Protein AF-A0A6C2UKQ6-F1 (afdb_monomer_lite)

Structure (mmCIF, N/CA/C/O backbone):
data_AF-A0A6C2UKQ6-F1
#
_entry.id   AF-A0A6C2UKQ6-F1
#
loop_
_atom_site.group_PDB
_atom_site.id
_atom_site.type_symbol
_atom_site.label_atom_id
_atom_site.label_alt_id
_atom_site.label_comp_id
_atom_site.label_asym_id
_atom_site.label_entity_id
_atom_site.label_seq_id
_atom_site.pdbx_PDB_ins_code
_atom_site.Cartn_x
_atom_site.Cartn_y
_atom_site.Cartn_z
_atom_site.occupancy
_atom_site.B_iso_or_equiv
_atom_site.auth_seq_id
_atom_site.auth_comp_id
_atom_site.auth_asym_id
_atom_site.auth_atom_id
_atom_site.pdbx_PDB_model_num
ATOM 1 N N . MET A 1 1 ? -49.544 -48.860 7.586 1.00 37.72 1 MET A N 1
ATOM 2 C CA . MET A 1 1 ? -48.147 -48.383 7.652 1.00 37.72 1 MET A CA 1
ATOM 3 C C . MET A 1 1 ? -48.186 -46.862 7.500 1.00 37.72 1 MET A C 1
ATOM 5 O O . MET A 1 1 ? -48.556 -46.392 6.436 1.00 37.72 1 MET A O 1
ATOM 9 N N . LYS A 1 2 ? -48.000 -46.095 8.585 1.00 32.41 2 LYS A N 1
ATOM 10 C CA . LYS A 1 2 ? -48.065 -44.619 8.565 1.00 32.41 2 LYS A CA 1
ATOM 11 C C . LYS A 1 2 ? -46.642 -44.078 8.431 1.00 32.41 2 LYS A C 1
ATOM 13 O O . LYS A 1 2 ? -45.864 -44.207 9.370 1.00 32.41 2 LYS A O 1
ATOM 18 N N . VAL A 1 3 ? -46.314 -43.513 7.274 1.00 31.02 3 VAL A N 1
ATOM 19 C CA . VAL A 1 3 ? -45.036 -42.830 7.035 1.00 31.02 3 VAL A CA 1
ATOM 20 C C . VAL A 1 3 ? -45.130 -41.437 7.657 1.00 31.02 3 VAL A C 1
ATOM 22 O O . VAL A 1 3 ? -45.980 -40.640 7.269 1.00 31.02 3 VAL A O 1
ATOM 25 N N . ARG A 1 4 ? -44.298 -41.165 8.668 1.00 36.12 4 ARG A N 1
ATOM 26 C CA . ARG A 1 4 ? -44.076 -39.814 9.196 1.00 36.12 4 ARG A CA 1
ATOM 27 C C . ARG A 1 4 ? -42.966 -39.178 8.366 1.00 36.12 4 ARG A C 1
ATOM 29 O O . ARG A 1 4 ? -41.824 -39.612 8.453 1.00 36.12 4 ARG A O 1
ATOM 36 N N . ILE A 1 5 ? -43.313 -38.176 7.565 1.00 36.88 5 ILE A N 1
ATOM 37 C CA . ILE A 1 5 ? -42.338 -37.280 6.942 1.00 36.88 5 ILE A CA 1
ATOM 38 C C . ILE A 1 5 ? -41.925 -36.283 8.026 1.00 36.88 5 ILE A C 1
ATOM 40 O O . ILE A 1 5 ? -42.736 -35.469 8.464 1.00 36.88 5 ILE A O 1
ATOM 44 N N . ILE A 1 6 ? -40.691 -36.403 8.509 1.00 32.69 6 ILE A N 1
ATOM 45 C CA . ILE A 1 6 ? -40.052 -35.394 9.353 1.00 32.69 6 ILE A CA 1
ATOM 46 C C . ILE A 1 6 ? -39.448 -34.372 8.390 1.00 32.69 6 ILE A C 1
ATOM 48 O O . ILE A 1 6 ? -38.430 -34.641 7.757 1.00 32.69 6 ILE A O 1
ATOM 52 N N . CYS A 1 7 ? -40.094 -33.216 8.245 1.00 30.98 7 CYS A N 1
ATOM 53 C CA . CYS A 1 7 ? -39.454 -32.043 7.661 1.00 30.98 7 CYS A CA 1
ATOM 54 C C . CYS A 1 7 ? -38.410 -31.538 8.662 1.00 30.98 7 CYS A C 1
ATOM 56 O O . CYS A 1 7 ? -38.755 -30.856 9.625 1.00 30.98 7 CYS A O 1
ATOM 58 N N . LEU A 1 8 ? -37.142 -31.900 8.450 1.00 33.00 8 LEU A N 1
ATOM 59 C CA . LEU A 1 8 ? -36.020 -31.186 9.050 1.00 33.00 8 LEU A CA 1
ATOM 60 C C . LEU A 1 8 ? -35.970 -29.796 8.411 1.00 33.00 8 LEU A C 1
ATOM 62 O O . LEU A 1 8 ? -35.504 -29.626 7.287 1.00 33.00 8 LEU A O 1
ATOM 66 N N . LEU A 1 9 ? -36.497 -28.809 9.127 1.00 33.09 9 LEU A N 1
ATOM 67 C CA . LEU A 1 9 ? -36.230 -27.407 8.860 1.00 33.09 9 LEU A CA 1
ATOM 68 C C . LEU A 1 9 ? -34.788 -27.151 9.333 1.00 33.09 9 LEU A C 1
ATOM 70 O O . LEU A 1 9 ? -34.558 -26.927 10.519 1.00 33.09 9 LEU A O 1
ATOM 74 N N . MET A 1 10 ? -33.803 -27.275 8.439 1.00 31.86 10 MET A N 1
ATOM 75 C CA . MET A 1 10 ? -32.460 -26.758 8.709 1.00 31.86 10 MET A CA 1
ATOM 76 C C . MET A 1 10 ? -32.547 -25.233 8.680 1.00 31.86 10 MET A C 1
ATOM 78 O O . MET A 1 10 ? -32.468 -24.615 7.621 1.00 31.86 10 MET A O 1
ATOM 82 N N . ILE A 1 11 ? -32.765 -24.626 9.842 1.00 34.62 11 ILE A N 1
ATOM 83 C CA . ILE A 1 11 ? -32.430 -23.221 10.040 1.00 34.62 11 ILE A CA 1
ATOM 84 C C . ILE A 1 11 ? -30.906 -23.203 10.126 1.00 34.62 11 ILE A C 1
ATOM 86 O O . ILE A 1 11 ? -30.340 -23.742 11.076 1.00 34.62 11 ILE A O 1
ATOM 90 N N . ALA A 1 12 ? -30.246 -22.650 9.109 1.00 31.83 12 ALA A N 1
ATOM 91 C CA . ALA A 1 12 ? -28.849 -22.267 9.217 1.00 31.83 12 ALA A CA 1
ATOM 92 C C . ALA A 1 12 ? -28.773 -21.176 10.291 1.00 31.83 12 ALA A C 1
ATOM 94 O O . ALA A 1 12 ? -29.043 -20.008 10.025 1.00 31.83 12 ALA A O 1
ATOM 95 N N . VAL A 1 13 ? -28.507 -21.576 11.532 1.00 34.16 13 VAL A N 1
ATOM 96 C CA . VAL A 1 13 ? -28.072 -20.647 12.566 1.00 34.16 13 VAL A CA 1
ATOM 97 C C . VAL A 1 13 ? -26.622 -20.355 12.210 1.00 34.16 13 VAL A C 1
ATOM 99 O O . VAL A 1 13 ? -25.746 -21.168 12.489 1.00 34.16 13 VAL A O 1
ATOM 102 N N . SER A 1 14 ? -26.369 -19.248 11.511 1.00 39.62 14 SER A N 1
ATOM 103 C CA . SER A 1 14 ? -25.041 -18.647 11.545 1.00 39.62 14 SER A CA 1
ATOM 104 C C . SER A 1 14 ? -24.791 -18.319 13.012 1.00 39.62 14 SER A C 1
ATOM 106 O O . SER A 1 14 ? -25.436 -17.425 13.562 1.00 39.62 14 SER A O 1
ATOM 108 N N . SER A 1 15 ? -23.967 -19.113 13.693 1.00 42.88 15 SER A N 1
ATOM 109 C CA . SER A 1 15 ? -23.512 -18.758 15.030 1.00 42.88 15 SER A CA 1
ATOM 110 C C . SER A 1 15 ? -22.587 -17.560 14.864 1.00 42.88 15 SER A C 1
ATOM 112 O O . SER A 1 15 ? -21.396 -17.729 14.612 1.00 42.88 15 SER A O 1
ATOM 114 N N . PHE A 1 16 ? -23.152 -16.356 14.913 1.00 56.38 16 PHE A N 1
ATOM 115 C CA . PHE A 1 16 ? -22.357 -15.168 15.184 1.00 56.38 16 PHE A CA 1
ATOM 116 C C . PHE A 1 16 ? -21.614 -15.408 16.502 1.00 56.38 16 PHE A C 1
ATOM 118 O O . PHE A 1 16 ? -22.155 -16.068 17.400 1.00 56.38 16 PHE A O 1
ATOM 125 N N . GLY A 1 17 ? -20.362 -14.956 16.578 1.00 70.31 17 GLY A N 1
ATOM 126 C CA . GLY A 1 17 ? -19.610 -14.972 17.830 1.00 70.31 17 GLY A CA 1
ATOM 127 C C . GLY A 1 17 ? -20.326 -14.175 18.925 1.00 70.31 17 GLY A C 1
ATOM 128 O O . GLY A 1 17 ? -21.385 -13.586 18.710 1.00 70.31 17 GLY A O 1
ATOM 129 N N . GLU A 1 18 ? -19.761 -14.149 20.128 1.00 86.56 18 GLU A N 1
ATOM 130 C CA . GLU A 1 18 ? -20.275 -13.238 21.152 1.00 86.56 18 GLU A CA 1
ATOM 131 C C . GLU A 1 18 ? -19.999 -11.776 20.739 1.00 86.56 18 GLU A C 1
ATOM 133 O O . GLU A 1 18 ? -18.878 -11.478 20.307 1.00 86.56 18 GLU A O 1
ATOM 138 N N . PRO A 1 19 ? -20.985 -10.860 20.865 1.00 92.88 19 PRO A N 1
ATOM 139 C CA . PRO A 1 19 ? -20.797 -9.445 20.572 1.00 92.88 19 PRO A CA 1
ATOM 140 C C . PRO A 1 19 ? -19.583 -8.861 21.294 1.00 92.88 19 PRO A C 1
ATOM 142 O O . PRO A 1 19 ? -19.427 -9.020 22.506 1.00 92.88 19 PRO A O 1
ATOM 145 N N . ARG A 1 20 ? -18.735 -8.137 20.560 1.00 94.62 20 ARG A N 1
ATOM 146 C CA . ARG A 1 20 ? -17.514 -7.534 21.116 1.00 94.62 20 ARG A CA 1
ATOM 147 C C . ARG A 1 20 ? -17.166 -6.206 20.464 1.00 94.62 20 ARG A C 1
ATOM 149 O O . ARG A 1 20 ? -17.509 -5.965 19.306 1.00 94.62 20 ARG A O 1
ATOM 156 N N . VAL A 1 21 ? -16.453 -5.360 21.206 1.00 96.81 21 VAL A N 1
ATOM 157 C CA . VAL A 1 21 ? -15.830 -4.147 20.671 1.00 96.81 21 VAL A CA 1
ATOM 158 C C . VAL A 1 21 ? -14.414 -4.515 20.261 1.00 96.81 21 VAL A C 1
ATOM 160 O O . VAL A 1 21 ? -13.674 -5.084 21.057 1.00 96.81 21 VAL A O 1
ATOM 163 N N . VAL A 1 22 ? -14.038 -4.172 19.035 1.00 96.56 22 VAL A N 1
ATOM 164 C CA . VAL A 1 22 ? -12.673 -4.299 18.526 1.00 96.56 22 VAL A CA 1
ATOM 165 C C . VAL A 1 22 ? -12.140 -2.883 18.295 1.00 96.56 22 VAL A C 1
ATOM 167 O O . VAL A 1 22 ? -12.491 -2.255 17.290 1.00 96.56 22 VAL A O 1
ATOM 170 N N . PRO A 1 23 ? -11.375 -2.327 19.250 1.00 96.44 23 PRO A N 1
ATOM 171 C CA . PRO A 1 23 ? -10.649 -1.073 19.072 1.00 96.44 23 PRO A CA 1
ATOM 172 C C . PRO A 1 23 ? -9.685 -1.166 17.887 1.00 96.44 23 PRO A C 1
ATOM 174 O O . PRO A 1 23 ? -9.141 -2.232 17.623 1.00 96.44 23 PRO A O 1
ATOM 177 N N . VAL A 1 24 ? -9.467 -0.062 17.169 1.00 95.31 24 VAL A N 1
ATOM 178 C CA . VAL A 1 24 ? -8.406 -0.011 16.149 1.00 95.31 24 VAL A CA 1
ATOM 179 C C . VAL A 1 24 ? -7.059 -0.034 16.874 1.00 95.31 24 VAL A C 1
ATOM 181 O O . VAL A 1 24 ? -6.806 0.890 17.651 1.00 95.31 24 VAL A O 1
ATOM 184 N N . PRO A 1 25 ? -6.200 -1.043 16.665 1.00 91.69 25 PRO A N 1
ATOM 185 C CA . PRO A 1 25 ? -4.883 -1.064 17.283 1.00 91.69 25 PRO A CA 1
ATOM 186 C C . PRO A 1 25 ? -3.941 -0.093 16.557 1.00 91.69 25 PRO A C 1
ATOM 188 O O . PRO A 1 25 ? -4.132 0.190 15.374 1.00 91.69 25 PRO A O 1
ATOM 191 N N . TRP A 1 26 ? -2.936 0.430 17.264 1.00 86.19 26 TRP A N 1
ATOM 192 C CA . TRP A 1 26 ? -1.850 1.183 16.623 1.00 86.19 26 TRP A CA 1
ATOM 193 C C . TRP A 1 26 ? -0.975 0.241 15.792 1.00 86.19 26 TRP A C 1
ATOM 195 O O . TRP A 1 26 ? -0.679 0.510 14.632 1.00 86.19 26 TRP A O 1
ATOM 205 N N . ASP A 1 27 ? -0.620 -0.893 16.393 1.00 84.06 27 ASP A N 1
ATOM 206 C CA . ASP A 1 27 ? 0.043 -2.013 15.747 1.00 84.06 27 ASP A CA 1
ATOM 207 C C . ASP A 1 27 ? -0.843 -3.240 15.921 1.00 84.06 27 ASP A C 1
ATOM 209 O O . ASP A 1 27 ? -1.172 -3.630 17.043 1.00 84.06 27 ASP A O 1
ATOM 213 N N . TRP A 1 28 ? -1.248 -3.849 14.810 1.00 80.31 28 TRP A N 1
ATOM 214 C CA . TRP A 1 28 ? -2.089 -5.032 14.867 1.00 80.31 28 TRP A CA 1
ATOM 215 C C . TRP A 1 28 ? -1.411 -6.182 15.598 1.00 80.31 28 TRP A C 1
ATOM 217 O O . TRP A 1 28 ? -2.180 -6.956 16.137 1.00 80.31 28 TRP A O 1
ATOM 227 N N . THR A 1 29 ? -0.066 -6.283 15.625 1.00 82.88 29 THR A N 1
ATOM 228 C CA . THR A 1 29 ? 0.732 -7.325 16.315 1.00 82.88 29 THR A CA 1
ATOM 229 C C . THR A 1 29 ? 0.816 -7.138 17.832 1.00 82.88 29 THR A C 1
ATOM 231 O O . THR A 1 29 ? 0.980 -8.120 18.560 1.00 82.88 29 THR A O 1
ATOM 234 N N . ASP A 1 30 ? 0.609 -5.914 18.315 1.00 85.81 30 ASP A N 1
ATOM 235 C CA . ASP A 1 30 ? 0.513 -5.595 19.736 1.00 85.81 30 ASP A CA 1
ATOM 236 C C . ASP A 1 30 ? -0.545 -4.499 19.975 1.00 85.81 30 ASP A C 1
ATOM 238 O O . ASP A 1 30 ? -0.237 -3.300 20.002 1.00 85.81 30 ASP A O 1
ATOM 242 N N . PRO A 1 31 ? -1.811 -4.896 20.221 1.00 87.19 31 PRO A N 1
ATOM 243 C CA . PRO A 1 31 ? -2.901 -3.966 20.511 1.00 87.19 31 PRO A CA 1
ATOM 244 C C . PRO A 1 31 ? -2.704 -3.130 21.785 1.00 87.19 31 PRO A C 1
ATOM 246 O O . PRO A 1 31 ? -3.499 -2.224 22.041 1.00 87.19 31 PRO A O 1
ATOM 249 N N . SER A 1 32 ? -1.691 -3.427 22.611 1.00 87.94 32 SER A N 1
ATOM 250 C CA . SER A 1 32 ? -1.390 -2.654 23.818 1.00 87.94 32 SER A CA 1
ATOM 251 C C . SER A 1 32 ? -0.583 -1.383 23.534 1.00 87.94 32 SER A C 1
ATOM 253 O O . SER A 1 32 ? -0.531 -0.490 24.391 1.00 87.94 32 SER A O 1
ATOM 255 N N . ILE A 1 33 ? 0.015 -1.266 22.341 1.00 89.19 33 ILE A N 1
ATOM 256 C CA . ILE A 1 33 ? 0.776 -0.079 21.954 1.00 89.19 33 ILE A CA 1
ATOM 257 C C . ILE A 1 33 ? -0.184 1.114 21.831 1.00 89.19 33 ILE A C 1
ATOM 259 O O . ILE A 1 33 ? -1.162 1.059 21.080 1.00 89.19 33 ILE A O 1
ATOM 263 N N . PRO A 1 34 ? 0.064 2.209 22.572 1.00 93.12 34 PRO A N 1
ATOM 264 C CA . PRO A 1 34 ? -0.834 3.348 22.588 1.00 93.12 34 PRO A CA 1
ATOM 265 C C . PRO A 1 34 ? -0.734 4.192 21.318 1.00 93.12 34 PRO A C 1
ATOM 267 O O . PRO A 1 34 ? 0.354 4.462 20.812 1.00 93.12 34 PRO A O 1
ATOM 270 N N . HIS A 1 35 ? -1.876 4.725 20.889 1.00 92.69 35 HIS A N 1
ATOM 271 C CA . HIS A 1 35 ? -1.954 5.694 19.798 1.00 92.69 35 HIS A CA 1
ATOM 272 C C . HIS A 1 35 ? -1.329 7.032 20.206 1.00 92.69 35 HIS A C 1
ATOM 274 O O . HIS A 1 35 ? -1.774 7.623 21.199 1.00 92.69 35 HIS A O 1
ATOM 280 N N . PRO A 1 36 ? -0.325 7.546 19.476 1.00 91.75 36 PRO A N 1
ATOM 281 C CA . PRO A 1 36 ? 0.319 8.797 19.832 1.00 91.75 36 PRO A CA 1
ATOM 282 C C . PRO A 1 36 ? -0.555 9.999 19.447 1.00 91.75 36 PRO A C 1
ATOM 284 O O . PRO A 1 36 ? -1.072 10.107 18.335 1.00 91.75 36 PRO A O 1
ATOM 287 N N . VAL A 1 37 ? -0.698 10.939 20.375 1.00 90.44 37 VAL A N 1
ATOM 288 C CA . VAL A 1 37 ? -1.432 12.201 20.208 1.00 90.44 37 VAL A CA 1
ATOM 289 C C . VAL A 1 37 ? -0.610 13.346 20.792 1.00 90.44 37 VAL A C 1
ATOM 291 O O . VAL A 1 37 ? 0.318 13.118 21.564 1.00 90.44 37 VAL A O 1
ATOM 294 N N . TYR A 1 38 ? -0.913 14.591 20.419 1.00 89.44 38 TYR A N 1
ATOM 295 C CA . TYR A 1 38 ? -0.093 15.739 20.810 1.00 89.44 38 TYR A CA 1
ATOM 296 C C . TYR A 1 38 ? -0.903 17.003 21.157 1.00 89.44 38 TYR A C 1
ATOM 298 O O . TYR A 1 38 ? -2.070 17.122 20.761 1.00 89.44 38 TYR A O 1
ATOM 306 N N . PRO A 1 39 ? -0.315 17.969 21.902 1.00 87.25 39 PRO A N 1
ATOM 307 C CA . PRO A 1 39 ? -0.990 19.188 22.339 1.00 87.25 39 PRO A CA 1
ATOM 308 C C . PRO A 1 39 ? -1.694 19.947 21.214 1.00 87.25 39 PRO A C 1
ATOM 310 O O . PRO A 1 39 ? -1.136 20.205 20.150 1.00 87.25 39 PRO A O 1
ATOM 313 N N . GLY A 1 40 ? -2.937 20.355 21.475 1.00 80.88 40 GLY A N 1
ATOM 314 C CA . GLY A 1 40 ? -3.743 21.108 20.513 1.00 80.88 40 GLY A CA 1
ATOM 315 C C . GLY A 1 40 ? -4.404 20.254 19.429 1.00 80.88 40 GLY A C 1
ATOM 316 O O . GLY A 1 40 ? -5.112 20.812 18.588 1.00 80.88 40 GLY A O 1
ATOM 317 N N . ARG A 1 41 ? -4.254 18.921 19.463 1.00 81.38 41 ARG A N 1
ATOM 318 C CA . ARG A 1 41 ? -5.011 18.000 18.608 1.00 81.38 41 ARG A CA 1
ATOM 319 C C . ARG A 1 41 ? -6.011 17.158 19.367 1.00 81.38 41 ARG A C 1
ATOM 321 O O . ARG A 1 41 ? -5.796 16.767 20.509 1.00 81.38 41 ARG A O 1
ATOM 328 N N . LYS A 1 42 ? -7.124 16.885 18.684 1.00 84.38 42 LYS A N 1
ATOM 329 C CA . LYS A 1 42 ? -8.098 15.904 19.141 1.00 84.38 42 LYS A CA 1
ATOM 330 C C . LYS A 1 42 ? -7.567 14.516 18.816 1.00 84.38 42 LYS A C 1
ATOM 332 O O . LYS A 1 42 ? -7.244 14.253 17.662 1.00 84.38 42 LYS A O 1
ATOM 337 N N . ALA A 1 43 ? -7.527 13.656 19.818 1.00 87.75 43 ALA A N 1
ATOM 338 C CA . ALA A 1 43 ? -7.430 12.224 19.625 1.00 87.75 43 ALA A CA 1
ATOM 339 C C . ALA A 1 43 ? -8.758 11.706 19.072 1.00 87.75 43 ALA A C 1
ATOM 341 O O . ALA A 1 43 ? -9.820 12.130 19.544 1.00 87.75 43 ALA A O 1
ATOM 342 N N . ARG A 1 44 ? -8.709 10.779 18.116 1.00 92.38 44 ARG A N 1
ATOM 343 C CA . ARG A 1 44 ? -9.879 10.006 17.711 1.00 92.38 44 ARG A CA 1
ATOM 344 C C . ARG A 1 44 ? -9.774 8.604 18.280 1.00 92.38 44 ARG A C 1
ATOM 346 O O . ARG A 1 44 ? -8.929 7.821 17.871 1.00 92.38 44 ARG A O 1
ATOM 353 N N . ILE A 1 45 ? -10.671 8.296 19.200 1.00 95.62 45 ILE A N 1
ATOM 354 C CA . ILE A 1 45 ? -10.871 6.945 19.715 1.00 95.62 45 ILE A CA 1
ATOM 355 C C . ILE A 1 45 ? -11.724 6.209 18.685 1.00 95.62 45 ILE A C 1
ATOM 357 O O . ILE A 1 45 ? -12.759 6.743 18.278 1.00 95.62 45 ILE A O 1
ATOM 361 N N . LYS A 1 46 ? -11.280 5.031 18.232 1.00 95.69 46 LYS A N 1
ATOM 362 C CA . LYS A 1 46 ? -11.870 4.313 17.090 1.00 95.69 46 LYS A CA 1
ATOM 363 C C . LYS A 1 46 ? -12.075 2.842 17.399 1.00 95.69 46 LYS A C 1
ATOM 365 O O . LYS A 1 46 ? -11.187 2.192 17.947 1.00 95.69 46 LYS A O 1
ATOM 370 N N . ALA A 1 47 ? -13.216 2.309 16.989 1.00 97.25 47 ALA A N 1
ATOM 371 C CA . ALA A 1 47 ? -13.516 0.893 17.107 1.00 97.25 47 ALA A CA 1
ATOM 372 C C . ALA A 1 47 ? -14.567 0.441 16.093 1.00 97.25 47 ALA A C 1
ATOM 374 O O . ALA A 1 47 ? -15.264 1.247 15.468 1.00 97.25 47 ALA A O 1
ATOM 375 N N . ILE A 1 48 ? -14.729 -0.875 16.013 1.00 97.31 48 ILE A N 1
ATOM 376 C CA . ILE A 1 48 ? -15.919 -1.518 15.465 1.00 97.31 48 ILE A CA 1
ATOM 377 C C . ILE A 1 48 ? -16.573 -2.391 16.536 1.00 97.31 48 ILE A C 1
ATOM 379 O O . ILE A 1 48 ? -15.925 -2.826 17.484 1.00 97.31 48 ILE A O 1
ATOM 383 N N . ALA A 1 49 ? -17.856 -2.670 16.375 1.00 96.31 49 ALA A N 1
ATOM 384 C CA . ALA A 1 49 ? -18.558 -3.728 17.070 1.00 96.31 49 ALA A CA 1
ATOM 385 C C . ALA A 1 49 ? -18.743 -4.900 16.101 1.00 96.31 49 ALA A C 1
ATOM 387 O O . ALA A 1 49 ? -19.142 -4.721 14.947 1.00 96.31 49 ALA A O 1
ATOM 388 N N . ARG A 1 50 ? -18.420 -6.103 16.565 1.00 93.12 50 ARG A N 1
ATOM 389 C CA . ARG A 1 50 ? -18.449 -7.325 15.760 1.00 93.12 50 ARG A CA 1
ATOM 390 C C . ARG A 1 50 ? -19.481 -8.301 16.290 1.00 93.12 50 ARG A C 1
ATOM 392 O O . ARG A 1 50 ? -19.880 -8.183 17.446 1.00 93.12 50 ARG A O 1
ATOM 399 N N . ASP A 1 51 ? -19.909 -9.215 15.420 1.00 90.19 51 ASP A N 1
ATOM 400 C CA . ASP A 1 51 ? -20.811 -10.318 15.757 1.00 90.19 51 ASP A CA 1
ATOM 401 C C . ASP A 1 51 ? -22.113 -9.835 16.417 1.00 90.19 51 ASP A C 1
ATOM 403 O O . ASP A 1 51 ? -22.658 -10.452 17.325 1.00 90.19 51 ASP A O 1
ATOM 407 N N . CYS A 1 52 ? -22.599 -8.681 15.959 1.00 91.19 52 CYS A N 1
ATOM 408 C CA . CYS A 1 52 ? -23.729 -7.973 16.540 1.00 91.19 52 CYS A CA 1
ATOM 409 C C . CYS A 1 52 ? -24.580 -7.270 15.475 1.00 91.19 52 CYS A C 1
ATOM 411 O O . CYS A 1 52 ? -24.238 -7.217 14.282 1.00 91.19 52 CYS A O 1
ATOM 413 N N . ALA A 1 53 ? -25.701 -6.702 15.923 1.00 89.31 53 ALA A N 1
ATOM 414 C CA . ALA A 1 53 ? -26.589 -5.886 15.102 1.00 89.31 53 ALA A CA 1
ATOM 415 C C . ALA A 1 53 ? -25.845 -4.791 14.304 1.00 89.31 53 ALA A C 1
ATOM 417 O O . ALA A 1 53 ? -24.873 -4.192 14.756 1.00 89.31 53 ALA A O 1
ATOM 418 N N . SER A 1 54 ? -26.349 -4.466 13.107 1.00 90.94 54 SER A N 1
ATOM 419 C CA . SER A 1 54 ? -25.758 -3.439 12.227 1.00 90.94 54 SER A CA 1
ATOM 420 C C . SER A 1 54 ? -25.702 -2.042 12.855 1.00 90.94 54 SER A C 1
ATOM 422 O O . SER A 1 54 ? -24.882 -1.207 12.469 1.00 90.94 54 SER A O 1
ATOM 424 N N . THR A 1 55 ? -26.611 -1.780 13.791 1.00 95.19 55 THR A N 1
ATOM 425 C CA . THR A 1 55 ? -26.688 -0.548 14.568 1.00 95.19 55 THR A CA 1
ATOM 426 C C . THR A 1 55 ? -26.423 -0.884 16.022 1.00 95.19 55 THR A C 1
ATOM 428 O O . THR A 1 55 ? -27.048 -1.793 16.560 1.00 95.19 55 THR A O 1
ATOM 431 N N . VAL A 1 56 ? -25.529 -0.122 16.645 1.00 96.81 56 VAL A N 1
ATOM 432 C CA . VAL A 1 56 ? -25.134 -0.293 18.044 1.00 96.81 56 VAL A CA 1
ATOM 433 C C . VAL A 1 56 ? -25.284 1.019 18.800 1.00 96.81 56 VAL A C 1
ATOM 435 O O . VAL A 1 56 ? -25.207 2.107 18.222 1.00 96.81 56 VAL A O 1
ATOM 438 N N . TYR A 1 57 ? -25.496 0.911 20.103 1.00 97.62 57 TYR A N 1
ATOM 439 C CA . TYR A 1 57 ? -25.422 2.019 21.042 1.00 97.62 57 TYR A CA 1
ATOM 440 C C . TYR A 1 57 ? -24.048 1.999 21.682 1.00 97.62 57 TYR A C 1
ATOM 442 O O . TYR A 1 57 ? -23.608 0.934 22.105 1.00 97.62 57 TYR A O 1
ATOM 450 N N . TYR A 1 58 ? -23.381 3.143 21.766 1.00 98.00 58 TYR A N 1
ATOM 451 C CA . TYR A 1 58 ? -22.050 3.203 22.358 1.00 98.00 58 TYR A CA 1
ATOM 452 C C . TYR A 1 58 ? -21.838 4.459 23.189 1.00 98.00 58 TYR A C 1
ATOM 454 O O . TYR A 1 58 ? -22.495 5.476 22.975 1.00 98.00 58 TYR A O 1
ATOM 462 N N . ARG A 1 59 ? -20.906 4.384 24.129 1.00 97.56 59 ARG A N 1
ATOM 463 C CA . ARG A 1 59 ? -20.368 5.524 24.870 1.00 97.56 59 ARG A CA 1
ATOM 464 C C . ARG A 1 59 ? -18.903 5.265 25.190 1.00 97.56 59 ARG A C 1
ATOM 466 O O . ARG A 1 59 ? -18.429 4.132 25.117 1.00 97.56 59 ARG A O 1
ATOM 473 N N . VAL A 1 60 ? -18.195 6.334 25.494 1.00 97.56 60 VAL A N 1
ATOM 474 C CA . VAL A 1 60 ? -16.752 6.359 25.698 1.00 97.56 60 VAL A CA 1
ATOM 475 C C . VAL A 1 60 ? -16.448 7.068 27.010 1.00 97.56 60 VAL A C 1
ATOM 477 O O . VAL A 1 60 ? -17.023 8.122 27.290 1.00 97.56 60 VAL A O 1
ATOM 480 N N . ASP A 1 61 ? -15.573 6.440 27.778 1.00 97.25 61 ASP A N 1
ATOM 481 C CA . ASP A 1 61 ? -14.820 6.975 28.909 1.00 97.25 61 ASP A CA 1
ATOM 482 C C . ASP A 1 61 ? -13.381 7.147 28.394 1.00 97.25 61 ASP A C 1
ATOM 484 O O . ASP A 1 61 ? -12.766 6.185 27.937 1.00 97.25 61 ASP A O 1
ATOM 488 N N . VAL A 1 62 ? -12.890 8.379 28.303 1.00 95.31 62 VAL A N 1
ATOM 489 C CA . VAL A 1 62 ? -11.666 8.715 27.556 1.00 95.31 62 VAL A CA 1
ATOM 490 C C . VAL A 1 62 ? -10.390 8.542 28.374 1.00 95.31 62 VAL A C 1
ATOM 492 O O . VAL A 1 62 ? -9.307 8.466 27.778 1.00 95.31 62 VAL A O 1
ATOM 495 N N . ASP A 1 63 ? -10.492 8.496 29.702 1.00 91.50 63 ASP A N 1
ATOM 496 C CA . ASP A 1 63 ? -9.358 8.379 30.621 1.00 91.50 63 ASP A CA 1
ATOM 497 C C . ASP A 1 63 ? -9.367 7.085 31.453 1.00 91.50 63 ASP A C 1
ATOM 499 O O . ASP A 1 63 ? -8.332 6.733 32.030 1.00 91.50 63 ASP A O 1
ATOM 503 N N . GLY A 1 64 ? -10.460 6.322 31.402 1.00 90.88 64 GLY A N 1
ATOM 504 C CA . GLY A 1 64 ? -10.607 5.011 32.022 1.00 90.88 64 GLY A CA 1
ATOM 505 C C . GLY A 1 64 ? -10.959 5.084 33.506 1.00 90.88 64 GLY A C 1
ATOM 506 O O . GLY A 1 64 ? -10.676 4.133 34.244 1.00 90.88 64 GLY A O 1
ATOM 507 N N . ASP A 1 65 ? -11.517 6.205 33.972 1.00 92.81 65 ASP A N 1
ATOM 508 C CA . ASP A 1 65 ? -11.878 6.427 35.374 1.00 92.81 65 ASP A CA 1
ATOM 509 C C . ASP A 1 65 ? -13.264 5.860 35.764 1.00 92.81 65 ASP A C 1
ATOM 511 O O . ASP A 1 65 ? -13.673 5.941 36.929 1.00 92.81 65 ASP A O 1
ATOM 515 N N . TYR A 1 66 ? -13.947 5.206 34.817 1.00 90.62 66 TYR A N 1
ATOM 516 C CA . TYR A 1 66 ? -15.309 4.674 34.903 1.00 90.62 66 TYR A CA 1
ATOM 517 C C . TYR A 1 66 ? -16.407 5.748 35.001 1.00 90.62 66 TYR A C 1
ATOM 519 O O . TYR A 1 66 ? -17.552 5.443 35.374 1.00 90.62 66 TYR A O 1
ATOM 527 N N . VAL A 1 67 ? -16.099 6.991 34.627 1.00 94.19 67 VAL A N 1
ATOM 528 C CA . VAL A 1 67 ? -17.042 8.091 34.427 1.00 94.19 67 VAL A CA 1
ATOM 529 C C . VAL A 1 67 ? -17.171 8.364 32.930 1.00 94.19 67 VAL A C 1
ATOM 531 O O . VAL A 1 67 ? -16.236 8.721 32.234 1.00 94.19 67 VAL A O 1
ATOM 534 N N . TRP A 1 68 ? -18.382 8.207 32.405 1.00 94.94 68 TRP A N 1
ATOM 535 C CA . TRP A 1 68 ? -18.621 8.353 30.970 1.00 94.94 68 TRP A CA 1
ATOM 536 C C . TRP A 1 68 ? -18.573 9.823 30.536 1.00 94.94 68 TRP A C 1
ATOM 538 O O . TRP A 1 68 ? -19.431 10.610 30.938 1.00 94.94 68 TRP A O 1
ATOM 548 N N . ASP A 1 69 ? -17.642 10.170 29.643 1.00 95.31 69 ASP A N 1
ATOM 549 C CA . ASP A 1 69 ? -17.541 11.501 29.016 1.00 95.31 69 ASP A CA 1
ATOM 550 C C . ASP A 1 69 ? -18.625 11.770 27.971 1.00 95.31 69 ASP A C 1
ATOM 552 O O . ASP A 1 69 ? -18.796 12.890 27.480 1.00 95.31 69 ASP A O 1
ATOM 556 N N . THR A 1 70 ? -19.346 10.722 27.585 1.00 94.25 70 THR A N 1
ATOM 557 C CA . THR A 1 70 ? -20.391 10.777 26.569 1.00 94.25 70 THR A CA 1
ATOM 558 C C . THR A 1 70 ? -21.671 10.111 27.049 1.00 94.25 70 THR A C 1
ATOM 560 O O . THR A 1 70 ? -21.660 9.077 27.722 1.00 94.25 70 THR A O 1
ATOM 563 N N . ASP A 1 71 ? -22.800 10.693 26.645 1.00 95.06 71 ASP A N 1
ATOM 564 C CA . ASP A 1 71 ? -24.086 10.002 26.666 1.00 95.06 71 ASP A CA 1
ATOM 565 C C . ASP A 1 71 ? -24.090 8.847 25.653 1.00 95.06 71 ASP A C 1
ATOM 567 O O . ASP A 1 71 ? -23.239 8.766 24.767 1.00 95.06 71 ASP A O 1
ATOM 571 N N . TRP A 1 72 ? -25.090 7.967 25.742 1.00 95.94 72 TRP A N 1
ATOM 572 C CA . TRP A 1 72 ? -25.292 6.921 24.741 1.00 95.94 72 TRP A CA 1
ATOM 573 C C . TRP A 1 72 ? -25.507 7.518 23.345 1.00 95.94 72 TRP A C 1
ATOM 575 O O . TRP A 1 72 ? -26.520 8.163 23.066 1.00 95.94 72 TRP A O 1
ATOM 585 N N . LEU A 1 73 ? -24.559 7.244 22.460 1.00 95.88 73 LEU A N 1
ATOM 586 C CA . LEU A 1 73 ? -24.593 7.536 21.037 1.00 95.88 73 LEU A CA 1
ATOM 587 C C . LEU A 1 73 ? -25.137 6.330 20.269 1.00 95.88 73 LEU A C 1
ATOM 589 O O . LEU A 1 73 ? -25.245 5.222 20.796 1.00 95.88 73 LEU A O 1
ATOM 593 N N . THR A 1 74 ? -25.484 6.537 19.003 1.00 94.94 74 THR A N 1
ATOM 594 C CA . THR A 1 74 ? -25.867 5.460 18.085 1.00 94.94 74 THR A CA 1
ATOM 595 C C . THR A 1 74 ? -24.919 5.468 16.898 1.00 94.94 74 THR A C 1
ATOM 597 O O . THR A 1 74 ? -24.673 6.521 16.311 1.00 94.94 74 THR A O 1
ATOM 600 N N . GLY A 1 75 ? -24.393 4.300 16.546 1.00 91.62 75 GLY A N 1
ATOM 601 C CA . GLY A 1 75 ? -23.417 4.130 15.477 1.00 91.62 75 GLY A CA 1
ATOM 602 C C . GLY A 1 75 ? -23.780 2.992 14.534 1.00 91.62 75 GLY A C 1
ATOM 603 O O . GLY A 1 75 ? -24.585 2.112 14.846 1.00 91.62 75 GLY A O 1
ATOM 604 N N . ASN A 1 76 ? -23.155 3.011 13.360 1.00 93.56 76 ASN A N 1
ATOM 605 C CA . ASN A 1 76 ? -22.995 1.799 12.565 1.00 93.56 76 ASN A CA 1
ATOM 606 C C . ASN A 1 76 ? -21.959 0.927 13.284 1.00 93.56 76 ASN A C 1
ATOM 608 O O . ASN A 1 76 ? -20.960 1.463 13.756 1.00 93.56 76 ASN A O 1
ATOM 612 N N . ARG A 1 77 ? -22.163 -0.390 13.354 1.00 94.62 77 ARG A N 1
ATOM 613 C CA . ARG A 1 77 ? -21.206 -1.297 14.002 1.00 94.62 77 ARG A CA 1
ATOM 614 C C . ARG A 1 77 ? -19.785 -1.201 13.429 1.00 94.62 77 ARG A C 1
ATOM 616 O O . ARG A 1 77 ? -18.836 -1.430 14.153 1.00 94.62 77 ARG A O 1
ATOM 623 N N . TYR A 1 78 ? -19.614 -0.808 12.167 1.00 95.31 78 TYR A N 1
ATOM 624 C CA . TYR A 1 78 ? -18.292 -0.583 11.575 1.00 95.31 78 TYR A CA 1
ATOM 625 C C . TYR A 1 78 ? -17.725 0.812 11.866 1.00 95.31 78 TYR A C 1
ATOM 627 O O . TYR A 1 78 ? -16.589 1.074 11.536 1.00 95.31 78 TYR A O 1
ATOM 635 N N . ASN A 1 79 ? -18.478 1.733 12.466 1.00 93.88 79 ASN A N 1
ATOM 636 C CA . ASN A 1 79 ? -18.035 3.112 12.659 1.00 93.88 79 ASN A CA 1
ATOM 637 C C . ASN A 1 79 ? -18.360 3.580 14.085 1.00 93.88 79 ASN A C 1
ATOM 639 O O . ASN A 1 79 ? -19.341 4.300 14.293 1.00 93.88 79 ASN A O 1
ATOM 643 N N . ILE A 1 80 ? -17.529 3.196 15.055 1.00 96.25 80 ILE A N 1
ATOM 644 C CA . ILE A 1 80 ? -17.563 3.750 16.412 1.00 96.25 80 ILE A CA 1
ATOM 645 C C . ILE A 1 80 ? -16.400 4.726 16.543 1.00 96.25 80 ILE A C 1
ATOM 647 O O . ILE A 1 80 ? -15.240 4.343 16.413 1.00 96.25 80 ILE A O 1
ATOM 651 N N . GLU A 1 81 ? -16.709 6.000 16.785 1.00 94.62 81 GLU A N 1
ATOM 652 C CA . GLU A 1 81 ? -15.683 7.018 16.998 1.00 94.62 81 GLU A CA 1
ATOM 653 C C . GLU A 1 81 ? -16.083 8.063 18.044 1.00 94.62 81 GLU A C 1
ATOM 655 O O . GLU A 1 81 ? -17.263 8.404 18.192 1.00 94.62 81 GLU A O 1
ATOM 660 N N . HIS A 1 82 ? -15.080 8.602 18.738 1.00 94.31 82 HIS A N 1
ATOM 661 C CA . HIS A 1 82 ? -15.200 9.770 19.608 1.00 94.31 82 HIS A CA 1
ATOM 662 C C . HIS A 1 82 ? -13.955 10.658 19.494 1.00 94.31 82 HIS A C 1
ATOM 664 O O . HIS A 1 82 ? -12.844 10.157 19.339 1.00 94.31 82 HIS A O 1
ATOM 670 N N . LEU A 1 83 ? -14.138 11.980 19.559 1.00 91.81 83 LEU A N 1
ATOM 671 C CA . LEU A 1 83 ? -13.054 12.959 19.468 1.00 91.81 83 LEU A CA 1
ATOM 672 C C . LEU A 1 83 ? -12.842 13.657 20.813 1.00 91.81 83 LEU A C 1
ATOM 674 O O . LEU A 1 83 ? -13.756 14.332 21.287 1.00 91.81 83 LEU A O 1
ATOM 678 N N . HIS A 1 84 ? -11.626 13.596 21.353 1.00 92.00 84 HIS A N 1
ATOM 679 C CA . HIS A 1 84 ? -11.297 14.143 22.672 1.00 92.00 84 HIS A CA 1
ATOM 680 C C . HIS A 1 84 ? -9.994 14.959 22.674 1.00 92.00 84 HIS A C 1
ATOM 682 O O . HIS A 1 84 ? -9.054 14.635 21.954 1.00 92.00 84 HIS A O 1
ATOM 688 N N . PHE A 1 85 ? -9.925 16.022 23.484 1.00 90.81 85 PHE A N 1
ATOM 689 C CA . PHE A 1 85 ? -8.689 16.774 23.727 1.00 90.81 85 PHE A CA 1
ATOM 690 C C . PHE A 1 85 ? -8.065 16.334 25.046 1.00 90.81 85 PHE A C 1
ATOM 692 O O . PHE A 1 85 ? -8.521 16.760 26.105 1.00 90.81 85 PHE A O 1
ATOM 699 N N . TYR A 1 86 ? -6.988 15.556 24.973 1.00 91.06 86 TYR A N 1
ATOM 700 C CA . TYR A 1 86 ? -6.252 15.189 26.175 1.00 91.06 86 TYR A CA 1
ATOM 701 C C . TYR A 1 86 ? -5.571 16.415 26.798 1.00 91.06 86 TYR A C 1
ATOM 703 O O . TYR A 1 86 ? -5.029 17.265 26.076 1.00 91.06 86 TYR A O 1
ATOM 711 N N . PRO A 1 87 ? -5.590 16.534 28.136 1.00 89.69 87 PRO A N 1
ATOM 712 C CA . PRO A 1 87 ? -5.011 17.678 28.813 1.00 89.69 87 PRO A CA 1
ATOM 713 C C . PRO A 1 87 ? -3.493 17.712 28.611 1.00 89.69 87 PRO A C 1
ATOM 715 O O . PRO A 1 87 ? -2.794 16.703 28.704 1.00 89.69 87 PRO A O 1
ATOM 718 N N . SER A 1 88 ? -2.972 18.911 28.359 1.00 85.38 88 SER A N 1
ATOM 719 C CA . SER A 1 88 ? -1.539 19.186 28.354 1.00 85.38 88 SER A CA 1
ATOM 720 C C . SER A 1 88 ? -1.287 20.601 28.836 1.00 85.38 88 SER A C 1
ATOM 722 O O . SER A 1 88 ? -1.950 21.542 28.397 1.00 85.38 88 SER A O 1
ATOM 724 N N . SER A 1 89 ? -0.311 20.756 29.726 1.00 81.88 89 SER A N 1
ATOM 725 C CA . SER A 1 89 ? 0.117 22.074 30.191 1.00 81.88 89 SER A CA 1
ATOM 726 C C . SER A 1 89 ? 1.266 22.608 29.331 1.00 81.88 89 SER A C 1
ATOM 728 O O . SER A 1 89 ? 2.130 21.827 28.924 1.00 81.88 89 SER A O 1
ATOM 730 N N . PRO A 1 90 ? 1.333 23.925 29.060 1.00 77.75 90 PRO A N 1
ATOM 731 C CA . PRO A 1 90 ? 2.496 24.520 28.408 1.00 77.75 90 PRO A CA 1
ATOM 732 C C . PRO A 1 90 ? 3.786 24.195 29.174 1.00 77.75 90 PRO A C 1
ATOM 734 O O . PRO A 1 90 ? 3.852 24.388 30.387 1.00 77.75 90 PRO A O 1
ATOM 737 N N . GLY A 1 91 ? 4.809 23.712 28.467 1.00 76.19 91 GLY A N 1
ATOM 738 C CA . GLY A 1 91 ? 6.109 23.362 29.053 1.00 76.19 91 GLY A CA 1
ATOM 739 C C . GLY A 1 91 ? 6.177 21.990 29.733 1.00 76.19 91 GLY A C 1
ATOM 740 O O . GLY A 1 91 ? 7.227 21.648 30.273 1.00 76.19 91 GLY A O 1
ATOM 741 N N . GLN A 1 92 ? 5.098 21.202 29.707 1.00 83.62 92 GLN A N 1
ATOM 742 C CA . GLN A 1 92 ? 5.152 19.791 30.084 1.00 83.62 92 GLN A CA 1
ATOM 743 C C . GLN A 1 92 ? 5.997 19.017 29.059 1.00 83.62 92 GLN A C 1
ATOM 745 O O . GLN A 1 92 ? 5.912 19.274 27.862 1.00 83.62 92 GLN A O 1
ATOM 750 N N . THR A 1 93 ? 6.828 18.088 29.527 1.00 84.88 93 THR A N 1
ATOM 751 C CA . THR A 1 93 ? 7.689 17.243 28.685 1.00 84.88 93 THR A CA 1
ATOM 752 C C . THR A 1 93 ? 7.399 15.766 28.940 1.00 84.88 93 THR A C 1
ATOM 754 O O . THR A 1 93 ? 6.792 15.411 29.952 1.00 84.88 93 THR A O 1
ATOM 757 N N . GLY A 1 94 ? 7.830 14.898 28.022 1.00 87.44 94 GLY A N 1
ATOM 758 C CA . GLY A 1 94 ? 7.592 13.457 28.104 1.00 87.44 94 GLY A CA 1
ATOM 759 C C . GLY A 1 94 ? 6.189 13.066 27.644 1.00 87.44 94 GLY A C 1
ATOM 760 O O . GLY A 1 94 ? 5.575 13.760 26.832 1.00 87.44 94 GLY A O 1
ATOM 761 N N . TYR A 1 95 ? 5.680 11.951 28.165 1.00 90.69 95 TYR A N 1
ATOM 762 C CA . TYR A 1 95 ? 4.399 11.387 27.754 1.00 90.69 95 TYR A CA 1
ATOM 763 C C . TYR A 1 95 ? 3.485 11.055 28.936 1.00 90.69 95 TYR A C 1
ATOM 765 O O . TYR A 1 95 ? 3.952 10.695 30.016 1.00 90.69 95 TYR A O 1
ATOM 773 N N . THR A 1 96 ? 2.174 11.127 28.704 1.00 92.94 96 THR A N 1
ATOM 774 C CA . THR A 1 96 ? 1.147 10.585 29.607 1.00 92.94 96 THR A CA 1
ATOM 775 C C . THR A 1 96 ? 0.359 9.508 28.877 1.00 92.94 96 THR A C 1
ATOM 777 O O . THR A 1 96 ? -0.053 9.712 27.736 1.00 92.94 96 THR A O 1
ATOM 780 N N . ARG A 1 97 ? 0.145 8.360 29.525 1.00 93.50 97 ARG A N 1
ATOM 781 C CA . ARG A 1 97 ? -0.681 7.275 28.986 1.00 93.50 97 ARG A CA 1
ATOM 782 C C . ARG A 1 97 ? -2.097 7.359 29.544 1.00 93.50 97 ARG A C 1
ATOM 784 O O . ARG A 1 97 ? -2.269 7.537 30.745 1.00 93.50 97 ARG A O 1
ATOM 791 N N . TYR A 1 98 ? -3.070 7.173 28.667 1.00 95.12 98 TYR A N 1
ATOM 792 C CA . TYR A 1 98 ? -4.488 7.031 28.977 1.00 95.12 98 TYR A CA 1
ATOM 793 C C . TYR A 1 98 ? -4.987 5.705 28.401 1.00 95.12 98 TYR A C 1
ATOM 795 O O . TYR A 1 98 ? -4.394 5.159 27.469 1.00 95.12 98 TYR A O 1
ATOM 803 N N . THR A 1 99 ? -6.068 5.166 28.953 1.00 95.81 99 THR A N 1
ATOM 804 C CA . THR A 1 99 ? -6.756 4.003 28.380 1.00 95.81 99 THR A CA 1
ATOM 805 C C . THR A 1 99 ? -8.228 4.332 28.294 1.00 95.81 99 THR A C 1
ATOM 807 O O . THR A 1 99 ? -8.930 4.270 29.295 1.00 95.81 99 THR A O 1
ATOM 810 N N . ALA A 1 100 ? -8.686 4.683 27.096 1.00 97.12 100 ALA A N 1
ATOM 811 C CA . ALA A 1 100 ? -10.101 4.918 26.888 1.00 97.12 100 ALA A CA 1
ATOM 812 C C . ALA A 1 100 ? -10.860 3.584 26.905 1.00 97.12 100 ALA A C 1
ATOM 814 O O . ALA A 1 100 ? -10.399 2.587 26.342 1.00 97.12 100 ALA A O 1
ATOM 815 N N . ILE A 1 101 ? -12.035 3.571 27.523 1.00 97.81 101 ILE A N 1
ATOM 816 C CA . ILE A 1 101 ? -12.952 2.438 27.565 1.00 97.81 101 ILE A CA 1
ATOM 817 C C . ILE A 1 101 ? -14.141 2.758 26.663 1.00 97.81 101 ILE A C 1
ATOM 819 O O . ILE A 1 101 ? -14.842 3.754 26.832 1.00 97.81 101 ILE A O 1
ATOM 823 N N . ILE A 1 102 ? -14.383 1.882 25.694 1.00 97.94 102 ILE A N 1
ATOM 824 C CA . ILE A 1 102 ? -15.529 1.953 24.792 1.00 97.94 102 ILE A CA 1
ATOM 825 C C . ILE A 1 102 ? -16.530 0.907 25.257 1.00 97.94 102 ILE A C 1
ATOM 827 O O . ILE A 1 102 ? -16.220 -0.282 25.269 1.00 97.94 102 ILE A O 1
ATOM 831 N N . GLU A 1 103 ? -17.737 1.336 25.609 1.00 97.75 103 GLU A N 1
ATOM 832 C CA . GLU A 1 103 ? -18.849 0.444 25.926 1.00 97.75 103 GLU A CA 1
ATOM 833 C C . GLU A 1 103 ? -19.845 0.437 24.777 1.00 97.75 103 GLU A C 1
ATOM 835 O O . GLU A 1 103 ? -20.244 1.495 24.287 1.00 97.75 103 GLU A O 1
ATOM 840 N N . CYS A 1 104 ? -20.282 -0.754 24.380 1.00 97.62 104 CYS A N 1
ATOM 841 C CA . CYS A 1 104 ? -21.285 -0.954 23.348 1.00 97.62 104 CYS A CA 1
ATOM 842 C C . CYS A 1 104 ? -22.436 -1.841 23.819 1.00 97.62 104 CYS A C 1
ATOM 844 O O . CYS A 1 104 ? -22.291 -2.672 24.714 1.00 97.62 104 CYS A O 1
ATOM 846 N N . LYS A 1 105 ? -23.585 -1.656 23.168 1.00 96.62 105 LYS A N 1
ATOM 847 C CA . LYS A 1 105 ? -24.805 -2.447 23.313 1.00 96.62 105 LYS A CA 1
ATOM 848 C C . LYS A 1 105 ? -25.487 -2.616 21.961 1.00 96.62 105 LYS A C 1
ATOM 850 O O . LYS A 1 105 ? -25.530 -1.684 21.163 1.00 96.62 105 LYS A O 1
ATOM 855 N N . GLU A 1 106 ? -26.106 -3.766 21.729 1.00 94.19 106 GLU A N 1
ATOM 856 C CA . GLU A 1 106 ? -26.925 -3.997 20.531 1.00 94.19 106 GLU A CA 1
ATOM 857 C C . GLU A 1 106 ? -28.263 -3.254 20.600 1.00 94.19 106 GLU A C 1
ATOM 859 O O . GLU A 1 106 ? -28.774 -2.745 19.605 1.00 94.19 106 GLU A O 1
ATOM 864 N N . THR A 1 107 ? -28.840 -3.167 21.799 1.00 92.00 107 THR A N 1
ATOM 865 C CA . THR A 1 107 ? -30.078 -2.427 22.066 1.00 92.00 107 THR A CA 1
ATOM 866 C C . THR A 1 107 ? -29.965 -1.696 23.402 1.00 92.00 107 THR A C 1
ATOM 868 O O . THR A 1 107 ? -29.147 -2.081 24.234 1.00 92.00 107 THR A O 1
ATOM 871 N N . PRO A 1 108 ? -30.807 -0.690 23.701 1.00 91.00 108 PRO A N 1
ATOM 872 C CA . PRO A 1 108 ? -30.704 0.046 24.965 1.00 91.00 108 PRO A CA 1
ATOM 873 C C . PRO A 1 108 ? -30.828 -0.835 26.223 1.00 91.00 108 PRO A C 1
ATOM 875 O O . PRO A 1 108 ? -30.407 -0.438 27.309 1.00 91.00 108 PRO A O 1
ATOM 878 N N . THR A 1 109 ? -31.405 -2.031 26.076 1.00 92.19 109 THR A N 1
ATOM 879 C CA . THR A 1 109 ? -31.639 -3.006 27.146 1.00 92.19 109 THR A CA 1
ATOM 880 C C . THR A 1 109 ? -30.744 -4.244 27.071 1.00 92.19 109 THR A C 1
ATOM 882 O O . THR A 1 109 ? -30.888 -5.109 27.931 1.00 92.19 109 THR A O 1
ATOM 885 N N . SER A 1 110 ? -29.879 -4.381 26.059 1.00 93.44 110 SER A N 1
ATOM 886 C CA . SER A 1 110 ? -28.967 -5.528 25.979 1.00 93.44 110 SER A CA 1
ATOM 887 C C . SER A 1 110 ? -27.841 -5.406 27.004 1.00 93.44 110 SER A C 1
ATOM 889 O O . SER A 1 110 ? -27.585 -4.327 27.554 1.00 93.44 110 SER A O 1
ATOM 891 N N . GLU A 1 111 ? -27.155 -6.524 27.228 1.00 95.12 111 GLU A N 1
ATOM 892 C CA . GLU A 1 111 ? -25.892 -6.532 27.954 1.00 95.12 111 GLU A CA 1
ATOM 893 C C . GLU A 1 111 ? -24.843 -5.693 27.218 1.00 95.12 111 GLU A C 1
ATOM 895 O O . GLU A 1 111 ? -24.926 -5.475 26.002 1.00 95.12 111 GLU A O 1
ATOM 900 N N . SER A 1 112 ? -23.910 -5.169 28.006 1.00 96.56 112 SER A N 1
ATOM 901 C CA . SER A 1 112 ? -22.807 -4.351 27.528 1.00 96.56 112 SER A CA 1
ATOM 902 C C . SER A 1 112 ? -21.602 -5.214 27.200 1.00 96.56 112 SER A C 1
ATOM 904 O O . SER A 1 112 ? -21.309 -6.174 27.908 1.00 96.56 112 SER A O 1
ATOM 906 N N . PHE A 1 113 ? -20.856 -4.801 26.189 1.00 96.44 113 PHE A N 1
ATOM 907 C CA . PHE A 1 113 ? -19.546 -5.344 25.859 1.00 96.44 113 PHE A CA 1
ATOM 908 C C . PHE A 1 113 ? -18.555 -4.192 25.665 1.00 96.44 113 PHE A C 1
ATOM 910 O O . PHE A 1 113 ? -18.954 -3.068 25.350 1.00 96.44 113 PHE A O 1
ATOM 917 N N . TYR A 1 114 ? -17.272 -4.455 25.913 1.00 96.88 114 TYR A N 1
ATOM 918 C CA . TYR A 1 114 ? -16.267 -3.412 26.129 1.00 96.88 114 TYR A CA 1
ATOM 919 C C . TYR A 1 114 ? -15.029 -3.609 25.257 1.00 96.88 114 TYR A C 1
ATOM 921 O O . TYR A 1 114 ? -14.713 -4.730 24.865 1.00 96.88 114 TYR A O 1
ATOM 929 N N . GLY A 1 115 ? -14.318 -2.515 24.992 1.00 96.25 115 GLY A N 1
ATOM 930 C CA . GLY A 1 115 ? -12.996 -2.513 24.373 1.00 96.25 115 GLY A CA 1
ATOM 931 C C . GLY A 1 115 ? -12.128 -1.399 24.953 1.00 96.25 115 GLY A C 1
ATOM 932 O O . GLY A 1 115 ? -12.647 -0.358 25.357 1.00 96.25 115 GLY A O 1
ATOM 933 N N . SER A 1 116 ? -10.816 -1.619 24.994 1.00 96.12 116 SER A N 1
ATOM 934 C CA . SER A 1 116 ? -9.840 -0.663 25.526 1.00 96.12 116 SER A CA 1
ATOM 935 C C . SER A 1 116 ? -8.999 -0.063 24.404 1.00 96.12 116 SER A C 1
ATOM 937 O O . SER A 1 116 ? -8.426 -0.793 23.603 1.00 96.12 116 SER A O 1
ATOM 939 N N . TYR A 1 117 ? -8.912 1.264 24.354 1.00 96.75 117 TYR A N 1
ATOM 940 C CA . TYR A 1 117 ? -8.159 2.010 23.348 1.00 96.75 117 TYR A CA 1
ATOM 941 C C . TYR A 1 117 ? -7.017 2.777 24.038 1.00 96.75 117 TYR A C 1
ATOM 943 O O . TYR A 1 117 ? -7.267 3.812 24.670 1.00 96.75 117 TYR A O 1
ATOM 951 N N . PRO A 1 118 ? -5.772 2.272 23.986 1.00 95.81 118 PRO A N 1
ATOM 952 C CA . PRO A 1 118 ? -4.640 2.918 24.638 1.00 95.81 118 PRO A CA 1
ATOM 953 C C . PRO A 1 118 ? -4.224 4.187 23.877 1.00 95.81 118 PRO A C 1
ATOM 955 O O . PRO A 1 118 ? -4.124 4.194 22.650 1.00 95.81 118 PRO A O 1
ATOM 958 N N . VAL A 1 119 ? -3.961 5.274 24.607 1.00 95.12 119 VAL A N 1
ATOM 959 C CA . VAL A 1 119 ? -3.566 6.578 24.047 1.00 95.12 119 VAL A CA 1
ATOM 960 C C . VAL A 1 119 ? -2.325 7.105 24.757 1.00 95.12 119 VAL A C 1
ATOM 962 O O . VAL A 1 119 ? -2.203 7.006 25.977 1.00 95.12 119 VAL A O 1
ATOM 965 N N . MET A 1 120 ? -1.403 7.699 24.003 1.00 94.62 120 MET A N 1
ATOM 966 C CA . MET A 1 120 ? -0.184 8.315 24.517 1.00 94.62 120 MET A CA 1
ATOM 967 C C . MET A 1 120 ? -0.132 9.786 24.120 1.00 94.62 120 MET A C 1
ATOM 969 O O . MET A 1 120 ? 0.073 10.123 22.961 1.00 94.62 120 MET A O 1
ATOM 973 N N . MET A 1 121 ? -0.284 10.671 25.101 1.00 93.38 121 MET A N 1
ATOM 974 C CA . MET A 1 121 ? -0.122 12.109 24.917 1.00 93.38 121 MET A CA 1
ATOM 975 C C . MET A 1 121 ? 1.357 12.487 24.979 1.00 93.38 121 MET A C 1
ATOM 977 O O . MET A 1 121 ? 1.947 12.449 26.055 1.00 93.38 121 MET A O 1
ATOM 981 N N . CYS A 1 122 ? 1.943 12.872 23.847 1.00 92.62 122 CYS A N 1
ATOM 982 C CA . CYS A 1 122 ? 3.326 13.333 23.714 1.00 92.62 122 CYS A CA 1
ATOM 983 C C . CYS A 1 122 ? 3.398 14.851 23.943 1.00 92.62 122 CYS A C 1
ATOM 985 O O . CYS A 1 122 ? 3.109 15.643 23.044 1.00 92.62 122 CYS A O 1
ATOM 987 N N . HIS A 1 123 ? 3.750 15.275 25.159 1.00 89.00 123 HIS A N 1
ATOM 988 C CA . HIS A 1 123 ? 3.668 16.680 25.585 1.00 89.00 123 HIS A CA 1
ATOM 989 C C . HIS A 1 123 ? 4.702 17.595 24.933 1.00 89.00 123 HIS A C 1
ATOM 991 O O . HIS A 1 123 ? 4.491 18.803 24.837 1.00 89.00 123 HIS A O 1
ATOM 997 N N . ASP A 1 124 ? 5.818 17.024 24.500 1.00 86.62 124 ASP A N 1
ATOM 998 C CA . ASP A 1 124 ? 6.954 17.734 23.936 1.00 86.62 124 ASP A CA 1
ATOM 999 C C . ASP A 1 124 ? 6.814 18.007 22.435 1.00 86.62 124 ASP A C 1
ATOM 1001 O O . ASP A 1 124 ? 7.699 18.631 21.862 1.00 86.62 124 ASP A O 1
ATOM 1005 N N . VAL A 1 125 ? 5.727 17.587 21.785 1.00 85.06 125 VAL A N 1
ATOM 1006 C CA . VAL A 1 125 ? 5.482 17.837 20.359 1.00 85.06 125 VAL A CA 1
ATOM 1007 C C . VAL A 1 125 ? 5.092 19.295 20.118 1.00 85.06 125 VAL A C 1
ATOM 1009 O O . VAL A 1 125 ? 4.223 19.849 20.796 1.00 85.06 125 VAL A O 1
ATOM 1012 N N . SER A 1 126 ? 5.759 19.931 19.148 1.00 78.00 126 SER A N 1
ATOM 1013 C CA . SER A 1 126 ? 5.553 21.344 18.836 1.00 78.00 126 SER A CA 1
ATOM 1014 C C . SER A 1 126 ? 4.125 21.629 18.367 1.00 78.00 126 SER A C 1
ATOM 1016 O O . SER A 1 126 ? 3.425 20.774 17.821 1.00 78.00 126 SER A O 1
ATOM 1018 N N . THR A 1 127 ? 3.677 22.868 18.574 1.00 74.25 127 THR A N 1
ATOM 1019 C CA . THR A 1 127 ? 2.416 23.327 17.992 1.00 74.25 127 THR A CA 1
ATOM 1020 C C . THR A 1 127 ? 2.519 23.335 16.471 1.00 74.25 127 THR A C 1
ATOM 1022 O O . THR A 1 127 ? 3.602 23.459 15.898 1.00 74.25 127 THR A O 1
ATOM 1025 N N . VAL A 1 128 ? 1.366 23.276 15.806 1.00 71.50 128 VAL A N 1
ATOM 1026 C CA . VAL A 1 128 ? 1.314 23.241 14.340 1.00 71.50 128 VAL A CA 1
ATOM 1027 C C . VAL A 1 128 ? 1.922 24.492 13.672 1.00 71.50 128 VAL A C 1
ATOM 1029 O O . VAL A 1 128 ? 2.389 24.448 12.536 1.00 71.50 128 VAL A O 1
ATOM 1032 N N . GLU A 1 129 ? 1.971 25.619 14.382 1.00 72.44 129 GLU A N 1
ATOM 1033 C CA . GLU A 1 129 ? 2.611 26.847 13.891 1.00 72.44 129 GLU A CA 1
ATOM 1034 C C . GLU A 1 129 ? 4.136 26.692 13.751 1.00 72.44 129 GLU A C 1
ATOM 1036 O O . GLU A 1 129 ? 4.710 27.185 12.780 1.00 72.44 129 GLU A O 1
ATOM 1041 N N . ASN A 1 130 ? 4.767 25.925 14.647 1.00 80.56 130 ASN A N 1
ATOM 1042 C CA . ASN A 1 130 ? 6.221 25.750 14.733 1.00 80.56 130 ASN A CA 1
ATOM 1043 C C . ASN A 1 130 ? 6.689 24.394 14.181 1.00 80.56 130 ASN A C 1
ATOM 1045 O O . ASN A 1 130 ? 7.782 23.921 14.492 1.00 80.56 130 ASN A O 1
ATOM 1049 N N . THR A 1 131 ? 5.867 23.727 13.369 1.00 81.19 131 THR A N 1
ATOM 1050 C CA . THR A 1 131 ? 6.184 22.399 12.828 1.00 81.19 131 THR A CA 1
ATOM 1051 C C . THR A 1 131 ? 7.483 22.375 12.008 1.00 81.19 131 THR A C 1
ATOM 1053 O O . THR A 1 131 ? 8.174 21.361 12.018 1.00 81.19 131 THR A O 1
ATOM 1056 N N . HIS A 1 132 ? 7.888 23.468 11.350 1.00 82.25 132 HIS A N 1
ATOM 1057 C CA . HIS A 1 132 ? 9.177 23.512 10.638 1.00 82.25 132 HIS A CA 1
ATOM 1058 C C . HIS A 1 132 ? 10.392 23.356 11.563 1.00 82.25 132 HIS A C 1
ATOM 1060 O O . HIS A 1 132 ? 11.434 22.859 11.127 1.00 82.25 132 HIS A O 1
ATOM 1066 N N . GLU A 1 133 ? 10.259 23.727 12.838 1.00 86.44 133 GLU A N 1
ATOM 1067 C CA . GLU A 1 133 ? 11.291 23.571 13.870 1.00 86.44 133 GLU A CA 1
ATOM 1068 C C . GLU A 1 133 ? 11.224 22.200 14.558 1.00 86.44 133 GLU A C 1
ATOM 1070 O O . GLU A 1 133 ? 12.077 21.883 15.386 1.00 86.44 133 GLU A O 1
ATOM 1075 N N . ALA A 1 134 ? 10.230 21.369 14.220 1.00 86.75 134 ALA A N 1
ATOM 1076 C CA . ALA A 1 134 ? 9.990 20.110 14.907 1.00 86.75 134 ALA A CA 1
ATOM 1077 C C . ALA A 1 134 ? 11.172 19.141 14.757 1.00 86.75 134 ALA A C 1
ATOM 1079 O O . ALA A 1 134 ? 11.741 18.983 13.672 1.00 86.75 134 ALA A O 1
ATOM 1080 N N . THR A 1 135 ? 11.546 18.444 15.824 1.00 86.62 135 THR A N 1
ATOM 1081 C CA . THR A 1 135 ? 12.547 17.373 15.745 1.00 86.62 135 THR A CA 1
ATOM 1082 C C . THR A 1 135 ? 12.019 16.209 14.897 1.00 86.62 135 THR A C 1
ATOM 1084 O O . THR A 1 135 ? 10.817 16.102 14.644 1.00 86.62 135 THR A O 1
ATOM 1087 N N . LEU A 1 136 ? 12.902 15.310 14.444 1.00 81.06 136 LEU A N 1
ATOM 1088 C CA . LEU A 1 136 ? 12.470 14.117 13.697 1.00 81.06 136 LEU A CA 1
ATOM 1089 C C . LEU A 1 136 ? 11.458 13.290 14.504 1.00 81.06 136 LEU A C 1
ATOM 1091 O O . LEU A 1 136 ? 10.453 12.854 13.956 1.00 81.06 136 LEU A O 1
ATOM 1095 N N . HIS A 1 137 ? 11.678 13.170 15.815 1.00 82.56 137 HIS A N 1
ATOM 1096 C CA . HIS A 1 137 ? 10.777 12.492 16.743 1.00 82.56 137 HIS A CA 1
ATOM 1097 C C . HIS A 1 137 ? 9.377 13.123 16.781 1.00 82.56 137 HIS A C 1
ATOM 1099 O O . HIS A 1 137 ? 8.373 12.434 16.630 1.00 82.56 137 HIS A O 1
ATOM 1105 N N . GLN A 1 138 ? 9.299 14.450 16.907 1.00 86.88 138 GLN A N 1
ATOM 1106 C CA . GLN A 1 138 ? 8.019 15.162 16.924 1.00 86.88 138 GLN A CA 1
ATOM 1107 C C . GLN A 1 138 ? 7.273 15.011 15.589 1.00 86.88 138 GLN A C 1
ATOM 1109 O O . GLN A 1 138 ? 6.065 14.789 15.577 1.00 86.88 138 GLN A O 1
ATOM 1114 N N . LEU A 1 139 ? 7.992 15.062 14.461 1.00 85.00 139 LEU A N 1
ATOM 1115 C CA . LEU A 1 139 ? 7.410 14.800 13.140 1.00 85.00 139 LEU A CA 1
ATOM 1116 C C . LEU A 1 139 ? 6.931 13.353 12.989 1.00 85.00 139 LEU A C 1
ATOM 1118 O O . LEU A 1 139 ? 5.935 13.122 12.310 1.00 85.00 139 LEU A O 1
ATOM 1122 N N . ALA A 1 140 ? 7.602 12.390 13.624 1.00 83.69 140 ALA A N 1
ATOM 1123 C CA . ALA A 1 140 ? 7.181 10.996 13.621 1.00 83.69 140 ALA A CA 1
ATOM 1124 C C . ALA A 1 140 ? 5.835 10.826 14.348 1.00 83.69 140 ALA A C 1
ATOM 1126 O O . ALA A 1 140 ? 4.930 10.201 13.801 1.00 83.69 140 ALA A O 1
ATOM 1127 N N . VAL A 1 141 ? 5.651 11.478 15.504 1.00 85.75 141 VAL A N 1
ATOM 1128 C CA . VAL A 1 141 ? 4.360 11.521 16.220 1.00 85.75 141 VAL A CA 1
ATOM 1129 C C . VAL A 1 141 ? 3.265 12.191 15.380 1.00 85.75 141 VAL A C 1
ATOM 1131 O O . VAL A 1 141 ? 2.152 11.677 15.273 1.00 85.75 141 VAL A O 1
ATOM 1134 N N . MET A 1 142 ? 3.567 13.322 14.736 1.00 84.56 142 MET A N 1
ATOM 1135 C CA . MET A 1 142 ? 2.595 14.012 13.878 1.00 84.56 142 MET A CA 1
ATOM 1136 C C . MET A 1 142 ? 2.192 13.169 12.657 1.00 84.56 142 MET A C 1
ATOM 1138 O O . MET A 1 142 ? 1.006 13.102 12.321 1.00 84.56 142 MET A O 1
ATOM 1142 N N . ARG A 1 143 ? 3.164 12.499 12.017 1.00 84.50 143 ARG A N 1
ATOM 1143 C CA . ARG A 1 143 ? 2.951 11.534 10.924 1.00 84.50 143 ARG A CA 1
ATOM 1144 C C . ARG A 1 143 ? 2.062 10.389 11.381 1.00 84.50 143 ARG A C 1
ATOM 1146 O O . ARG A 1 143 ? 1.109 10.058 10.685 1.00 84.50 143 ARG A O 1
ATOM 1153 N N . ALA A 1 144 ? 2.385 9.804 12.529 1.00 84.62 144 ALA A N 1
ATOM 1154 C CA . ALA A 1 144 ? 1.673 8.673 13.096 1.00 84.62 144 ALA A CA 1
ATOM 1155 C C . ALA A 1 144 ? 0.173 8.967 13.231 1.00 84.62 144 ALA A C 1
ATOM 1157 O O . ALA A 1 144 ? -0.647 8.258 12.651 1.00 84.62 144 ALA A O 1
ATOM 1158 N N . LEU A 1 145 ? -0.174 10.095 13.856 1.00 84.88 145 LEU A N 1
ATOM 1159 C CA . LEU A 1 145 ? -1.561 10.552 13.947 1.00 84.88 145 LEU A CA 1
ATOM 1160 C C . LEU A 1 145 ? -2.204 10.773 12.562 1.00 84.88 145 LEU A C 1
ATOM 1162 O O . LEU A 1 145 ? -3.386 10.504 12.372 1.00 84.88 145 LEU A O 1
ATOM 1166 N N . ALA A 1 146 ? -1.446 11.264 11.576 1.00 81.69 146 ALA A N 1
ATOM 1167 C CA . ALA A 1 146 ? -1.968 11.522 10.232 1.00 81.69 146 ALA A CA 1
ATOM 1168 C C . ALA A 1 146 ? -2.357 10.247 9.488 1.00 81.69 146 ALA A C 1
ATOM 1170 O O . ALA A 1 146 ? -3.423 10.186 8.877 1.00 81.69 146 ALA A O 1
ATOM 1171 N N . VAL A 1 147 ? -1.463 9.258 9.519 1.00 84.19 147 VAL A N 1
ATOM 1172 C CA . VAL A 1 147 ? -1.674 7.934 8.933 1.00 84.19 147 VAL A CA 1
ATOM 1173 C C . VAL A 1 147 ? -2.910 7.310 9.565 1.00 84.19 147 VAL A C 1
ATOM 1175 O O . VAL A 1 147 ? -3.825 6.893 8.862 1.00 84.19 147 VAL A O 1
ATOM 1178 N N . ASP A 1 148 ? -2.963 7.328 10.889 1.00 85.81 148 ASP A N 1
ATOM 1179 C CA . ASP A 1 148 ? -4.010 6.707 11.682 1.00 85.81 148 ASP A CA 1
ATOM 1180 C C . ASP A 1 148 ? -5.408 7.322 11.427 1.00 85.81 148 ASP A C 1
ATOM 1182 O O . ASP A 1 148 ? -6.412 6.609 11.298 1.00 85.81 148 ASP A O 1
ATOM 1186 N N . GLU A 1 149 ? -5.484 8.644 11.241 1.00 83.56 149 GLU A N 1
ATOM 1187 C CA . GLU A 1 149 ? -6.698 9.340 10.791 1.00 83.56 149 GLU A CA 1
ATOM 1188 C C . GLU A 1 149 ? -7.063 9.022 9.330 1.00 83.56 149 GLU A C 1
ATOM 1190 O O . GLU A 1 149 ? -8.242 8.862 8.994 1.00 83.56 149 GLU A O 1
ATOM 1195 N N . ALA A 1 150 ? -6.068 8.932 8.445 1.00 83.94 150 ALA A N 1
ATOM 1196 C CA . ALA A 1 150 ? -6.269 8.667 7.024 1.00 83.94 150 ALA A CA 1
ATOM 1197 C C . ALA A 1 150 ? -6.770 7.237 6.764 1.00 83.94 150 ALA A C 1
ATOM 1199 O O . ALA A 1 150 ? -7.699 7.048 5.975 1.00 83.94 150 ALA A O 1
ATOM 1200 N N . LEU A 1 151 ? -6.214 6.236 7.452 1.00 89.50 151 LEU A N 1
ATOM 1201 C CA . LEU A 1 151 ? -6.675 4.848 7.375 1.00 89.50 151 LEU A CA 1
ATOM 1202 C C . LEU A 1 151 ? -8.117 4.719 7.874 1.00 89.50 151 LEU A C 1
ATOM 1204 O O . LEU A 1 151 ? -8.949 4.097 7.209 1.00 89.50 151 LEU A O 1
ATOM 1208 N N . TRP A 1 152 ? -8.454 5.402 8.970 1.00 91.94 152 TRP A N 1
ATOM 1209 C CA . TRP A 1 152 ? -9.825 5.435 9.471 1.00 91.94 152 TRP A CA 1
ATOM 1210 C C . TRP A 1 152 ? -10.794 6.112 8.493 1.00 91.94 152 TRP A C 1
ATOM 1212 O O . TRP A 1 152 ? -11.924 5.661 8.293 1.00 91.94 152 TRP A O 1
ATOM 1222 N N . TYR A 1 153 ? -10.364 7.185 7.825 1.00 86.69 153 TYR A N 1
ATOM 1223 C CA . TYR A 1 153 ? -11.153 7.803 6.761 1.00 86.69 153 TYR A CA 1
ATOM 1224 C C . TYR A 1 153 ? -11.431 6.827 5.608 1.00 86.69 153 TYR A C 1
ATOM 1226 O O . TYR A 1 153 ? -12.571 6.748 5.140 1.00 86.69 153 TYR A O 1
ATOM 1234 N N . LEU A 1 154 ? -10.430 6.060 5.170 1.00 89.62 154 LEU A N 1
ATOM 1235 C CA . LEU A 1 154 ? -10.595 5.047 4.124 1.00 89.62 154 LEU A CA 1
ATOM 1236 C C . LEU A 1 154 ? -11.564 3.935 4.562 1.00 89.62 154 LEU A C 1
ATOM 1238 O O . LEU A 1 154 ? -12.507 3.627 3.830 1.00 89.62 154 LEU A O 1
ATOM 1242 N N . HIS A 1 155 ? -11.403 3.425 5.785 1.00 94.12 155 HIS A N 1
ATOM 1243 C CA . HIS A 1 155 ? -12.282 2.438 6.420 1.00 94.12 155 HIS A CA 1
ATOM 1244 C C . HIS A 1 155 ? -13.760 2.866 6.419 1.00 94.12 155 HIS A C 1
ATOM 1246 O O . HIS A 1 155 ? -14.651 2.113 6.008 1.00 94.12 155 HIS A O 1
ATOM 1252 N N . LYS A 1 156 ? -14.049 4.112 6.814 1.00 91.81 156 LYS A N 1
ATOM 1253 C CA . LYS A 1 156 ? -15.428 4.630 6.865 1.00 91.81 156 LYS A CA 1
ATOM 1254 C C . LYS A 1 156 ? -16.091 4.766 5.491 1.00 91.81 156 LYS A C 1
ATOM 1256 O O . LYS A 1 156 ? -17.318 4.794 5.413 1.00 91.81 156 LYS A O 1
ATOM 1261 N N . ASN A 1 157 ? -15.306 4.859 4.417 1.00 90.62 157 ASN A N 1
ATOM 1262 C CA . ASN A 1 157 ? -15.793 5.051 3.046 1.00 90.62 157 ASN A CA 1
ATOM 1263 C C . ASN A 1 157 ? -15.871 3.752 2.225 1.00 90.62 157 ASN A C 1
ATOM 1265 O O . ASN A 1 157 ? -16.118 3.787 1.012 1.00 90.62 157 ASN A O 1
ATOM 1269 N N . LEU A 1 158 ? -15.692 2.605 2.880 1.00 94.25 158 LEU A N 1
ATOM 1270 C CA . LEU A 1 158 ? -15.825 1.292 2.270 1.00 94.25 158 LEU A CA 1
ATOM 1271 C C . LEU A 1 158 ? -17.303 0.873 2.192 1.00 94.25 158 LEU A C 1
ATOM 1273 O O . LEU A 1 158 ? -18.035 0.858 3.184 1.00 94.25 158 LEU A O 1
ATOM 1277 N N . VAL A 1 159 ? -17.750 0.508 0.991 1.00 95.19 159 VAL A N 1
ATOM 1278 C CA . VAL A 1 159 ? -19.047 -0.134 0.751 1.00 95.19 159 VAL A CA 1
ATOM 1279 C C . VAL A 1 159 ? -18.878 -1.627 0.985 1.00 95.19 159 VAL A C 1
ATOM 1281 O O . VAL A 1 159 ? -18.133 -2.278 0.258 1.00 95.19 159 VAL A O 1
ATOM 1284 N N . ARG A 1 160 ? -19.558 -2.166 1.999 1.00 95.00 160 ARG A N 1
ATOM 1285 C CA . ARG A 1 160 ? -19.456 -3.572 2.419 1.00 95.00 160 ARG A CA 1
ATOM 1286 C C . ARG A 1 160 ? -20.612 -4.392 1.847 1.00 95.00 160 ARG A C 1
ATOM 1288 O O . ARG A 1 160 ? -21.756 -3.942 1.890 1.00 95.00 160 ARG A O 1
ATOM 1295 N N . THR A 1 161 ? -20.320 -5.589 1.346 1.00 92.25 161 THR A N 1
ATOM 1296 C CA . THR A 1 161 ? -21.317 -6.572 0.893 1.00 92.25 161 THR A CA 1
ATOM 1297 C C . THR A 1 161 ? -21.065 -7.926 1.544 1.00 92.25 161 THR A C 1
ATOM 1299 O O . THR A 1 161 ? -19.919 -8.368 1.627 1.00 92.25 161 THR A O 1
ATOM 1302 N N . ASP A 1 162 ? -22.136 -8.590 1.977 1.00 88.31 162 ASP A N 1
ATOM 1303 C CA . ASP A 1 162 ? -22.099 -9.842 2.746 1.00 88.31 162 ASP A CA 1
ATOM 1304 C C . ASP A 1 162 ? -21.397 -9.717 4.112 1.00 88.31 162 ASP A C 1
ATOM 1306 O O . ASP A 1 162 ? -20.759 -8.711 4.434 1.00 88.31 162 ASP A O 1
ATOM 1310 N N . GLU A 1 163 ? -21.527 -10.746 4.943 1.00 88.50 163 GLU A N 1
ATOM 1311 C CA . GLU A 1 163 ? -20.962 -10.816 6.292 1.00 88.50 163 GLU A CA 1
ATOM 1312 C C . GLU A 1 163 ? -20.734 -12.276 6.698 1.00 88.50 163 GLU A C 1
ATOM 1314 O O . GLU A 1 163 ? -21.474 -13.156 6.261 1.00 88.50 163 GLU A O 1
ATOM 1319 N N . GLY A 1 164 ? -19.726 -12.526 7.544 1.00 88.50 164 GLY A N 1
ATOM 1320 C CA . GLY A 1 164 ? -19.561 -13.815 8.225 1.00 88.50 164 GLY A CA 1
ATOM 1321 C C . GLY A 1 164 ? -19.225 -14.988 7.302 1.00 88.50 164 GLY A C 1
ATOM 1322 O O . GLY A 1 164 ? -19.495 -16.135 7.644 1.00 88.50 164 GLY A O 1
ATOM 1323 N N . VAL A 1 165 ? -18.670 -14.715 6.119 1.00 94.00 165 VAL A N 1
ATOM 1324 C CA . VAL A 1 165 ? -18.283 -15.722 5.119 1.00 94.00 165 VAL A CA 1
ATOM 1325 C C . VAL A 1 165 ? -16.924 -15.384 4.507 1.00 94.00 165 VAL A C 1
ATOM 1327 O O . VAL A 1 165 ? -16.553 -14.218 4.408 1.00 94.00 165 VAL A O 1
ATOM 1330 N N . ALA A 1 166 ? -16.187 -16.381 4.017 1.00 95.12 166 ALA A N 1
ATOM 1331 C CA . ALA A 1 166 ? -14.881 -16.151 3.390 1.00 95.12 166 ALA A CA 1
ATOM 1332 C C . ALA A 1 166 ? -14.960 -15.377 2.060 1.00 95.12 166 ALA A C 1
ATOM 1334 O O . ALA A 1 166 ? -13.959 -14.844 1.582 1.00 95.12 166 ALA A O 1
ATOM 1335 N N . THR A 1 167 ? -16.154 -15.302 1.468 1.00 96.44 167 THR A N 1
ATOM 1336 C CA . THR A 1 167 ? -16.428 -14.608 0.205 1.00 96.44 167 THR A CA 1
ATOM 1337 C C . THR A 1 167 ? -16.898 -13.165 0.387 1.00 96.44 167 THR A C 1
ATOM 1339 O O . THR A 1 167 ? -17.368 -12.571 -0.581 1.00 96.44 167 THR A O 1
ATOM 1342 N N . ILE A 1 168 ? -16.808 -12.598 1.601 1.00 95.94 168 ILE A N 1
ATOM 1343 C CA . ILE A 1 168 ? -17.164 -11.193 1.851 1.00 95.94 168 ILE A CA 1
ATOM 1344 C C . ILE A 1 168 ? -16.447 -10.266 0.876 1.00 95.94 168 ILE A C 1
ATOM 1346 O O . ILE A 1 168 ? -15.287 -10.483 0.536 1.00 95.94 168 ILE A O 1
ATOM 1350 N N . SER A 1 169 ? -17.116 -9.208 0.434 1.00 97.00 169 SER A N 1
ATOM 1351 C CA . SER A 1 169 ? -16.531 -8.264 -0.516 1.00 97.00 169 SER A CA 1
ATOM 1352 C C . SER A 1 169 ? -16.834 -6.824 -0.121 1.00 97.00 169 SER A C 1
ATOM 1354 O O . SER A 1 169 ? -17.620 -6.545 0.794 1.00 97.00 169 SER A O 1
ATOM 1356 N N . GLY A 1 170 ? -16.139 -5.894 -0.761 1.00 96.25 170 GLY A N 1
ATOM 1357 C CA . GLY A 1 170 ? -16.351 -4.476 -0.569 1.00 96.25 170 GLY A CA 1
ATOM 1358 C C . GLY A 1 170 ? -15.376 -3.626 -1.364 1.00 96.25 170 GLY A C 1
ATOM 1359 O O . GLY A 1 170 ? -14.321 -4.085 -1.788 1.00 96.25 170 GLY A O 1
ATOM 1360 N N . TYR A 1 171 ? -15.757 -2.378 -1.598 1.00 95.50 171 TYR A N 1
ATOM 1361 C CA . TYR A 1 171 ? -15.002 -1.452 -2.434 1.00 95.50 171 TYR A CA 1
ATOM 1362 C C . TYR A 1 171 ? -15.097 -0.028 -1.898 1.00 95.50 171 TYR A C 1
ATOM 1364 O O . TYR A 1 171 ? -16.059 0.337 -1.223 1.00 95.50 171 TYR A O 1
ATOM 1372 N N . ILE A 1 172 ? -14.132 0.816 -2.248 1.00 92.75 172 ILE A N 1
ATOM 1373 C CA . ILE A 1 172 ? -14.173 2.245 -1.915 1.00 92.75 172 ILE A CA 1
ATOM 1374 C C . ILE A 1 172 ? -15.255 2.959 -2.727 1.00 92.75 172 ILE A C 1
ATOM 1376 O O . ILE A 1 172 ? -15.294 2.831 -3.954 1.00 92.75 172 ILE A O 1
ATOM 1380 N N . ASN A 1 173 ? -16.107 3.746 -2.059 1.00 87.19 173 ASN A N 1
ATOM 1381 C CA . ASN A 1 173 ? -17.260 4.435 -2.650 1.00 87.19 173 ASN A CA 1
ATOM 1382 C C . ASN A 1 173 ? -16.889 5.578 -3.626 1.00 87.19 173 ASN A C 1
ATOM 1384 O O . ASN A 1 173 ? -17.136 6.753 -3.367 1.00 87.19 173 ASN A O 1
ATOM 1388 N N . ALA A 1 174 ? -16.291 5.244 -4.767 1.00 79.62 174 ALA A N 1
ATOM 1389 C CA . ALA A 1 174 ? -15.871 6.186 -5.801 1.00 79.62 174 ALA A CA 1
ATOM 1390 C C . ALA A 1 174 ? -16.929 6.337 -6.926 1.00 79.62 174 ALA A C 1
ATOM 1392 O O . ALA A 1 174 ? -17.727 5.418 -7.163 1.00 79.62 174 ALA A O 1
ATOM 1393 N N . PRO A 1 175 ? -16.942 7.468 -7.665 1.00 73.88 175 PRO A N 1
ATOM 1394 C CA . PRO A 1 175 ? -18.043 7.823 -8.570 1.00 73.88 175 PRO A CA 1
ATOM 1395 C C . PRO A 1 175 ? -18.193 6.912 -9.799 1.00 73.88 175 PRO A C 1
ATOM 1397 O O . PRO A 1 175 ? -19.300 6.769 -10.311 1.00 73.88 175 PRO A O 1
ATOM 1400 N N . ALA A 1 176 ? -17.119 6.267 -10.266 1.00 78.19 176 ALA A N 1
ATOM 1401 C CA . ALA A 1 176 ? -17.136 5.403 -11.450 1.00 78.19 176 ALA A CA 1
ATOM 1402 C C . ALA A 1 176 ? -16.518 4.024 -11.153 1.00 78.19 176 ALA A C 1
ATOM 1404 O O . ALA A 1 176 ? -15.528 3.978 -10.422 1.00 78.19 176 ALA A O 1
ATOM 1405 N N . PRO A 1 177 ? -17.020 2.915 -11.741 1.00 77.81 177 PRO A N 1
ATOM 1406 C CA . PRO A 1 177 ? -16.505 1.560 -11.493 1.00 77.81 177 PRO A CA 1
ATOM 1407 C C . PRO A 1 177 ? -14.982 1.427 -11.637 1.00 77.81 177 PRO A C 1
ATOM 1409 O O . PRO A 1 177 ? -14.313 0.983 -10.709 1.00 77.81 177 PRO A O 1
ATOM 1412 N N . LEU A 1 178 ? -14.425 1.961 -12.729 1.00 74.75 178 LEU A N 1
ATOM 1413 C CA . LEU A 1 178 ? -12.980 1.935 -12.989 1.00 74.75 178 LEU A CA 1
ATOM 1414 C C . LEU A 1 178 ? -12.172 2.660 -11.896 1.00 74.75 178 LEU A C 1
ATOM 1416 O O . LEU A 1 178 ? -11.061 2.258 -11.556 1.00 74.75 178 LEU A O 1
ATOM 1420 N N . VAL A 1 179 ? -12.730 3.740 -11.337 1.00 78.88 179 VAL A N 1
ATOM 1421 C CA . VAL A 1 179 ? -12.107 4.509 -10.248 1.00 78.88 179 VAL A CA 1
ATOM 1422 C C . VAL A 1 179 ? -12.237 3.754 -8.925 1.00 78.88 179 VAL A C 1
ATOM 1424 O O . VAL A 1 179 ? -11.305 3.770 -8.130 1.00 78.88 179 VAL A O 1
ATOM 1427 N N . ARG A 1 180 ? -13.343 3.028 -8.700 1.00 86.69 180 ARG A N 1
ATOM 1428 C CA . ARG A 1 180 ? -13.513 2.174 -7.510 1.00 86.69 180 ARG A CA 1
ATOM 1429 C C . ARG A 1 180 ? -12.435 1.110 -7.441 1.00 86.69 180 ARG A C 1
ATOM 1431 O O . ARG A 1 180 ? -11.902 0.892 -6.361 1.00 86.69 180 ARG A O 1
ATOM 1438 N N . LEU A 1 181 ? -12.094 0.480 -8.566 1.00 88.00 181 LEU A N 1
ATOM 1439 C CA . LEU A 1 181 ? -11.040 -0.532 -8.608 1.00 88.00 181 LEU A CA 1
ATOM 1440 C C . LEU A 1 181 ? -9.676 0.049 -8.216 1.00 88.00 181 LEU A C 1
ATOM 1442 O O . LEU A 1 181 ? -9.046 -0.461 -7.293 1.00 88.00 181 LEU A O 1
ATOM 1446 N N . ALA A 1 182 ? -9.264 1.152 -8.846 1.00 86.31 182 ALA A N 1
ATOM 1447 C CA . ALA A 1 182 ? -7.998 1.813 -8.530 1.00 86.31 182 ALA A CA 1
ATOM 1448 C C . ALA A 1 182 ? -7.946 2.322 -7.077 1.00 86.31 182 ALA A C 1
ATOM 1450 O O . ALA A 1 182 ? -6.962 2.088 -6.383 1.00 86.31 182 ALA A O 1
ATOM 1451 N N . CYS A 1 183 ? -9.012 2.964 -6.584 1.00 87.12 183 CYS A N 1
ATOM 1452 C CA . CYS A 1 183 ? -9.080 3.433 -5.197 1.00 87.12 183 CYS A CA 1
ATOM 1453 C C . CYS A 1 183 ? -9.093 2.281 -4.188 1.00 87.12 183 CYS A C 1
ATOM 1455 O O . CYS A 1 183 ? -8.505 2.413 -3.121 1.00 87.12 183 CYS A O 1
ATOM 1457 N N . SER A 1 184 ? -9.743 1.159 -4.510 1.00 93.56 184 SER A N 1
ATOM 1458 C CA . SER A 1 184 ? -9.754 -0.025 -3.641 1.00 93.56 184 SER A CA 1
ATOM 1459 C C . SER A 1 184 ? -8.371 -0.669 -3.577 1.00 93.56 184 SER A C 1
ATOM 1461 O O . SER A 1 184 ? -7.928 -1.032 -2.492 1.00 93.56 184 SER A O 1
ATOM 1463 N N . ALA A 1 185 ? -7.653 -0.731 -4.703 1.00 93.56 185 ALA A N 1
ATOM 1464 C CA . ALA A 1 185 ? -6.264 -1.180 -4.734 1.00 93.56 185 ALA A CA 1
ATOM 1465 C C . ALA A 1 185 ? -5.344 -0.250 -3.927 1.00 93.56 185 ALA A C 1
ATOM 1467 O O . ALA A 1 185 ? -4.622 -0.722 -3.059 1.00 93.56 185 ALA A O 1
ATOM 1468 N N . LEU A 1 186 ? -5.439 1.069 -4.121 1.00 90.62 186 LEU A N 1
ATOM 1469 C CA . LEU A 1 186 ? -4.663 2.041 -3.341 1.00 90.62 186 LEU A CA 1
ATOM 1470 C C . LEU A 1 186 ? -4.977 1.977 -1.841 1.00 90.62 186 LEU A C 1
ATOM 1472 O O . LEU A 1 186 ? -4.062 2.035 -1.030 1.00 90.62 186 LEU A O 1
ATOM 1476 N N . CYS A 1 187 ? -6.249 1.829 -1.461 1.00 93.19 187 CYS A N 1
ATOM 1477 C CA . CYS A 1 187 ? -6.644 1.640 -0.064 1.00 93.19 187 CYS A CA 1
ATOM 1478 C C . CYS A 1 187 ? -6.033 0.365 0.528 1.00 93.19 187 CYS A C 1
ATOM 1480 O O . CYS A 1 187 ? -5.528 0.392 1.645 1.00 93.19 187 CYS A O 1
ATOM 1482 N N . THR A 1 188 ? -6.059 -0.728 -0.239 1.00 95.81 188 THR A N 1
ATOM 1483 C CA . THR A 1 188 ? -5.453 -2.009 0.147 1.00 95.81 188 THR A CA 1
ATOM 1484 C C . THR A 1 188 ? -3.959 -1.829 0.403 1.00 95.81 188 THR A C 1
ATOM 1486 O O . THR A 1 188 ? -3.482 -2.154 1.484 1.00 95.81 188 THR A O 1
ATOM 1489 N N . MET A 1 189 ? -3.251 -1.206 -0.544 1.00 93.19 189 MET A N 1
ATOM 1490 C CA . MET A 1 189 ? -1.828 -0.887 -0.412 1.00 93.19 189 MET A CA 1
ATOM 1491 C C . MET A 1 189 ? -1.554 -0.009 0.817 1.00 93.19 189 MET A C 1
ATOM 1493 O O . MET A 1 189 ? -0.642 -0.297 1.578 1.00 93.19 189 MET A O 1
ATOM 1497 N N . ALA A 1 190 ? -2.343 1.048 1.040 1.00 90.69 190 ALA A N 1
ATOM 1498 C CA . ALA A 1 190 ? -2.143 1.974 2.155 1.00 90.69 190 ALA A CA 1
ATOM 1499 C C . ALA A 1 190 ? -2.292 1.294 3.524 1.00 90.69 190 ALA A C 1
ATOM 1501 O O . ALA A 1 190 ? -1.494 1.556 4.420 1.00 90.69 190 ALA A O 1
ATOM 1502 N N . MET A 1 191 ? -3.285 0.416 3.685 1.00 92.94 191 MET A N 1
ATOM 1503 C CA . MET A 1 191 ? -3.465 -0.367 4.911 1.00 92.94 191 MET A CA 1
ATOM 1504 C C . MET A 1 191 ? -2.320 -1.378 5.103 1.00 92.94 191 MET A C 1
ATOM 1506 O O . MET A 1 191 ? -1.742 -1.429 6.184 1.00 92.94 191 MET A O 1
ATOM 1510 N N . GLN A 1 192 ? -1.926 -2.098 4.046 1.00 90.88 192 GLN A N 1
ATOM 1511 C CA . GLN A 1 192 ? -0.819 -3.069 4.076 1.00 90.88 192 GLN A CA 1
ATOM 1512 C C . GLN A 1 192 ? 0.532 -2.439 4.417 1.00 90.88 192 GLN A C 1
ATOM 1514 O O . GLN A 1 192 ? 1.291 -2.986 5.212 1.00 90.88 192 GLN A O 1
ATOM 1519 N N . SER A 1 193 ? 0.839 -1.274 3.841 1.00 86.62 193 SER A N 1
ATOM 1520 C CA . SER A 1 193 ? 2.084 -0.553 4.127 1.00 86.62 193 SER A CA 1
ATOM 1521 C C . SER A 1 193 ? 2.128 0.054 5.532 1.00 86.62 193 SER A C 1
ATOM 1523 O O . SER A 1 193 ? 3.158 0.587 5.913 1.00 86.62 193 SER A O 1
ATOM 1525 N N . ASN A 1 194 ? 1.037 -0.029 6.298 1.00 86.69 194 ASN A N 1
ATOM 1526 C CA . ASN A 1 194 ? 0.998 0.292 7.727 1.00 86.69 194 ASN A CA 1
ATOM 1527 C C . ASN A 1 194 ? 0.674 -0.964 8.545 1.00 86.69 194 ASN A C 1
ATOM 1529 O O . ASN A 1 194 ? -0.055 -0.921 9.528 1.00 86.69 194 ASN A O 1
ATOM 1533 N N . HIS A 1 195 ? 1.213 -2.095 8.090 1.00 86.44 195 HIS A N 1
ATOM 1534 C CA . HIS A 1 195 ? 1.213 -3.402 8.738 1.00 86.44 195 HIS A CA 1
ATOM 1535 C C . HIS A 1 195 ? -0.138 -4.119 8.837 1.00 86.44 195 HIS A C 1
ATOM 1537 O O . HIS A 1 195 ? -0.133 -5.316 9.082 1.00 86.44 195 HIS A O 1
ATOM 1543 N N . HIS A 1 196 ? -1.282 -3.497 8.562 1.00 91.25 196 HIS A N 1
ATOM 1544 C CA . HIS A 1 196 ? -2.569 -4.200 8.594 1.00 91.25 196 HIS A CA 1
ATOM 1545 C C . HIS A 1 196 ? -2.666 -5.289 7.518 1.00 91.25 196 HIS A C 1
ATOM 1547 O O . HIS A 1 196 ? -2.259 -5.094 6.372 1.00 91.25 196 HIS A O 1
ATOM 1553 N N . MET A 1 197 ? -3.252 -6.438 7.864 1.00 91.81 197 MET A N 1
ATOM 1554 C CA . MET A 1 197 ? -3.311 -7.611 6.983 1.00 91.81 197 MET A CA 1
ATOM 1555 C C . MET A 1 197 ? -4.715 -8.200 6.907 1.00 91.81 197 MET A C 1
ATOM 1557 O O . MET A 1 197 ? -5.459 -8.199 7.882 1.00 91.81 197 MET A O 1
ATOM 1561 N N . ALA A 1 198 ? -5.065 -8.751 5.746 1.00 95.56 198 ALA A N 1
ATOM 1562 C CA . ALA A 1 198 ? -6.369 -9.363 5.523 1.00 95.56 198 ALA A CA 1
ATOM 1563 C C . ALA A 1 198 ? -6.611 -10.578 6.433 1.00 95.56 198 ALA A C 1
ATOM 1565 O O . ALA A 1 198 ? -5.706 -11.392 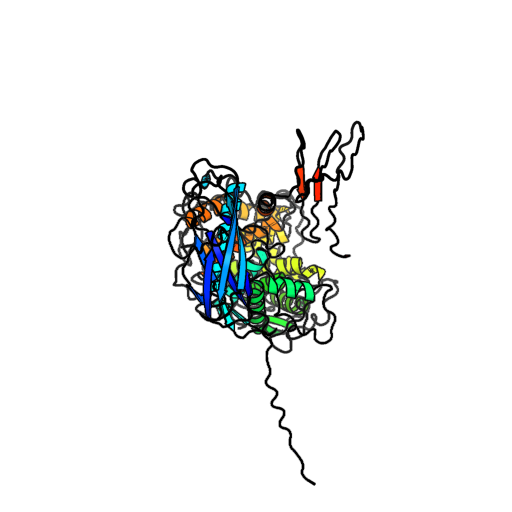6.641 1.00 95.56 198 ALA A O 1
ATOM 1566 N N . ALA A 1 199 ? -7.850 -10.735 6.906 1.00 95.56 199 ALA A N 1
ATOM 1567 C CA . ALA A 1 199 ? -8.277 -11.916 7.651 1.00 95.56 199 ALA A CA 1
ATOM 1568 C C . ALA A 1 199 ? -9.691 -12.373 7.273 1.00 95.56 199 ALA A C 1
ATOM 1570 O O . ALA A 1 199 ? -10.623 -11.575 7.143 1.00 95.56 199 ALA A O 1
ATOM 1571 N N . PHE A 1 200 ? -9.842 -13.686 7.130 1.00 96.50 200 PHE A N 1
ATOM 1572 C CA . PHE A 1 200 ? -11.108 -14.388 6.981 1.00 96.50 200 PHE A CA 1
ATOM 1573 C C . PHE A 1 200 ? -11.858 -14.432 8.308 1.00 96.50 200 PHE A C 1
ATOM 1575 O O . PHE A 1 200 ? -11.229 -14.655 9.345 1.00 96.50 200 PHE A O 1
ATOM 1582 N N . PRO A 1 201 ? -13.198 -14.303 8.296 1.00 95.38 201 PRO A N 1
ATOM 1583 C CA . PRO A 1 201 ? -13.992 -14.648 9.464 1.00 95.38 201 PRO A CA 1
ATOM 1584 C C . PRO A 1 201 ? -13.644 -16.074 9.947 1.00 95.38 201 PRO A C 1
ATOM 1586 O O . PRO A 1 201 ? -13.560 -16.982 9.104 1.00 95.38 201 PRO A O 1
ATOM 1589 N N . PRO A 1 202 ? -13.429 -16.292 11.257 1.00 94.44 202 PRO A N 1
ATOM 1590 C CA . PRO A 1 202 ? -12.998 -17.568 11.809 1.00 94.44 202 PRO A CA 1
ATOM 1591 C C . PRO A 1 202 ? -13.859 -18.739 11.342 1.00 94.44 202 PRO A C 1
ATOM 1593 O O . PRO A 1 202 ? -15.085 -18.655 11.275 1.00 94.44 202 PRO A O 1
ATOM 1596 N N . GLY A 1 203 ? -13.201 -19.837 10.974 1.00 93.19 203 GLY A N 1
ATOM 1597 C CA . GLY A 1 203 ? -13.861 -21.060 10.508 1.00 93.19 203 GLY A CA 1
ATOM 1598 C C . GLY A 1 203 ? -14.506 -20.987 9.117 1.00 93.19 203 GLY A C 1
ATOM 1599 O O . GLY A 1 203 ? -15.128 -21.963 8.700 1.00 93.19 203 GLY A O 1
ATOM 1600 N N . THR A 1 204 ? -14.372 -19.878 8.380 1.00 95.75 204 THR A N 1
ATOM 1601 C CA . THR A 1 204 ? -14.997 -19.739 7.049 1.00 95.75 204 THR A CA 1
ATOM 1602 C C . THR A 1 204 ? -14.068 -20.046 5.876 1.00 95.75 204 THR A C 1
ATOM 1604 O O . THR A 1 204 ? -14.555 -20.309 4.775 1.00 95.75 204 THR A O 1
ATOM 1607 N N . TYR A 1 205 ? -12.749 -20.014 6.087 1.00 96.94 205 TYR A N 1
ATOM 1608 C CA . TYR A 1 205 ? -11.756 -20.262 5.042 1.00 96.94 205 TYR A CA 1
ATOM 1609 C C . TYR A 1 205 ? -11.837 -21.704 4.518 1.00 96.94 205 TYR A C 1
ATOM 1611 O O . TYR A 1 205 ? -11.759 -22.660 5.289 1.00 96.94 205 TYR A O 1
ATOM 1619 N N . ASN A 1 206 ? -11.958 -21.863 3.198 1.00 96.12 206 ASN A N 1
ATOM 1620 C CA . ASN A 1 206 ? -11.913 -23.160 2.532 1.00 96.12 206 ASN A CA 1
ATOM 1621 C C . ASN A 1 206 ? -10.498 -23.423 1.996 1.00 96.12 206 ASN A C 1
ATOM 1623 O O . ASN A 1 206 ? -10.014 -22.717 1.110 1.00 96.12 206 ASN A O 1
ATOM 1627 N N . ASP A 1 207 ? -9.846 -24.465 2.503 1.00 94.25 207 ASP A N 1
ATOM 1628 C CA . ASP A 1 207 ? -8.510 -24.892 2.076 1.00 94.25 207 ASP A CA 1
ATOM 1629 C C . ASP A 1 207 ? -8.508 -25.698 0.764 1.00 94.25 207 ASP A C 1
ATOM 1631 O O . ASP A 1 207 ? -7.446 -26.020 0.229 1.00 94.25 207 ASP A O 1
ATOM 1635 N N . PHE A 1 208 ? -9.689 -26.022 0.227 1.00 95.12 208 PHE A N 1
ATOM 1636 C CA . PHE A 1 208 ? -9.885 -26.872 -0.947 1.00 95.12 208 PHE A CA 1
ATOM 1637 C C . PHE A 1 208 ? -9.230 -28.256 -0.814 1.00 95.12 208 PHE A C 1
ATOM 1639 O O . PHE A 1 208 ? -8.797 -28.840 -1.810 1.00 95.12 208 PHE A O 1
ATOM 1646 N N . SER A 1 209 ? -9.188 -28.806 0.406 1.00 94.69 209 SER A N 1
ATOM 1647 C CA . SER A 1 209 ? -8.532 -30.084 0.729 1.00 94.69 209 SER A CA 1
ATOM 1648 C C . SER A 1 209 ? -7.031 -30.089 0.416 1.00 94.69 209 SER A C 1
ATOM 1650 O O . SER A 1 209 ? -6.489 -31.080 -0.078 1.00 94.69 209 SER A O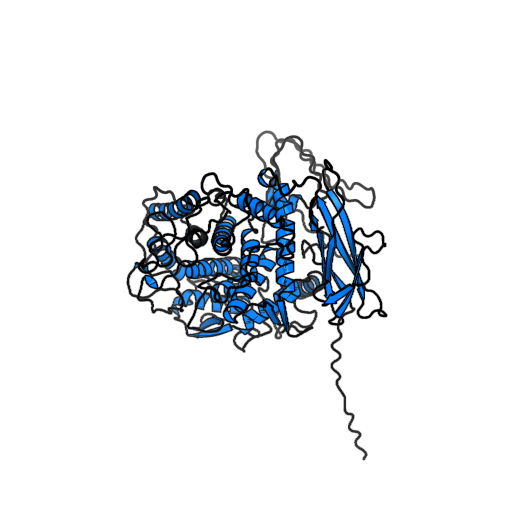 1
ATOM 1652 N N . GLN A 1 210 ? -6.365 -28.961 0.651 1.00 93.00 210 GLN A N 1
ATOM 1653 C CA . GLN A 1 210 ? -4.937 -28.760 0.406 1.00 93.00 210 GLN A CA 1
ATOM 1654 C C . GLN A 1 210 ? -4.274 -28.191 1.661 1.00 93.00 210 GLN A C 1
ATOM 1656 O O . GLN A 1 210 ? -4.937 -27.600 2.506 1.00 93.00 210 GLN A O 1
ATOM 1661 N N . SER A 1 211 ? -2.957 -28.354 1.786 1.00 91.19 211 SER A N 1
ATOM 1662 C CA . SER A 1 211 ? -2.212 -27.785 2.911 1.00 91.19 211 SER A CA 1
ATOM 1663 C C . SER A 1 211 ? -2.276 -26.258 2.912 1.00 91.19 211 SER A C 1
ATOM 1665 O O . SER A 1 211 ? -2.131 -25.631 1.862 1.00 91.19 211 SER A O 1
ATOM 1667 N N . VAL A 1 212 ? -2.426 -25.680 4.101 1.00 92.88 212 VAL A N 1
ATOM 1668 C CA . VAL A 1 212 ? -2.265 -24.246 4.370 1.00 92.88 212 VAL A CA 1
ATOM 1669 C C . VAL A 1 212 ? -0.907 -23.989 5.029 1.00 92.88 212 VAL A C 1
ATOM 1671 O O . VAL A 1 212 ? -0.364 -24.917 5.637 1.00 92.88 212 VAL A O 1
ATOM 1674 N N . PRO A 1 213 ? -0.350 -22.767 4.940 1.00 93.44 213 PRO A N 1
ATOM 1675 C CA . PRO A 1 213 ? 0.864 -22.414 5.667 1.00 93.44 213 PRO A CA 1
ATOM 1676 C C . PRO A 1 213 ? 0.718 -22.670 7.173 1.00 93.44 213 PRO A C 1
ATOM 1678 O O . PRO A 1 213 ? -0.357 -22.483 7.753 1.00 93.44 213 PRO A O 1
ATOM 1681 N N . GLU A 1 214 ? 1.800 -23.109 7.812 1.00 93.31 214 GLU A N 1
ATOM 1682 C CA . GLU A 1 214 ? 1.819 -23.358 9.254 1.00 93.31 214 GLU A CA 1
ATOM 1683 C C . GLU A 1 214 ? 1.470 -22.077 10.030 1.00 93.31 214 GLU A C 1
ATOM 1685 O O . GLU A 1 214 ? 1.898 -20.983 9.671 1.00 93.31 214 GLU A O 1
ATOM 1690 N N . GLY A 1 215 ? 0.628 -22.196 11.061 1.00 92.69 215 GLY A N 1
ATOM 1691 C CA . GLY A 1 215 ? 0.184 -21.055 11.872 1.00 92.69 215 GLY A CA 1
ATOM 1692 C C . GLY A 1 215 ? -0.792 -20.087 11.185 1.00 92.69 215 GLY A C 1
ATOM 1693 O O . GLY A 1 215 ? -1.294 -19.179 11.849 1.00 92.69 215 GLY A O 1
ATOM 1694 N N . PHE A 1 216 ? -1.123 -20.282 9.900 1.00 94.50 216 PHE A N 1
ATOM 1695 C CA . PHE A 1 216 ? -2.002 -19.373 9.154 1.00 94.50 216 PHE A CA 1
ATOM 1696 C C . PHE A 1 216 ? -3.371 -19.196 9.816 1.00 94.50 216 PHE A C 1
ATOM 1698 O O . PHE A 1 216 ? -3.800 -18.067 10.018 1.00 94.50 216 PHE A O 1
ATOM 1705 N N . LEU A 1 217 ? -4.051 -20.290 10.178 1.00 94.50 217 LEU A N 1
ATOM 1706 C CA . LEU A 1 217 ? -5.408 -20.223 10.734 1.00 94.50 217 LEU A CA 1
ATOM 1707 C C . LEU A 1 217 ? -5.442 -19.504 12.089 1.00 94.50 217 LEU A C 1
ATOM 1709 O O . LEU A 1 217 ? -6.287 -18.643 12.299 1.00 94.50 217 LEU A O 1
ATOM 1713 N N . SER A 1 218 ? -4.486 -19.787 12.978 1.00 94.12 218 SER A N 1
ATOM 1714 C CA . SER A 1 218 ? -4.385 -19.094 14.267 1.00 94.12 218 SER A CA 1
ATOM 1715 C C . SER A 1 218 ? -4.086 -17.605 14.099 1.00 94.12 218 SER A C 1
ATOM 1717 O O . SER A 1 218 ? -4.689 -16.779 14.777 1.00 94.12 218 SER A O 1
ATOM 1719 N N . LEU A 1 219 ? -3.188 -17.248 13.175 1.00 93.50 219 LEU A N 1
ATOM 1720 C CA . LEU A 1 219 ? -2.852 -15.851 12.905 1.00 93.50 219 LEU A CA 1
ATOM 1721 C C . LEU A 1 219 ? -4.011 -15.109 12.228 1.00 93.50 219 LEU A C 1
ATOM 1723 O O . LEU A 1 219 ? -4.251 -13.941 12.518 1.00 93.50 219 LEU A O 1
ATOM 1727 N N . ASN A 1 220 ? -4.737 -15.789 11.342 1.00 95.38 220 ASN A N 1
ATOM 1728 C CA . ASN A 1 220 ? -5.952 -15.288 10.719 1.00 95.38 220 ASN A CA 1
ATOM 1729 C C . ASN A 1 220 ? -7.004 -14.936 11.771 1.00 95.38 220 ASN A C 1
ATOM 1731 O O . ASN A 1 220 ? -7.516 -13.820 11.767 1.00 95.38 220 ASN A O 1
ATOM 1735 N N . ASP A 1 221 ? -7.304 -15.875 12.666 1.00 94.94 221 ASP A N 1
ATOM 1736 C CA . ASP A 1 221 ? -8.318 -15.678 13.697 1.00 94.94 221 ASP A CA 1
ATOM 1737 C C . ASP A 1 221 ? -7.900 -14.543 14.630 1.00 94.94 221 ASP A C 1
ATOM 1739 O O . ASP A 1 221 ? -8.687 -13.638 14.888 1.00 94.94 221 ASP A O 1
ATOM 1743 N N . TRP A 1 222 ? -6.626 -14.501 15.016 1.00 93.88 222 TRP A N 1
ATOM 1744 C CA . TRP A 1 222 ? -6.087 -13.430 15.841 1.00 93.88 222 TRP A CA 1
ATOM 1745 C C . TRP A 1 222 ? -6.179 -12.044 15.181 1.00 93.88 222 TRP A C 1
ATOM 1747 O O . TRP A 1 222 ? -6.646 -11.093 15.807 1.00 93.88 222 TRP A O 1
ATOM 1757 N N . ARG A 1 223 ? -5.805 -11.921 13.900 1.00 94.00 223 ARG A N 1
ATOM 1758 C CA . ARG A 1 223 ? -5.968 -10.679 13.119 1.00 94.00 223 ARG A CA 1
ATOM 1759 C C . ARG A 1 223 ? -7.424 -10.272 13.030 1.00 94.00 223 ARG A C 1
ATOM 1761 O O . ARG A 1 223 ? -7.753 -9.112 13.254 1.00 94.00 223 ARG A O 1
ATOM 1768 N N . TYR A 1 224 ? -8.299 -11.228 12.714 1.00 94.38 224 TYR A N 1
ATOM 1769 C CA . TYR A 1 224 ? -9.726 -10.972 12.667 1.00 94.38 224 TYR A CA 1
ATOM 1770 C C . TYR A 1 224 ? -10.176 -10.428 14.023 1.00 94.38 224 TYR A C 1
ATOM 1772 O O . TYR A 1 224 ? -10.824 -9.398 14.074 1.00 94.38 224 TYR A O 1
ATOM 1780 N N . GLU A 1 225 ? -9.789 -11.039 15.131 1.00 92.50 225 GLU A N 1
ATOM 1781 C CA . GLU A 1 225 ? -10.224 -10.639 16.468 1.00 92.50 225 GLU A CA 1
ATOM 1782 C C . GLU A 1 225 ? -9.716 -9.273 16.932 1.00 92.50 225 GLU A C 1
ATOM 1784 O O . GLU A 1 225 ? -10.455 -8.588 17.639 1.00 92.50 225 GLU A O 1
ATOM 1789 N N . ASN A 1 226 ? -8.517 -8.866 16.512 1.00 92.94 226 ASN A N 1
ATOM 1790 C CA . ASN A 1 226 ? -7.814 -7.718 17.091 1.00 92.94 226 ASN A CA 1
ATOM 1791 C C . ASN A 1 226 ? -7.646 -6.521 16.143 1.00 92.94 226 ASN A C 1
ATOM 1793 O O . ASN A 1 226 ? -7.380 -5.422 16.618 1.00 92.94 226 ASN A O 1
ATOM 1797 N N . ASP A 1 227 ? -7.836 -6.689 14.832 1.00 94.25 227 ASP A N 1
ATOM 1798 C CA . ASP A 1 227 ? -7.681 -5.617 13.845 1.00 94.25 227 ASP A CA 1
ATOM 1799 C C . ASP A 1 227 ? -8.996 -5.368 13.077 1.00 94.25 227 ASP A C 1
ATOM 1801 O O . ASP A 1 227 ? -9.442 -6.205 12.278 1.00 94.25 227 ASP A O 1
ATOM 1805 N N . PRO A 1 228 ? -9.653 -4.209 13.276 1.00 93.06 228 PRO A N 1
ATOM 1806 C CA . PRO A 1 228 ? -10.828 -3.819 12.503 1.00 93.06 228 PRO A CA 1
ATOM 1807 C C . PRO A 1 228 ? -10.593 -3.728 10.992 1.00 93.06 228 PRO A C 1
ATOM 1809 O O . PRO A 1 228 ? -11.527 -3.951 10.217 1.00 93.06 228 PRO A O 1
ATOM 1812 N N . TYR A 1 229 ? -9.373 -3.407 10.557 1.00 95.88 229 TYR A N 1
ATOM 1813 C CA . TYR A 1 229 ? -9.044 -3.276 9.140 1.00 95.88 229 TYR A CA 1
ATOM 1814 C C . TYR A 1 229 ? -8.818 -4.626 8.459 1.00 95.88 229 TYR A C 1
ATOM 1816 O O . TYR A 1 229 ? -8.914 -4.702 7.235 1.00 95.88 229 TYR A O 1
ATOM 1824 N N . ALA A 1 230 ? -8.605 -5.709 9.211 1.00 95.56 230 ALA A N 1
ATOM 1825 C CA . ALA A 1 230 ? -8.352 -7.026 8.634 1.00 95.56 230 ALA A CA 1
ATOM 1826 C C . ALA A 1 230 ? -9.542 -7.567 7.819 1.00 95.56 230 ALA A C 1
ATOM 1828 O O . ALA A 1 230 ? -9.359 -8.137 6.738 1.00 95.56 230 ALA A O 1
ATOM 1829 N N . GLU A 1 231 ? -10.776 -7.343 8.290 1.00 95.31 231 GLU A N 1
ATOM 1830 C CA . GLU A 1 231 ? -11.988 -7.697 7.536 1.00 95.31 231 GLU A CA 1
ATOM 1831 C C . GLU A 1 231 ? -12.137 -6.825 6.278 1.00 95.31 231 GLU A C 1
ATOM 1833 O O . GLU A 1 231 ? -12.472 -7.321 5.201 1.00 95.31 231 GLU A O 1
ATOM 1838 N N . ASP A 1 232 ? -11.864 -5.525 6.393 1.00 96.81 232 ASP A N 1
ATOM 1839 C CA . ASP A 1 232 ? -11.929 -4.586 5.271 1.00 96.81 232 ASP A CA 1
ATOM 1840 C C . ASP A 1 232 ? -10.909 -4.909 4.183 1.00 96.81 232 ASP A C 1
ATOM 1842 O O . ASP A 1 232 ? -11.246 -4.904 2.998 1.00 96.81 232 ASP A O 1
ATOM 1846 N N . LEU A 1 233 ? -9.684 -5.251 4.574 1.00 97.38 233 LEU A N 1
ATOM 1847 C CA . LEU A 1 233 ? -8.649 -5.714 3.664 1.00 97.38 233 LEU A CA 1
ATOM 1848 C C . LEU A 1 233 ? -9.098 -6.966 2.917 1.00 97.38 233 LEU A C 1
ATOM 1850 O O . LEU A 1 233 ? -8.994 -7.003 1.692 1.00 97.38 233 LEU A O 1
ATOM 1854 N N . LEU A 1 234 ? -9.675 -7.960 3.603 1.00 97.69 234 LEU A N 1
ATOM 1855 C CA . LEU A 1 234 ? -10.213 -9.137 2.917 1.00 97.69 234 LEU A CA 1
ATOM 1856 C C . LEU A 1 234 ? -11.320 -8.760 1.922 1.00 97.69 234 LEU A C 1
ATOM 1858 O O . LEU A 1 234 ? -11.338 -9.261 0.796 1.00 97.69 234 LEU A O 1
ATOM 1862 N N . ARG A 1 235 ? -12.229 -7.857 2.303 1.00 97.75 235 ARG A N 1
ATOM 1863 C CA . ARG A 1 235 ? -13.301 -7.371 1.423 1.00 97.75 235 ARG A CA 1
ATOM 1864 C C . ARG A 1 235 ? -12.746 -6.725 0.157 1.00 97.75 235 ARG A C 1
ATOM 1866 O O . ARG A 1 235 ? -13.225 -7.037 -0.938 1.00 97.75 235 ARG A O 1
ATOM 1873 N N . LEU A 1 236 ? -11.733 -5.873 0.309 1.00 97.81 236 LEU A N 1
ATOM 1874 C CA . LEU A 1 236 ? -11.043 -5.225 -0.801 1.00 97.81 236 LEU A CA 1
ATOM 1875 C C . LEU A 1 236 ? -10.328 -6.261 -1.673 1.00 97.81 236 LEU A C 1
ATOM 1877 O O . LEU A 1 236 ? -10.545 -6.271 -2.882 1.00 97.81 236 LEU A O 1
ATOM 1881 N N . HIS A 1 237 ? -9.568 -7.194 -1.089 1.00 97.38 237 HIS A N 1
ATOM 1882 C CA . HIS A 1 237 ? -8.928 -8.286 -1.829 1.00 97.38 237 HIS A CA 1
ATOM 1883 C C . HIS A 1 237 ? -9.932 -9.096 -2.643 1.00 97.38 237 HIS A C 1
ATOM 1885 O O . HIS A 1 237 ? -9.747 -9.288 -3.844 1.00 97.38 237 HIS A O 1
ATOM 1891 N N . ASN A 1 238 ? -11.033 -9.521 -2.026 1.00 97.75 238 ASN A N 1
ATOM 1892 C CA . ASN A 1 238 ? -12.068 -10.283 -2.708 1.00 97.75 238 ASN A CA 1
ATOM 1893 C C . ASN A 1 238 ? -12.742 -9.470 -3.824 1.00 97.75 238 ASN A C 1
ATOM 1895 O O . ASN A 1 238 ? -13.081 -10.025 -4.873 1.00 97.75 238 ASN A O 1
ATOM 1899 N N . TYR A 1 239 ? -12.905 -8.155 -3.652 1.00 97.00 239 TYR A N 1
ATOM 1900 C CA . TYR A 1 239 ? -13.371 -7.276 -4.725 1.00 97.00 239 TYR A CA 1
ATOM 1901 C C . TYR A 1 239 ? -12.373 -7.207 -5.887 1.00 97.00 239 TYR A C 1
ATOM 1903 O O . TYR A 1 239 ? -12.774 -7.357 -7.043 1.00 97.00 239 TYR A O 1
ATOM 1911 N N . LEU A 1 240 ? -11.077 -7.041 -5.606 1.00 96.12 240 LEU A N 1
ATOM 1912 C CA . LEU A 1 240 ? -10.025 -7.021 -6.626 1.00 96.12 240 LEU A CA 1
ATOM 1913 C C . LEU A 1 240 ? -9.973 -8.345 -7.404 1.00 96.12 240 LEU A C 1
ATOM 1915 O O . LEU A 1 240 ? -10.023 -8.335 -8.635 1.00 96.12 240 LEU A O 1
ATOM 1919 N N . LEU A 1 241 ? -9.966 -9.478 -6.695 1.00 97.06 241 LEU A N 1
ATOM 1920 C CA . LEU A 1 241 ? -9.968 -10.822 -7.279 1.00 97.06 241 LEU A CA 1
ATOM 1921 C C . LEU A 1 241 ? -11.205 -11.065 -8.152 1.00 97.06 241 LEU A C 1
ATOM 1923 O O . LEU A 1 241 ? -11.094 -11.590 -9.258 1.00 97.06 241 LEU A O 1
ATOM 1927 N N . SER A 1 242 ? -12.390 -10.643 -7.699 1.00 95.38 242 SER A N 1
ATOM 1928 C CA . SER A 1 242 ? -13.650 -10.830 -8.439 1.00 95.38 242 SER A CA 1
ATOM 1929 C C . SER A 1 242 ? -13.703 -10.072 -9.769 1.00 95.38 242 SER A C 1
ATOM 1931 O O . SER A 1 242 ? -14.544 -10.376 -10.615 1.00 95.38 242 SER A O 1
ATOM 1933 N N . ASN A 1 243 ? -12.796 -9.114 -9.980 1.00 94.00 243 ASN A N 1
ATOM 1934 C CA . ASN A 1 243 ? -12.668 -8.358 -11.222 1.00 94.00 243 ASN A CA 1
ATOM 1935 C C . ASN A 1 243 ? -11.614 -8.927 -12.187 1.00 94.00 243 ASN A C 1
ATOM 1937 O O . ASN A 1 243 ? -11.417 -8.352 -13.263 1.00 94.00 243 ASN A O 1
ATOM 1941 N N . ILE A 1 244 ? -10.962 -10.042 -11.837 1.00 94.88 244 ILE A N 1
ATOM 1942 C CA . ILE A 1 244 ? -9.964 -10.703 -12.682 1.00 94.88 244 ILE A CA 1
ATOM 1943 C C . ILE A 1 244 ? -10.629 -11.461 -13.839 1.00 94.88 244 ILE A C 1
ATOM 1945 O O . ILE A 1 244 ? -11.593 -12.219 -13.685 1.00 94.88 244 ILE A O 1
ATOM 1949 N N . LYS A 1 245 ? -10.050 -11.275 -15.021 1.00 93.25 245 LYS A N 1
ATOM 1950 C CA . LYS A 1 245 ? -10.300 -11.983 -16.276 1.00 93.25 245 LYS A CA 1
ATOM 1951 C C . LYS A 1 245 ? -8.980 -12.545 -16.799 1.00 93.25 245 LYS A C 1
ATOM 1953 O O . LYS A 1 245 ? -7.925 -12.233 -16.262 1.00 93.25 245 LYS A O 1
ATOM 1958 N N . HIS A 1 246 ? -9.046 -13.344 -17.859 1.00 92.88 246 HIS A N 1
ATOM 1959 C CA . HIS A 1 246 ? -7.864 -13.870 -18.537 1.00 92.88 246 HIS A CA 1
ATOM 1960 C C . HIS A 1 246 ? -7.894 -13.535 -20.027 1.00 92.88 246 HIS A C 1
ATOM 1962 O O . HIS A 1 246 ? -8.968 -13.304 -20.596 1.00 92.88 246 HIS A O 1
ATOM 1968 N N . ILE A 1 247 ? -6.717 -13.512 -20.635 1.00 92.56 247 ILE A N 1
ATOM 1969 C CA . ILE A 1 247 ? -6.501 -13.395 -22.075 1.00 92.56 247 ILE A CA 1
ATOM 1970 C C . ILE A 1 247 ? -5.319 -14.277 -22.475 1.00 92.56 247 ILE A C 1
ATOM 1972 O O . ILE A 1 247 ? -4.463 -14.547 -21.637 1.00 92.56 247 ILE A O 1
ATOM 1976 N N . ASP A 1 248 ? -5.280 -14.706 -23.733 1.00 93.62 248 ASP A N 1
ATOM 1977 C CA . ASP A 1 248 ? -4.107 -15.366 -24.299 1.00 93.62 248 ASP A CA 1
ATOM 1978 C C . ASP A 1 248 ? -2.964 -14.353 -24.476 1.00 93.62 248 ASP A C 1
ATOM 1980 O O . ASP A 1 248 ? -3.184 -13.232 -24.953 1.00 93.62 248 ASP A O 1
ATOM 1984 N N . ILE A 1 249 ? -1.748 -14.747 -24.104 1.00 92.56 249 ILE A N 1
ATOM 1985 C CA . ILE A 1 249 ? -0.545 -13.913 -24.189 1.00 92.56 249 ILE A CA 1
ATOM 1986 C C . ILE A 1 249 ? 0.574 -14.632 -24.959 1.00 92.56 249 ILE A C 1
ATOM 1988 O O . ILE A 1 249 ? 0.537 -15.856 -25.110 1.00 92.56 249 ILE A O 1
ATOM 1992 N N . PRO A 1 250 ? 1.564 -13.903 -25.506 1.00 90.50 250 PRO A N 1
ATOM 1993 C CA . PRO A 1 250 ? 2.714 -14.530 -26.143 1.00 90.50 250 PRO A CA 1
ATOM 1994 C C . PRO A 1 250 ? 3.514 -15.376 -25.144 1.00 90.50 250 PRO A C 1
ATOM 1996 O O . PRO A 1 250 ? 3.881 -14.897 -24.079 1.00 90.50 250 PRO A O 1
ATOM 1999 N N . VAL A 1 251 ? 3.858 -16.608 -25.529 1.00 87.19 251 VAL A N 1
ATOM 2000 C CA . VAL A 1 251 ? 4.638 -17.549 -24.691 1.00 87.19 251 VAL A CA 1
ATOM 2001 C C . VAL A 1 251 ? 5.995 -16.968 -24.278 1.00 87.19 251 VAL A C 1
ATOM 2003 O O . VAL A 1 251 ? 6.500 -17.229 -23.194 1.00 87.19 251 VAL A O 1
ATOM 2006 N N . ASP A 1 252 ? 6.585 -16.143 -25.139 1.00 85.94 252 ASP A N 1
ATOM 2007 C CA . ASP A 1 252 ? 7.836 -15.439 -24.863 1.00 85.94 252 ASP A CA 1
ATOM 2008 C C . ASP A 1 252 ? 7.744 -14.454 -23.681 1.00 85.94 252 ASP A C 1
ATOM 2010 O O . ASP A 1 252 ? 8.772 -14.118 -23.092 1.00 85.94 252 ASP A O 1
ATOM 2014 N N . ASP A 1 253 ? 6.546 -13.952 -23.368 1.00 87.56 253 ASP A N 1
ATOM 2015 C CA . ASP A 1 253 ? 6.322 -13.011 -22.267 1.00 87.56 253 ASP A CA 1
ATOM 2016 C C . ASP A 1 253 ? 6.064 -13.725 -20.926 1.00 87.56 253 ASP A C 1
ATOM 2018 O O . ASP A 1 253 ? 6.196 -13.086 -19.887 1.00 87.56 253 ASP A O 1
ATOM 2022 N N . GLU A 1 254 ? 5.827 -15.043 -20.943 1.00 89.19 254 GLU A N 1
ATOM 2023 C CA . GLU A 1 254 ? 5.796 -15.943 -19.770 1.00 89.19 254 GLU A CA 1
ATOM 2024 C C . GLU A 1 254 ? 7.175 -16.543 -19.451 1.00 89.19 254 GLU A C 1
ATOM 2026 O O . GLU A 1 254 ? 7.308 -17.436 -18.619 1.00 89.19 254 GLU A O 1
ATOM 2031 N N . ALA A 1 255 ? 8.229 -16.127 -20.160 1.00 85.94 255 ALA A N 1
ATOM 2032 C CA . ALA A 1 255 ? 9.545 -16.725 -19.983 1.00 85.94 255 ALA A CA 1
ATOM 2033 C C . ALA A 1 255 ? 10.038 -16.577 -18.533 1.00 85.94 255 ALA A C 1
ATOM 2035 O O . ALA A 1 255 ? 10.039 -15.483 -17.983 1.00 85.94 255 ALA A O 1
ATOM 2036 N N . ASN A 1 256 ? 10.541 -17.668 -17.954 1.00 86.19 256 ASN A N 1
ATOM 2037 C CA . ASN A 1 256 ? 11.045 -17.710 -16.575 1.00 86.19 256 ASN A CA 1
ATOM 2038 C C . ASN A 1 256 ? 12.576 -17.588 -16.472 1.00 86.19 256 ASN A C 1
ATOM 2040 O O . ASN A 1 256 ? 13.147 -17.812 -15.408 1.00 86.19 256 ASN A O 1
ATOM 2044 N N . ASP A 1 257 ? 13.265 -17.320 -17.586 1.00 88.88 257 ASP A N 1
ATOM 2045 C CA . ASP A 1 257 ? 14.730 -17.179 -17.683 1.00 88.88 257 ASP A CA 1
ATOM 2046 C C . ASP A 1 257 ? 15.536 -18.299 -16.995 1.00 88.88 257 ASP A C 1
ATOM 2048 O O . ASP A 1 257 ? 16.605 -18.092 -16.420 1.00 88.88 257 ASP A O 1
ATOM 2052 N N . GLY A 1 258 ? 15.014 -19.526 -17.069 1.00 84.88 258 GLY A N 1
ATOM 2053 C CA . GLY A 1 258 ? 15.624 -20.716 -16.473 1.00 84.88 258 GLY A CA 1
ATOM 2054 C C . GLY A 1 258 ? 15.256 -20.966 -15.006 1.00 84.88 258 GLY A C 1
ATOM 2055 O O . GLY A 1 258 ? 15.691 -21.977 -14.452 1.00 84.88 258 GLY A O 1
ATOM 2056 N N . THR A 1 259 ? 14.448 -20.103 -14.386 1.00 87.38 259 THR A N 1
ATOM 2057 C CA . THR A 1 259 ? 13.816 -20.371 -13.087 1.00 87.38 259 THR A CA 1
ATOM 2058 C C . THR A 1 259 ? 12.644 -21.348 -13.239 1.00 87.38 259 THR A C 1
ATOM 2060 O O . THR A 1 259 ? 12.112 -21.544 -14.334 1.00 87.38 259 THR A O 1
ATOM 2063 N N . LEU A 1 260 ? 12.292 -22.042 -12.152 1.00 88.56 260 LEU A N 1
ATOM 2064 C CA . LEU A 1 260 ? 11.170 -22.980 -12.156 1.00 88.56 260 LEU A CA 1
ATOM 2065 C C . LEU A 1 260 ? 9.856 -22.200 -12.003 1.00 88.56 260 LEU A C 1
ATOM 2067 O O . LEU A 1 260 ? 9.687 -21.565 -10.961 1.00 88.56 260 LEU A O 1
ATOM 2071 N N . PRO A 1 261 ? 8.925 -22.283 -12.970 1.00 89.81 261 PRO A N 1
ATOM 2072 C CA . PRO A 1 261 ? 7.645 -21.597 -12.863 1.00 89.81 261 PRO A CA 1
ATOM 2073 C C . PRO A 1 261 ? 6.764 -22.188 -11.770 1.00 89.81 261 PRO A C 1
ATOM 2075 O O . PRO A 1 261 ? 6.846 -23.379 -11.433 1.00 89.81 261 PRO A O 1
ATOM 2078 N N . ILE A 1 262 ? 5.822 -21.374 -11.298 1.00 94.88 262 ILE A N 1
ATOM 2079 C CA . ILE A 1 262 ? 4.678 -21.872 -10.541 1.00 94.88 262 ILE A CA 1
ATOM 2080 C C . ILE A 1 262 ? 3.890 -22.832 -11.445 1.00 94.88 262 ILE A C 1
ATOM 2082 O O . ILE A 1 262 ? 3.601 -22.563 -12.608 1.00 94.88 262 ILE A O 1
ATOM 2086 N N . SER A 1 263 ? 3.543 -24.010 -10.925 1.00 94.25 263 SER A N 1
ATOM 2087 C CA . SER A 1 263 ? 2.914 -25.043 -11.751 1.00 94.25 263 SER A CA 1
ATOM 2088 C C . SER A 1 263 ? 1.599 -24.556 -12.379 1.00 94.25 263 SER A C 1
ATOM 2090 O O . SER A 1 263 ? 0.631 -24.252 -11.677 1.00 94.25 263 SER A O 1
ATOM 2092 N N . GLY A 1 264 ? 1.564 -24.543 -13.714 1.00 93.06 264 GLY A N 1
ATOM 2093 C CA . GLY A 1 264 ? 0.398 -24.159 -14.508 1.00 93.06 264 GLY A CA 1
ATOM 2094 C C . GLY A 1 264 ? 0.289 -22.669 -14.837 1.00 93.06 264 GLY A C 1
ATOM 2095 O O . GLY A 1 264 ? -0.796 -22.272 -15.253 1.00 93.06 264 GLY A O 1
ATOM 2096 N N . THR A 1 265 ? 1.341 -21.868 -14.624 1.00 94.56 265 THR A N 1
ATOM 2097 C CA . THR A 1 265 ? 1.376 -20.458 -15.057 1.00 94.56 265 THR A CA 1
ATOM 2098 C C . THR A 1 265 ? 1.950 -20.265 -16.459 1.00 94.56 265 THR A C 1
ATOM 2100 O O . THR A 1 265 ? 1.468 -19.395 -17.160 1.00 94.56 265 THR A O 1
ATOM 2103 N N . ASP A 1 266 ? 2.859 -21.132 -16.917 1.00 93.25 266 ASP A N 1
ATOM 2104 C CA . ASP A 1 266 ? 3.345 -21.152 -18.311 1.00 93.25 266 ASP A CA 1
ATOM 2105 C C . ASP A 1 266 ? 2.310 -21.819 -19.241 1.00 93.25 266 ASP A C 1
ATOM 2107 O O . ASP A 1 266 ? 2.519 -22.931 -19.747 1.00 93.25 266 ASP A O 1
ATOM 2111 N N . ASP A 1 267 ? 1.130 -21.213 -19.380 1.00 93.75 267 ASP A N 1
ATOM 2112 C CA . ASP A 1 267 ? -0.005 -21.777 -20.118 1.00 93.75 267 ASP A CA 1
ATOM 2113 C C . ASP A 1 267 ? -0.515 -20.905 -21.276 1.00 93.75 267 ASP A C 1
ATOM 2115 O O . ASP A 1 267 ? -1.568 -21.204 -21.857 1.00 93.75 267 ASP A O 1
ATOM 2119 N N . GLY A 1 268 ? 0.261 -19.893 -21.667 1.00 94.06 268 GLY A N 1
ATOM 2120 C CA . GLY A 1 268 ? -0.054 -18.921 -22.707 1.00 94.06 268 GLY A CA 1
ATOM 2121 C C . GLY A 1 268 ? -1.156 -17.949 -22.300 1.00 94.06 268 GLY A C 1
ATOM 2122 O O . GLY A 1 268 ? -1.875 -17.468 -23.180 1.00 94.06 268 GLY A O 1
ATOM 2123 N N . LYS A 1 269 ? -1.352 -17.694 -21.003 1.00 94.19 269 LYS A N 1
ATOM 2124 C CA . LYS A 1 269 ? -2.400 -16.818 -20.478 1.00 94.19 269 LYS A CA 1
ATOM 2125 C C . LYS A 1 269 ? -1.858 -15.788 -19.505 1.00 94.19 269 LYS A C 1
ATOM 2127 O O . LYS A 1 269 ? -0.857 -15.961 -18.837 1.00 94.19 269 LYS A O 1
ATOM 2132 N N . GLY A 1 270 ? -2.597 -14.691 -19.421 1.00 95.00 270 GLY A N 1
ATOM 2133 C CA . GLY A 1 270 ? -2.339 -13.625 -18.474 1.00 95.00 270 GLY A CA 1
ATOM 2134 C C . GLY A 1 270 ? -3.631 -13.133 -17.847 1.00 95.00 270 GLY A C 1
ATOM 2135 O O . GLY A 1 270 ? -4.683 -13.056 -18.498 1.00 95.00 270 GLY A O 1
ATOM 2136 N N . PHE A 1 271 ? -3.559 -12.783 -16.568 1.00 96.00 271 PHE A N 1
ATOM 2137 C CA . PHE A 1 271 ? -4.676 -12.258 -15.796 1.00 96.00 271 PHE A CA 1
ATOM 2138 C C . PHE A 1 271 ? -4.687 -10.732 -15.785 1.00 96.00 271 PHE A C 1
ATOM 2140 O O . PHE A 1 271 ? -3.691 -10.067 -15.527 1.00 96.00 271 PHE A O 1
ATOM 2147 N N . TYR A 1 272 ? -5.858 -10.153 -16.026 1.00 92.50 272 TYR A N 1
ATOM 2148 C CA . TYR A 1 272 ? -6.053 -8.705 -16.053 1.00 92.50 272 TYR A CA 1
ATOM 2149 C C . TYR A 1 272 ? -7.384 -8.328 -15.411 1.00 92.50 272 TYR A C 1
ATOM 2151 O O . TYR A 1 272 ? -8.267 -9.171 -15.259 1.00 92.50 272 TYR A O 1
ATOM 2159 N N . THR A 1 273 ? -7.570 -7.056 -15.056 1.00 90.00 273 THR A N 1
ATOM 2160 C CA . THR A 1 273 ? -8.825 -6.591 -14.452 1.00 90.00 273 THR A CA 1
ATOM 2161 C C . THR A 1 273 ? -9.730 -5.813 -15.414 1.00 90.00 273 THR A C 1
ATOM 2163 O O . THR A 1 273 ? -9.277 -5.018 -16.246 1.00 90.00 273 THR A O 1
ATOM 2166 N N . GLU A 1 274 ? -11.042 -6.037 -15.267 1.00 80.12 274 GLU A N 1
ATOM 2167 C CA . GLU A 1 274 ? -12.144 -5.340 -15.955 1.00 80.12 274 GLU A CA 1
ATOM 2168 C C . GLU A 1 274 ? -12.069 -5.306 -17.502 1.00 80.12 274 GLU A C 1
ATOM 2170 O O . GLU A 1 274 ? -12.164 -6.348 -18.149 1.00 80.12 274 GLU A O 1
ATOM 2175 N N . SER A 1 275 ? -12.079 -4.120 -18.129 1.00 69.50 275 SER A N 1
ATOM 2176 C CA . SER A 1 275 ? -12.111 -3.939 -19.590 1.00 69.50 275 SER A CA 1
ATOM 2177 C C . SER A 1 275 ? -10.699 -3.931 -20.165 1.00 69.50 275 SER A C 1
ATOM 2179 O O . SER A 1 275 ? -9.821 -3.292 -19.583 1.00 69.50 275 SER A O 1
ATOM 2181 N N . TYR A 1 276 ? -10.508 -4.594 -21.309 1.00 63.16 276 TYR A N 1
ATOM 2182 C CA . TYR A 1 276 ? -9.244 -4.702 -22.045 1.00 63.16 276 TYR A CA 1
ATOM 2183 C C . TYR A 1 276 ? -8.773 -3.354 -22.630 1.00 63.16 276 TYR A C 1
ATOM 2185 O O . TYR A 1 276 ? -7.586 -3.039 -22.583 1.00 63.16 276 TYR A O 1
ATOM 2193 N N . ASP A 1 277 ? -9.698 -2.498 -23.068 1.00 60.25 277 ASP A N 1
ATOM 2194 C CA . ASP A 1 277 ? -9.372 -1.376 -23.965 1.00 60.25 277 ASP A CA 1
ATOM 2195 C C . ASP A 1 277 ? -8.785 -0.130 -23.280 1.00 60.25 277 ASP A C 1
ATOM 2197 O O . ASP A 1 277 ? -8.317 0.780 -23.959 1.00 60.25 277 ASP A O 1
ATOM 2201 N N . THR A 1 278 ? -8.811 -0.054 -21.944 1.00 65.88 278 THR A N 1
ATOM 2202 C CA . THR A 1 278 ? -8.331 1.124 -21.195 1.00 65.88 278 THR A CA 1
ATOM 2203 C C . THR A 1 278 ? -7.452 0.737 -20.006 1.00 65.88 278 THR A C 1
ATOM 2205 O O . THR A 1 278 ? -7.890 0.007 -19.132 1.00 65.88 278 THR A O 1
ATOM 2208 N N . GLU A 1 279 ? -6.234 1.255 -19.927 1.00 70.06 279 GLU A N 1
ATOM 2209 C CA . GLU A 1 279 ? -5.306 1.145 -18.802 1.00 70.06 279 GLU A CA 1
ATOM 2210 C C . GLU A 1 279 ? -5.073 2.541 -18.234 1.00 70.06 279 GLU A C 1
ATOM 2212 O O . GLU A 1 279 ? -4.667 3.455 -18.948 1.00 70.06 279 GLU A O 1
ATOM 2217 N N . TYR A 1 280 ? -5.320 2.695 -16.939 1.00 68.25 280 TYR A N 1
ATOM 2218 C CA . TYR A 1 280 ? -5.086 3.938 -16.207 1.00 68.25 280 TYR A CA 1
ATOM 2219 C C . TYR A 1 280 ? -4.458 3.600 -14.861 1.00 68.25 280 TYR A C 1
ATOM 2221 O O . TYR A 1 280 ? -5.041 3.885 -13.822 1.00 68.25 280 TYR A O 1
ATOM 2229 N N . ASN A 1 281 ? -3.336 2.875 -14.886 1.00 75.69 281 ASN A N 1
ATOM 2230 C CA . ASN A 1 281 ? -2.664 2.290 -13.717 1.00 75.69 281 ASN A CA 1
ATOM 2231 C C . ASN A 1 281 ? -3.503 1.330 -12.868 1.00 75.69 281 ASN A C 1
ATOM 2233 O O . ASN A 1 281 ? -2.995 0.748 -11.920 1.00 75.69 281 ASN A O 1
ATOM 2237 N N . ARG A 1 282 ? -4.789 1.133 -13.159 1.00 81.88 282 ARG A N 1
ATOM 2238 C CA . ARG A 1 282 ? -5.653 0.302 -12.322 1.00 81.88 282 ARG A CA 1
ATOM 2239 C C . ARG A 1 282 ? -5.155 -1.136 -12.253 1.00 81.88 282 ARG A C 1
ATOM 2241 O O . ARG A 1 282 ? -5.210 -1.719 -11.180 1.00 81.88 282 ARG A O 1
ATOM 2248 N N . ARG A 1 283 ? -4.654 -1.701 -13.358 1.00 87.94 283 ARG A N 1
ATOM 2249 C CA . ARG A 1 283 ? -4.215 -3.104 -13.370 1.00 87.94 283 ARG A CA 1
ATOM 2250 C C . ARG A 1 283 ? -2.920 -3.268 -12.598 1.00 87.94 283 ARG A C 1
ATOM 2252 O O . ARG A 1 283 ? -2.844 -4.151 -11.752 1.00 87.94 283 ARG A O 1
ATOM 2259 N N . SER A 1 284 ? -1.967 -2.365 -12.812 1.00 91.19 284 SER A N 1
ATOM 2260 C CA . SER A 1 284 ? -0.713 -2.360 -12.065 1.00 91.19 284 SER A CA 1
ATOM 2261 C C . SER A 1 284 ? -0.955 -2.147 -10.564 1.00 91.19 284 SER A C 1
ATOM 2263 O O . SER A 1 284 ? -0.408 -2.872 -9.742 1.00 91.19 284 SER A O 1
ATOM 2265 N N . LEU A 1 285 ? -1.861 -1.240 -10.182 1.00 91.25 285 LEU A N 1
ATOM 2266 C CA . LEU A 1 285 ? -2.249 -1.048 -8.780 1.00 91.25 285 LEU A CA 1
ATOM 2267 C C . LEU A 1 285 ? -2.874 -2.312 -8.172 1.00 91.25 285 LEU A C 1
ATOM 2269 O O . LEU A 1 285 ? -2.570 -2.638 -7.029 1.00 91.25 285 LEU A O 1
ATOM 2273 N N . VAL A 1 286 ? -3.707 -3.051 -8.919 1.00 94.75 286 VAL A N 1
ATOM 2274 C CA . VAL A 1 286 ? -4.232 -4.341 -8.438 1.00 94.75 286 VAL A CA 1
ATOM 2275 C C . VAL A 1 286 ? -3.105 -5.352 -8.230 1.00 94.75 286 VAL A C 1
ATOM 2277 O O . VAL A 1 286 ? -3.091 -6.007 -7.193 1.00 94.75 286 VAL A O 1
ATOM 2280 N N . VAL A 1 287 ? -2.157 -5.466 -9.168 1.00 96.56 287 VAL A N 1
ATOM 2281 C CA . VAL A 1 287 ? -1.002 -6.370 -9.018 1.00 96.56 287 VAL A CA 1
ATOM 2282 C C . VAL A 1 287 ? -0.232 -6.043 -7.745 1.00 96.56 287 VAL A C 1
ATOM 2284 O O . VAL A 1 287 ? -0.008 -6.936 -6.935 1.00 96.56 287 VAL A O 1
ATOM 2287 N N . HIS A 1 288 ? 0.084 -4.766 -7.517 1.00 94.19 288 HIS A N 1
ATOM 2288 C CA . HIS A 1 288 ? 0.768 -4.342 -6.298 1.00 94.19 288 HIS A CA 1
ATOM 2289 C C . HIS A 1 288 ? -0.036 -4.678 -5.034 1.00 94.19 288 HIS A C 1
ATOM 2291 O O . HIS A 1 288 ? 0.513 -5.202 -4.069 1.00 94.19 288 HIS A O 1
ATOM 2297 N N . ALA A 1 289 ? -1.334 -4.371 -5.015 1.00 95.69 289 ALA A N 1
ATOM 2298 C CA . ALA A 1 289 ? -2.188 -4.623 -3.858 1.00 95.69 289 ALA A CA 1
ATOM 2299 C C . ALA A 1 289 ? -2.288 -6.121 -3.521 1.00 95.69 289 ALA A C 1
ATOM 2301 O O . ALA A 1 289 ? -2.296 -6.491 -2.350 1.00 95.69 289 ALA A O 1
ATOM 2302 N N . LEU A 1 290 ? -2.374 -6.993 -4.531 1.00 97.06 290 LEU A N 1
ATOM 2303 C CA . LEU A 1 290 ? -2.448 -8.442 -4.326 1.00 97.06 290 LEU A CA 1
ATOM 2304 C C . LEU A 1 290 ? -1.089 -9.047 -3.952 1.00 97.06 290 LEU A C 1
ATOM 2306 O O . LEU A 1 290 ? -1.044 -9.897 -3.062 1.00 97.06 290 LEU A O 1
ATOM 2310 N N . ALA A 1 291 ? 0.004 -8.572 -4.555 1.00 95.50 291 ALA A N 1
ATOM 2311 C CA . ALA A 1 291 ? 1.363 -8.960 -4.175 1.00 95.50 291 ALA A CA 1
ATOM 2312 C C . ALA A 1 291 ? 1.667 -8.629 -2.702 1.00 95.50 291 ALA A C 1
ATOM 2314 O O . ALA A 1 291 ? 2.272 -9.438 -2.002 1.00 95.50 291 ALA A O 1
ATOM 2315 N N . GLY A 1 292 ? 1.158 -7.497 -2.204 1.00 90.44 292 GLY A N 1
ATOM 2316 C CA . GLY A 1 292 ? 1.345 -7.043 -0.819 1.00 90.44 292 GLY A CA 1
ATOM 2317 C C . GLY A 1 292 ? 0.379 -7.637 0.199 1.00 90.44 292 GLY A C 1
ATOM 2318 O O . GLY A 1 292 ? 0.375 -7.217 1.350 1.00 90.44 292 GLY A O 1
ATOM 2319 N N . SER A 1 293 ? -0.453 -8.600 -0.206 1.00 90.75 293 SER A N 1
ATOM 2320 C CA . SER A 1 293 ? -1.557 -9.127 0.610 1.00 90.75 293 SER A CA 1
ATOM 2321 C C . SER A 1 293 ? -1.156 -9.830 1.901 1.00 90.75 293 SER A C 1
ATOM 2323 O O . SER A 1 293 ? -1.999 -9.980 2.784 1.00 90.75 293 SER A O 1
ATOM 2325 N N . GLY A 1 294 ? 0.077 -10.336 1.992 1.00 87.69 294 GLY A N 1
ATOM 2326 C CA . GLY A 1 294 ? 0.460 -11.265 3.057 1.00 87.69 294 GLY A CA 1
ATOM 2327 C C . GLY A 1 294 ? -0.316 -12.593 3.011 1.00 87.69 294 GLY A C 1
ATOM 2328 O O . GLY A 1 294 ? -0.339 -13.320 4.001 1.00 87.69 294 GLY A O 1
ATOM 2329 N N . LEU A 1 295 ? -0.963 -12.907 1.879 1.00 93.44 295 LEU A N 1
ATOM 2330 C CA . LEU A 1 295 ? -1.753 -14.125 1.647 1.00 93.44 295 LEU A CA 1
ATOM 2331 C C . LEU A 1 295 ? -1.005 -15.151 0.775 1.00 93.44 295 LEU A C 1
ATOM 2333 O O . LEU A 1 295 ? -1.620 -15.982 0.108 1.00 93.44 295 LEU A O 1
ATOM 2337 N N . THR A 1 296 ? 0.324 -15.101 0.754 1.00 93.75 296 THR A N 1
ATOM 2338 C CA . THR A 1 296 ? 1.163 -16.104 0.086 1.00 93.75 296 THR A CA 1
ATOM 2339 C C . THR A 1 296 ? 0.868 -17.507 0.625 1.00 93.75 296 THR A C 1
ATOM 2341 O O . THR A 1 296 ? 0.766 -17.707 1.835 1.00 93.75 296 THR A O 1
ATOM 2344 N N . GLY A 1 297 ? 0.705 -18.488 -0.265 1.00 94.56 297 GLY A N 1
ATOM 2345 C CA . GLY A 1 297 ? 0.343 -19.862 0.094 1.00 94.56 297 GLY A CA 1
ATOM 2346 C C . GLY A 1 297 ? -1.134 -20.050 0.473 1.00 94.56 297 GLY A C 1
ATOM 2347 O O . GLY A 1 297 ? -1.564 -21.170 0.756 1.00 94.56 297 GLY A O 1
ATOM 2348 N N . VAL A 1 298 ? -1.934 -18.980 0.467 1.00 96.00 298 VAL A N 1
ATOM 2349 C CA . VAL A 1 298 ? -3.372 -19.002 0.764 1.00 96.00 298 VAL A CA 1
ATOM 2350 C C . VAL A 1 298 ? -4.162 -19.069 -0.540 1.00 96.00 298 VAL A C 1
ATOM 2352 O O . VAL A 1 298 ? -3.794 -18.468 -1.551 1.00 96.00 298 VAL A O 1
ATOM 2355 N N . ARG A 1 299 ? -5.275 -19.810 -0.541 1.00 96.88 299 ARG A N 1
ATOM 2356 C CA . ARG A 1 299 ? -6.126 -19.981 -1.724 1.00 96.88 299 ARG A CA 1
ATOM 2357 C C . ARG A 1 299 ? -7.194 -18.900 -1.820 1.00 96.88 299 ARG A C 1
ATOM 2359 O O . ARG A 1 299 ? -7.885 -18.601 -0.845 1.00 96.88 299 ARG A O 1
ATOM 2366 N N . CYS A 1 300 ? -7.384 -18.364 -3.020 1.00 97.62 300 CYS A N 1
ATOM 2367 C CA . CYS A 1 300 ? -8.424 -17.389 -3.321 1.00 97.62 300 CYS A CA 1
ATOM 2368 C C . CYS A 1 300 ? -9.822 -18.002 -3.140 1.00 97.62 300 CYS A C 1
ATOM 2370 O O . CYS A 1 300 ? -10.124 -19.062 -3.684 1.00 97.62 300 CYS A O 1
ATOM 2372 N N . GLN A 1 301 ? -10.697 -17.308 -2.412 1.00 96.75 301 GLN A N 1
ATOM 2373 C CA . GLN A 1 301 ? -12.030 -17.813 -2.050 1.00 96.75 301 GLN A CA 1
ATOM 2374 C C . GLN A 1 301 ? -13.137 -17.363 -3.017 1.00 96.75 301 GLN A C 1
ATOM 2376 O O . GLN A 1 301 ? -14.251 -17.883 -2.979 1.00 96.75 301 GLN A O 1
ATOM 2381 N N . VAL A 1 302 ? -12.844 -16.397 -3.890 1.00 96.06 302 VAL A N 1
ATOM 2382 C CA . VAL A 1 302 ? -13.814 -15.735 -4.778 1.00 96.06 302 VAL A CA 1
ATOM 2383 C C . VAL A 1 302 ? -13.362 -15.763 -6.240 1.00 96.06 302 VAL A C 1
ATOM 2385 O O . VAL A 1 302 ? -12.349 -16.376 -6.569 1.00 96.06 302 VAL A O 1
ATOM 2388 N N . ALA A 1 303 ? -14.118 -15.070 -7.100 1.00 93.50 303 ALA A N 1
ATOM 2389 C CA . ALA A 1 303 ? -13.919 -14.939 -8.543 1.00 93.50 303 ALA A CA 1
ATOM 2390 C C . ALA A 1 303 ? -14.280 -16.194 -9.365 1.00 93.50 303 ALA A C 1
ATOM 2392 O O . ALA A 1 303 ? -14.979 -17.094 -8.899 1.00 93.50 303 ALA A O 1
ATOM 2393 N N . ASN A 1 304 ? -13.895 -16.192 -10.646 1.00 91.19 304 ASN A N 1
ATOM 2394 C CA . ASN A 1 304 ? -14.196 -17.265 -11.597 1.00 91.19 304 ASN A CA 1
ATOM 2395 C C . ASN A 1 304 ? -13.341 -18.524 -11.337 1.00 91.19 304 ASN A C 1
ATOM 2397 O O . ASN A 1 304 ? -12.414 -18.507 -10.532 1.00 91.19 304 ASN A O 1
ATOM 2401 N N . THR A 1 305 ? -13.614 -19.615 -12.058 1.00 91.50 305 THR A N 1
ATOM 2402 C CA . THR A 1 305 ? -12.922 -20.910 -11.894 1.00 91.50 305 THR A CA 1
ATOM 2403 C C . THR A 1 305 ? -11.423 -20.888 -12.204 1.00 91.50 305 THR A C 1
ATOM 2405 O O . THR A 1 305 ? -10.729 -21.845 -11.876 1.00 91.50 305 THR A O 1
ATOM 2408 N N . ASN A 1 306 ? -10.912 -19.834 -12.846 1.00 91.75 306 ASN A N 1
ATOM 2409 C CA . ASN A 1 306 ? -9.480 -19.678 -13.097 1.00 91.75 306 ASN A CA 1
ATOM 2410 C C . ASN A 1 306 ? -8.746 -19.063 -11.898 1.00 91.75 306 ASN A C 1
ATOM 2412 O O . ASN A 1 306 ? -7.530 -19.184 -11.830 1.00 91.75 306 ASN A O 1
ATOM 2416 N N . VAL A 1 307 ? -9.468 -18.438 -10.961 1.00 96.31 307 VAL A N 1
ATOM 2417 C CA . VAL A 1 307 ? -8.914 -17.759 -9.777 1.00 96.31 307 VAL A CA 1
ATOM 2418 C C . VAL A 1 307 ? -9.336 -18.469 -8.489 1.00 96.31 307 VAL A C 1
ATOM 2420 O O . VAL A 1 307 ? -8.499 -18.739 -7.635 1.00 96.31 307 VAL A O 1
ATOM 2423 N N . ASN A 1 308 ? -10.615 -18.826 -8.351 1.00 97.00 308 ASN A N 1
ATOM 2424 C CA . ASN A 1 308 ? -11.139 -19.509 -7.170 1.00 97.00 308 ASN A CA 1
ATOM 2425 C C . ASN A 1 308 ? -10.397 -20.835 -6.922 1.00 97.00 308 ASN A C 1
ATOM 2427 O O . ASN A 1 308 ? -10.229 -21.648 -7.833 1.00 97.00 308 ASN A O 1
ATOM 2431 N N . GLY A 1 309 ? -9.928 -21.036 -5.691 1.00 96.69 309 GLY A N 1
ATOM 2432 C CA . GLY A 1 309 ? -9.160 -22.206 -5.280 1.00 96.69 309 GLY A CA 1
ATOM 2433 C C . GLY A 1 309 ? -7.702 -22.211 -5.743 1.00 96.69 309 GLY A C 1
ATOM 2434 O O . GLY A 1 309 ? -6.960 -23.117 -5.359 1.00 96.69 309 GLY A O 1
ATOM 2435 N N . ARG A 1 310 ? -7.246 -21.226 -6.530 1.00 97.12 310 ARG A N 1
ATOM 2436 C CA . ARG A 1 310 ? -5.820 -21.040 -6.843 1.00 97.12 310 ARG A CA 1
ATOM 2437 C C . ARG A 1 310 ? -5.103 -20.349 -5.693 1.00 97.12 310 ARG A C 1
ATOM 2439 O O . ARG A 1 310 ? -5.723 -19.627 -4.922 1.00 97.12 310 ARG A O 1
ATOM 2446 N N . LEU A 1 311 ? -3.805 -20.612 -5.577 1.00 97.31 311 LEU A N 1
ATOM 2447 C CA . LEU A 1 311 ? -2.934 -19.917 -4.631 1.00 97.31 311 LEU A CA 1
ATOM 2448 C C . LEU A 1 311 ? -2.793 -18.445 -5.035 1.00 97.31 311 LEU A C 1
ATOM 2450 O O . LEU A 1 311 ? -2.850 -18.133 -6.226 1.00 97.31 311 LEU A O 1
ATOM 2454 N N . MET A 1 312 ? -2.601 -17.550 -4.067 1.00 97.19 312 MET A N 1
ATOM 2455 C CA . MET A 1 312 ? -2.444 -16.121 -4.345 1.00 97.19 312 MET A CA 1
ATOM 2456 C C . MET A 1 312 ? -1.263 -15.853 -5.289 1.00 97.19 312 MET A C 1
ATOM 2458 O O . MET A 1 312 ? -1.421 -15.138 -6.274 1.00 97.19 312 MET A O 1
ATOM 2462 N N . GLU A 1 313 ? -0.115 -16.490 -5.056 1.00 97.31 313 GLU A N 1
ATOM 2463 C CA . GLU A 1 313 ? 1.082 -16.367 -5.894 1.00 97.31 313 GLU A CA 1
ATOM 2464 C C . GLU A 1 313 ? 0.854 -16.844 -7.337 1.00 97.31 313 GLU A C 1
ATOM 2466 O O . GLU A 1 313 ? 1.386 -16.248 -8.267 1.00 97.31 313 GLU A O 1
ATOM 2471 N N . PHE A 1 314 ? -0.013 -17.842 -7.560 1.00 97.69 314 PHE A N 1
ATOM 2472 C CA . PHE A 1 314 ? -0.406 -18.267 -8.911 1.00 97.69 314 PHE A CA 1
ATOM 2473 C C . PHE A 1 314 ? -1.165 -17.152 -9.638 1.00 97.69 314 PHE A C 1
ATOM 2475 O O . PHE A 1 314 ? -0.921 -16.878 -10.811 1.00 97.69 314 PHE A O 1
ATOM 2482 N N . VAL A 1 315 ? -2.109 -16.514 -8.941 1.00 98.12 315 VAL A N 1
ATOM 2483 C CA . VAL A 1 315 ? -2.916 -15.424 -9.501 1.00 98.12 315 VAL A CA 1
ATOM 2484 C C . VAL A 1 315 ? -2.031 -14.214 -9.789 1.00 98.12 315 VAL A C 1
ATOM 2486 O O . VAL A 1 315 ? -2.159 -13.616 -10.853 1.00 98.12 315 VAL A O 1
ATOM 2489 N N . VAL A 1 316 ? -1.119 -13.877 -8.873 1.00 98.00 316 VAL A N 1
ATOM 2490 C CA . VAL A 1 316 ? -0.176 -12.767 -9.048 1.00 98.00 316 VAL A CA 1
ATOM 2491 C C . VAL A 1 316 ? 0.798 -13.041 -10.194 1.00 98.00 316 VAL A C 1
ATOM 2493 O O . VAL A 1 316 ? 0.983 -12.138 -11.003 1.00 98.00 316 VAL A O 1
ATOM 2496 N N . GLN A 1 317 ? 1.338 -14.259 -10.338 1.00 97.62 317 GLN A N 1
ATOM 2497 C CA . GLN A 1 317 ? 2.192 -14.621 -11.479 1.00 97.62 317 GLN A CA 1
ATOM 2498 C C . GLN A 1 317 ? 1.474 -14.393 -12.810 1.00 97.62 317 GLN A C 1
ATOM 2500 O O . GLN A 1 317 ? 1.952 -13.633 -13.639 1.00 97.62 317 GLN A O 1
ATOM 2505 N N . GLN A 1 318 ? 0.261 -14.923 -12.964 1.00 97.62 318 GLN A N 1
ATOM 2506 C CA . GLN A 1 318 ? -0.542 -14.717 -14.173 1.00 97.62 318 GLN A CA 1
ATOM 2507 C C . GLN A 1 318 ? -0.800 -13.226 -14.464 1.00 97.62 318 GLN A C 1
ATOM 2509 O O . GLN A 1 318 ? -0.902 -12.806 -15.619 1.00 97.62 318 GLN A O 1
ATOM 2514 N N . MET A 1 319 ? -0.918 -12.384 -13.432 1.00 97.12 319 MET A N 1
ATOM 2515 C CA . MET A 1 319 ? -1.037 -10.936 -13.629 1.00 97.12 319 MET A CA 1
ATOM 2516 C C . MET A 1 319 ? 0.296 -10.252 -13.966 1.00 97.12 319 MET A C 1
ATOM 2518 O O . MET A 1 319 ? 0.293 -9.248 -14.684 1.00 97.12 319 MET A O 1
ATOM 2522 N N . VAL A 1 320 ? 1.419 -10.774 -13.466 1.00 96.88 320 VAL A N 1
ATOM 2523 C CA . VAL A 1 320 ? 2.775 -10.369 -13.863 1.00 96.88 320 VAL A CA 1
ATOM 2524 C C . VAL A 1 320 ? 2.999 -10.688 -15.339 1.00 96.88 320 VAL A C 1
ATOM 2526 O O . VAL A 1 320 ? 3.392 -9.788 -16.081 1.00 96.88 320 VAL A O 1
ATOM 2529 N N . ASP A 1 321 ? 2.639 -11.891 -15.784 1.00 95.62 321 ASP A N 1
ATOM 2530 C CA . ASP A 1 321 ? 2.759 -12.326 -17.179 1.00 95.62 321 ASP A CA 1
ATOM 2531 C C . ASP A 1 321 ? 1.945 -11.419 -18.114 1.00 95.62 321 ASP A C 1
ATOM 2533 O O . ASP A 1 321 ? 2.451 -10.910 -19.118 1.00 95.62 321 ASP A O 1
ATOM 2537 N N . PHE A 1 322 ? 0.704 -11.086 -17.729 1.00 94.69 322 PHE A N 1
ATOM 2538 C CA . PHE A 1 322 ? -0.080 -10.073 -18.441 1.00 94.69 322 PHE A CA 1
ATOM 2539 C C . PHE A 1 322 ? 0.610 -8.702 -18.457 1.00 94.69 322 PHE A C 1
ATOM 2541 O O . PHE A 1 322 ? 0.588 -8.017 -19.478 1.00 94.69 322 PHE A O 1
ATOM 2548 N N . GLY A 1 323 ? 1.201 -8.271 -17.341 1.00 94.06 323 GLY A N 1
ATOM 2549 C CA . GLY A 1 323 ? 1.920 -7.001 -17.250 1.00 94.06 323 GLY A CA 1
ATOM 2550 C C . GLY A 1 323 ? 3.105 -6.915 -18.207 1.00 94.06 323 GLY A C 1
ATOM 2551 O O . GLY A 1 323 ? 3.292 -5.880 -18.855 1.00 94.06 323 GLY A O 1
ATOM 2552 N N . ILE A 1 324 ? 3.856 -8.010 -18.334 1.00 93.50 324 ILE A N 1
ATOM 2553 C CA . ILE A 1 324 ? 4.975 -8.149 -19.269 1.00 93.50 324 ILE A CA 1
ATOM 2554 C C . ILE A 1 324 ? 4.461 -8.125 -20.711 1.00 93.50 324 ILE A C 1
ATOM 2556 O O . ILE A 1 324 ? 4.933 -7.313 -21.509 1.00 93.50 324 ILE A O 1
ATOM 2560 N N . ALA A 1 325 ? 3.442 -8.925 -21.026 1.00 91.75 325 ALA A N 1
ATOM 2561 C CA . ALA A 1 325 ? 2.846 -8.967 -22.360 1.00 91.75 325 ALA A CA 1
ATOM 2562 C C . ALA A 1 325 ? 2.188 -7.633 -22.765 1.00 91.75 325 ALA A C 1
ATOM 2564 O O . ALA A 1 325 ? 2.179 -7.240 -23.931 1.00 91.75 325 ALA A O 1
ATOM 2565 N N . ALA A 1 326 ? 1.650 -6.878 -21.804 1.00 90.88 326 ALA A N 1
ATOM 2566 C CA . ALA A 1 326 ? 1.056 -5.569 -22.052 1.00 90.88 326 ALA A CA 1
ATOM 2567 C C . ALA A 1 326 ? 2.095 -4.482 -22.394 1.00 90.88 326 ALA A C 1
ATOM 2569 O O . ALA A 1 326 ? 1.699 -3.427 -22.909 1.00 90.88 326 ALA A O 1
ATOM 2570 N N . GLN A 1 327 ? 3.383 -4.715 -22.110 1.00 91.38 327 GLN A N 1
ATOM 2571 C CA . GLN A 1 327 ? 4.476 -3.787 -22.400 1.00 91.38 327 GLN A CA 1
ATOM 2572 C C . GLN A 1 327 ? 4.664 -3.611 -23.914 1.00 91.38 327 GLN A C 1
ATOM 2574 O O . GLN A 1 327 ? 4.462 -4.524 -24.708 1.00 91.38 327 GLN A O 1
ATOM 2579 N N . ILE A 1 328 ? 5.086 -2.419 -24.332 1.00 88.06 328 ILE A N 1
ATOM 2580 C CA . ILE A 1 328 ? 5.425 -2.136 -25.728 1.00 88.06 328 ILE A CA 1
ATOM 2581 C C . ILE A 1 328 ? 6.752 -2.819 -26.096 1.00 88.06 328 ILE A C 1
ATOM 2583 O O . ILE A 1 328 ? 7.797 -2.521 -25.510 1.00 88.06 328 ILE A O 1
ATOM 2587 N N . ASP A 1 329 ? 6.707 -3.686 -27.108 1.00 78.94 329 ASP A N 1
ATOM 2588 C CA . ASP A 1 329 ? 7.780 -4.619 -27.484 1.00 78.94 329 ASP A CA 1
ATOM 2589 C C . ASP A 1 329 ? 8.021 -4.771 -29.010 1.00 78.94 329 ASP A C 1
ATOM 2591 O O . ASP A 1 329 ? 9.025 -5.353 -29.415 1.00 78.94 329 ASP A O 1
ATOM 2595 N N . GLY A 1 330 ? 7.134 -4.234 -29.862 1.00 67.56 330 GLY A N 1
ATOM 2596 C CA . GLY A 1 330 ? 7.112 -4.454 -31.321 1.00 67.56 330 GLY A CA 1
ATOM 2597 C C . GLY A 1 330 ? 7.984 -3.542 -32.221 1.00 67.56 330 GLY A C 1
ATOM 2598 O O . GLY A 1 330 ? 8.503 -2.503 -31.821 1.00 67.56 330 GLY A O 1
ATOM 2599 N N . ASN A 1 331 ? 8.086 -3.938 -33.502 1.00 53.69 331 ASN A N 1
ATOM 2600 C CA . ASN A 1 331 ? 8.967 -3.460 -34.596 1.00 53.69 331 ASN A CA 1
ATOM 2601 C C . ASN A 1 331 ? 8.787 -1.996 -35.112 1.00 53.69 331 ASN A C 1
ATOM 2603 O O . ASN A 1 331 ? 8.877 -1.752 -36.320 1.00 53.69 331 ASN A O 1
ATOM 2607 N N . SER A 1 332 ? 8.523 -0.987 -34.278 1.00 50.78 332 SER A N 1
ATOM 2608 C CA . SER A 1 332 ? 8.316 0.402 -34.747 1.00 50.78 332 SER A CA 1
ATOM 2609 C C . SER A 1 332 ? 8.613 1.446 -33.659 1.00 50.78 332 SER A C 1
ATOM 2611 O O . SER A 1 332 ? 8.650 1.096 -32.485 1.00 50.78 332 SER A O 1
ATOM 2613 N N . PRO A 1 333 ? 8.780 2.735 -34.026 1.00 54.59 333 PRO A N 1
ATOM 2614 C CA . PRO A 1 333 ? 10.047 3.458 -33.871 1.00 54.59 333 PRO A CA 1
ATOM 2615 C C . PRO A 1 333 ? 10.665 3.279 -32.478 1.00 54.59 333 PRO A C 1
ATOM 2617 O O . PRO A 1 333 ? 9.973 3.441 -31.475 1.00 54.59 333 PRO A O 1
ATOM 2620 N N . THR A 1 334 ? 11.980 3.025 -32.454 1.00 62.84 334 THR A N 1
ATOM 2621 C CA . THR A 1 334 ? 12.842 2.703 -31.294 1.00 62.84 334 THR A CA 1
ATOM 2622 C C . THR A 1 334 ? 12.401 3.310 -29.964 1.00 62.84 334 THR A C 1
ATOM 2624 O O . THR A 1 334 ? 12.406 2.635 -28.952 1.00 62.84 334 THR A O 1
ATOM 2627 N N . ASN A 1 335 ? 11.922 4.548 -29.953 1.00 74.12 335 ASN A N 1
ATOM 2628 C CA . ASN A 1 335 ? 11.697 5.336 -28.752 1.00 74.12 335 ASN A CA 1
ATOM 2629 C C . ASN A 1 335 ? 10.468 4.943 -27.905 1.00 74.12 335 ASN A C 1
ATOM 2631 O O . ASN A 1 335 ? 10.282 5.570 -26.873 1.00 74.12 335 ASN A O 1
ATOM 2635 N N . ALA A 1 336 ? 9.599 4.002 -28.304 1.00 80.12 336 ALA A N 1
ATOM 2636 C CA . ALA A 1 336 ? 8.416 3.598 -27.510 1.00 80.12 336 ALA A CA 1
ATOM 2637 C C . ALA A 1 336 ? 8.627 2.333 -26.652 1.00 80.12 336 ALA A C 1
ATOM 2639 O O . ALA A 1 336 ? 7.859 2.084 -25.722 1.00 80.12 336 ALA A O 1
ATOM 2640 N N . ILE A 1 337 ? 9.639 1.531 -26.997 1.00 88.50 337 ILE A N 1
ATOM 2641 C CA . ILE A 1 337 ? 9.906 0.214 -26.404 1.00 88.50 337 ILE A CA 1
ATOM 2642 C C . ILE A 1 337 ? 10.149 0.344 -24.899 1.00 88.50 337 ILE A C 1
ATOM 2644 O O . ILE A 1 337 ? 10.831 1.272 -24.456 1.00 88.50 337 ILE A O 1
ATOM 2648 N N . GLY A 1 338 ? 9.587 -0.590 -24.131 1.00 88.50 338 GLY A N 1
ATOM 2649 C CA . GLY A 1 338 ? 9.732 -0.663 -22.677 1.00 88.50 338 GLY A CA 1
ATOM 2650 C C . GLY A 1 338 ? 8.702 0.122 -21.877 1.00 88.50 338 GLY A C 1
ATOM 2651 O O . GLY A 1 338 ? 8.652 -0.031 -20.660 1.00 88.50 338 GLY A O 1
ATOM 2652 N N . GLY A 1 339 ? 7.890 0.950 -22.539 1.00 89.88 339 GLY A N 1
ATOM 2653 C CA . GLY A 1 339 ? 6.792 1.674 -21.907 1.00 89.88 339 GLY A CA 1
ATOM 2654 C C . GLY A 1 339 ? 5.465 0.919 -21.967 1.00 89.88 339 GLY A C 1
ATOM 2655 O O . GLY A 1 339 ? 5.315 -0.072 -22.678 1.00 89.88 339 GLY A O 1
ATOM 2656 N N . TRP A 1 340 ? 4.471 1.452 -21.261 1.00 90.75 340 TRP A N 1
ATOM 2657 C CA . TRP A 1 340 ? 3.072 1.029 -21.321 1.00 90.75 340 TRP A CA 1
ATOM 2658 C C . TRP A 1 340 ? 2.194 2.201 -21.730 1.00 90.75 340 TRP A C 1
ATOM 2660 O O . TRP A 1 340 ? 2.503 3.358 -21.447 1.00 90.75 340 TRP A O 1
ATOM 2670 N N . GLY A 1 341 ? 1.070 1.903 -22.371 1.00 86.31 341 GLY A N 1
ATOM 2671 C CA . GLY A 1 341 ? 0.082 2.906 -22.755 1.00 86.31 341 GLY A CA 1
ATOM 2672 C C . GLY A 1 341 ? -1.310 2.566 -22.261 1.00 86.31 341 GLY A C 1
ATOM 2673 O O . GLY A 1 341 ? -1.510 1.631 -21.495 1.00 86.31 341 GLY A O 1
ATOM 2674 N N . ALA A 1 342 ? -2.286 3.338 -22.732 1.00 82.50 342 ALA A N 1
ATOM 2675 C CA . ALA A 1 342 ? -3.679 3.212 -22.315 1.00 82.50 342 ALA A CA 1
ATOM 2676 C C . ALA A 1 342 ? -4.367 1.920 -22.791 1.00 82.50 342 ALA A C 1
ATOM 2678 O O . ALA A 1 342 ? -5.529 1.714 -22.477 1.00 82.50 342 ALA A O 1
ATOM 2679 N N . SER A 1 343 ? -3.692 1.046 -23.528 1.00 84.44 343 SER A N 1
ATOM 2680 C CA . SER A 1 343 ? -4.188 -0.276 -23.909 1.00 84.44 343 SER A CA 1
ATOM 2681 C C . SER A 1 343 ? -3.012 -1.258 -23.851 1.00 84.44 343 SER A C 1
ATOM 2683 O O . SER A 1 343 ? -1.873 -0.822 -24.036 1.00 84.44 343 SER A O 1
ATOM 2685 N N . PRO A 1 344 ? -3.249 -2.549 -23.567 1.00 85.94 344 PRO A N 1
ATOM 2686 C CA . PRO A 1 344 ? -2.195 -3.561 -23.620 1.00 85.94 344 PRO A CA 1
ATOM 2687 C C . PRO A 1 344 ? -1.746 -3.774 -25.072 1.00 85.94 344 PRO A C 1
ATOM 2689 O O . PRO A 1 344 ? -2.584 -3.844 -25.974 1.00 85.94 344 PRO A O 1
ATOM 2692 N N . TYR A 1 345 ? -0.432 -3.848 -25.296 1.00 83.56 345 TYR A N 1
ATOM 2693 C CA . TYR A 1 345 ? 0.124 -3.898 -26.649 1.00 83.56 345 TYR A CA 1
ATOM 2694 C C . TYR A 1 345 ? 0.401 -5.309 -27.157 1.00 83.56 345 TYR A C 1
ATOM 2696 O O . TYR A 1 345 ? 0.221 -5.517 -28.352 1.00 83.56 345 TYR A O 1
ATOM 2704 N N . MET A 1 346 ? 0.739 -6.288 -26.313 1.00 82.38 346 MET A N 1
ATOM 2705 C CA . MET A 1 346 ? 0.756 -7.709 -26.697 1.00 82.38 346 MET A CA 1
ATOM 2706 C C . MET A 1 346 ? 1.565 -7.998 -27.979 1.00 82.38 346 MET A C 1
ATOM 2708 O O . MET A 1 346 ? 1.069 -8.688 -28.872 1.00 82.38 346 MET A O 1
ATOM 2712 N N . GLY A 1 347 ? 2.741 -7.393 -28.170 1.00 70.81 347 GLY A N 1
ATOM 2713 C CA . GLY A 1 347 ? 3.475 -7.500 -29.443 1.00 70.81 347 GLY A CA 1
ATOM 2714 C C . GLY A 1 347 ? 3.272 -6.339 -30.426 1.00 70.81 347 GLY A C 1
ATOM 2715 O O . GLY A 1 347 ? 3.934 -6.286 -31.465 1.00 70.81 347 GLY A O 1
ATOM 2716 N N . THR A 1 348 ? 2.317 -5.430 -30.182 1.00 66.06 348 THR A N 1
ATOM 2717 C CA . THR A 1 348 ? 1.732 -4.553 -31.222 1.00 66.06 348 THR A CA 1
ATOM 2718 C C . THR A 1 348 ? 1.807 -3.046 -30.929 1.00 66.06 348 THR A C 1
ATOM 2720 O O . THR A 1 348 ? 0.818 -2.328 -31.014 1.00 66.06 348 THR A O 1
ATOM 2723 N N . GLY A 1 349 ? 2.992 -2.508 -30.628 1.00 63.72 349 GLY A N 1
ATOM 2724 C CA . GLY A 1 349 ? 3.210 -1.052 -30.517 1.00 63.72 349 GLY A CA 1
ATOM 2725 C C . GLY A 1 349 ? 3.721 -0.406 -31.811 1.00 63.72 349 GLY A C 1
ATOM 2726 O O . GLY A 1 349 ? 4.601 -0.961 -32.468 1.00 63.72 349 GLY A O 1
ATOM 2727 N N . THR A 1 350 ? 3.206 0.777 -32.186 1.00 62.88 350 THR A N 1
ATOM 2728 C CA . THR A 1 350 ? 3.643 1.474 -33.418 1.00 62.88 350 THR A CA 1
ATOM 2729 C C . THR A 1 350 ? 4.003 2.954 -33.271 1.00 62.88 350 THR A C 1
ATOM 2731 O O . THR A 1 350 ? 4.359 3.586 -34.264 1.00 62.88 350 THR A O 1
ATOM 2734 N N . SER A 1 351 ? 3.900 3.564 -32.083 1.00 73.31 351 SER A N 1
ATOM 2735 C CA . SER A 1 351 ? 4.160 5.004 -31.923 1.00 73.31 351 SER A CA 1
ATOM 2736 C C . SER A 1 351 ? 4.745 5.382 -30.564 1.00 73.31 351 SER A C 1
ATOM 2738 O O . SER A 1 351 ? 4.241 4.985 -29.522 1.00 73.31 351 SER A O 1
ATOM 2740 N N . ALA A 1 352 ? 5.734 6.281 -30.552 1.00 72.88 352 ALA A N 1
ATOM 2741 C CA . ALA A 1 352 ? 6.269 6.886 -29.326 1.00 72.88 352 ALA A CA 1
ATOM 2742 C C . ALA A 1 352 ? 5.217 7.668 -28.510 1.00 72.88 352 ALA A C 1
ATOM 2744 O O . ALA A 1 352 ? 5.417 7.925 -27.326 1.00 72.88 352 ALA A O 1
ATOM 2745 N N . ALA A 1 353 ? 4.077 8.037 -29.106 1.00 76.81 353 ALA A N 1
ATOM 2746 C CA . ALA A 1 353 ? 2.988 8.708 -28.392 1.00 76.81 353 ALA A CA 1
ATOM 2747 C C . ALA A 1 353 ? 2.222 7.763 -27.449 1.00 76.81 353 ALA A C 1
ATOM 2749 O O . ALA A 1 353 ? 1.452 8.230 -26.610 1.00 76.81 353 ALA A O 1
ATOM 2750 N N . GLN A 1 354 ? 2.426 6.452 -27.605 1.00 79.94 354 GLN A N 1
ATOM 2751 C CA . GLN A 1 354 ? 1.732 5.398 -26.872 1.00 79.94 354 GLN A CA 1
ATOM 2752 C C . GLN A 1 354 ? 2.379 5.077 -25.523 1.00 79.94 354 GLN A C 1
ATOM 2754 O O . GLN A 1 354 ? 1.665 4.704 -24.597 1.00 79.94 354 GLN A O 1
ATOM 2759 N N . ALA A 1 355 ? 3.698 5.245 -25.401 1.00 86.31 355 ALA A N 1
ATOM 2760 C CA . ALA A 1 355 ? 4.434 5.008 -24.164 1.00 86.31 355 ALA A CA 1
ATOM 2761 C C . ALA A 1 355 ? 4.194 6.162 -23.179 1.00 86.31 355 ALA A C 1
ATOM 2763 O O . ALA A 1 355 ? 4.710 7.263 -23.368 1.00 86.31 355 ALA A O 1
ATOM 2764 N N . ASN A 1 356 ? 3.374 5.918 -22.160 1.00 87.00 356 ASN A N 1
ATOM 2765 C CA . ASN A 1 356 ? 2.933 6.892 -21.170 1.00 87.00 356 ASN A CA 1
ATOM 2766 C C . ASN A 1 356 ? 3.726 6.731 -19.866 1.00 87.00 356 ASN A C 1
ATOM 2768 O O . ASN A 1 356 ? 3.776 5.638 -19.297 1.00 87.00 356 ASN A O 1
ATOM 2772 N N . ALA A 1 357 ? 4.318 7.817 -19.367 1.00 86.19 357 ALA A N 1
ATOM 2773 C CA . ALA A 1 357 ? 5.169 7.770 -18.179 1.00 86.19 357 ALA A CA 1
ATOM 2774 C C . ALA A 1 357 ? 4.409 7.409 -16.893 1.00 86.19 357 ALA A C 1
ATOM 2776 O O . ALA A 1 357 ? 4.936 6.660 -16.075 1.00 86.19 357 ALA A O 1
ATOM 2777 N N . TYR A 1 358 ? 3.161 7.861 -16.728 1.00 83.19 358 TYR A N 1
ATOM 2778 C CA . TYR A 1 358 ? 2.339 7.489 -15.571 1.00 83.19 358 TYR A CA 1
ATOM 2779 C C . TYR A 1 358 ? 2.002 6.010 -15.575 1.00 83.19 358 TYR A C 1
ATOM 2781 O O . TYR A 1 358 ? 2.097 5.369 -14.532 1.00 83.19 358 TYR A O 1
ATOM 2789 N N . ILE A 1 359 ? 1.588 5.492 -16.735 1.00 87.75 359 ILE A N 1
ATOM 2790 C CA . ILE A 1 359 ? 1.180 4.092 -16.867 1.00 87.75 359 ILE A CA 1
ATOM 2791 C C . ILE A 1 359 ? 2.389 3.178 -16.674 1.00 87.75 359 ILE A C 1
ATOM 2793 O O . ILE A 1 359 ? 2.330 2.203 -15.933 1.00 87.75 359 ILE A O 1
ATOM 2797 N N . SER A 1 360 ? 3.513 3.539 -17.292 1.00 91.38 360 SER A N 1
ATOM 2798 C CA . SER A 1 360 ? 4.770 2.808 -17.116 1.00 91.38 360 SER A CA 1
ATOM 2799 C C . SER A 1 360 ? 5.225 2.840 -15.656 1.00 91.38 360 SER A C 1
ATOM 2801 O O . SER A 1 360 ? 5.609 1.813 -15.113 1.00 91.38 360 SER A O 1
ATOM 2803 N N . GLY A 1 361 ? 5.095 3.992 -14.990 1.00 88.75 361 GLY A N 1
ATOM 2804 C CA . GLY A 1 361 ? 5.428 4.148 -13.580 1.00 88.75 361 GLY A CA 1
ATOM 2805 C C . GLY A 1 361 ? 4.636 3.238 -12.643 1.00 88.75 361 GLY A C 1
ATOM 2806 O O . GLY A 1 361 ? 5.224 2.604 -11.769 1.00 88.75 361 GLY A O 1
ATOM 2807 N N . GLY A 1 362 ? 3.323 3.109 -12.859 1.00 88.62 362 GLY A N 1
ATOM 2808 C CA . GLY A 1 362 ? 2.507 2.173 -12.088 1.00 88.62 362 GLY A CA 1
ATOM 2809 C C . GLY A 1 362 ? 2.930 0.719 -12.292 1.00 88.62 362 GLY A C 1
ATOM 2810 O O . GLY A 1 362 ? 2.960 -0.034 -11.321 1.00 88.62 362 GLY A O 1
ATOM 2811 N N . TRP A 1 363 ? 3.297 0.328 -13.517 1.00 93.50 363 TRP A N 1
ATOM 2812 C CA . TRP A 1 363 ? 3.818 -1.013 -13.799 1.00 93.50 363 TRP A CA 1
ATOM 2813 C C . TRP A 1 363 ? 5.193 -1.267 -13.182 1.00 93.50 363 TRP A C 1
ATOM 2815 O O . TRP A 1 363 ? 5.402 -2.357 -12.657 1.00 93.50 363 TRP A O 1
ATOM 2825 N N . TYR A 1 364 ? 6.096 -0.280 -13.153 1.00 92.88 364 TYR A N 1
ATOM 2826 C CA . TYR A 1 364 ? 7.380 -0.422 -12.454 1.00 92.88 364 TYR A CA 1
ATOM 2827 C C . TYR A 1 364 ? 7.174 -0.760 -10.979 1.00 92.88 364 TYR A C 1
ATOM 2829 O O . TYR A 1 364 ? 7.753 -1.716 -10.475 1.00 92.88 364 TYR A O 1
ATOM 2837 N N . VAL A 1 365 ? 6.304 -0.002 -10.309 1.00 89.88 365 VAL A N 1
ATOM 2838 C CA . VAL A 1 365 ? 5.970 -0.201 -8.894 1.00 89.88 365 VAL A CA 1
ATOM 2839 C C . VAL A 1 365 ? 5.340 -1.574 -8.670 1.00 89.88 365 VAL A C 1
ATOM 2841 O O . VAL A 1 365 ? 5.745 -2.303 -7.771 1.00 89.88 365 VAL A O 1
ATOM 2844 N N . ALA A 1 366 ? 4.378 -1.953 -9.508 1.00 93.75 366 ALA A N 1
ATOM 2845 C CA . ALA A 1 366 ? 3.654 -3.209 -9.372 1.00 93.75 366 ALA A CA 1
ATOM 2846 C C . ALA A 1 366 ? 4.524 -4.453 -9.569 1.00 93.75 366 ALA A C 1
ATOM 2848 O O . ALA A 1 366 ? 4.446 -5.389 -8.777 1.00 93.75 366 ALA A O 1
ATOM 2849 N N . LEU A 1 367 ? 5.346 -4.461 -10.618 1.00 95.25 367 LEU A N 1
ATOM 2850 C CA . LEU A 1 367 ? 6.191 -5.605 -10.951 1.00 95.25 367 LEU A CA 1
ATOM 2851 C C . LEU A 1 367 ? 7.353 -5.729 -9.961 1.00 95.25 367 LEU A C 1
ATOM 2853 O O . LEU A 1 367 ? 7.655 -6.833 -9.520 1.00 95.25 367 LEU A O 1
ATOM 2857 N N . LEU A 1 368 ? 7.936 -4.609 -9.525 1.00 92.00 368 LEU A N 1
ATOM 2858 C CA . LEU A 1 368 ? 8.923 -4.623 -8.447 1.00 92.00 368 LEU A CA 1
ATOM 2859 C C . LEU A 1 368 ? 8.331 -5.158 -7.134 1.00 92.00 368 LEU A C 1
ATOM 2861 O O . LEU A 1 368 ? 8.972 -5.964 -6.461 1.00 92.00 368 LEU A O 1
ATOM 2865 N N . ALA A 1 369 ? 7.112 -4.742 -6.774 1.00 90.44 369 ALA A N 1
ATOM 2866 C CA . ALA A 1 369 ? 6.432 -5.253 -5.586 1.00 90.44 369 ALA A CA 1
ATOM 2867 C C . ALA A 1 369 ? 6.171 -6.761 -5.687 1.00 90.44 369 ALA A C 1
ATOM 2869 O O . ALA A 1 369 ? 6.478 -7.482 -4.743 1.00 90.44 369 ALA A O 1
ATOM 2870 N N . ALA A 1 370 ? 5.694 -7.250 -6.836 1.00 94.62 370 ALA A N 1
ATOM 2871 C CA . ALA A 1 370 ? 5.491 -8.678 -7.077 1.00 94.62 370 ALA A CA 1
ATOM 2872 C C . ALA A 1 370 ? 6.796 -9.485 -6.937 1.00 94.62 370 ALA A C 1
ATOM 2874 O O . ALA A 1 370 ? 6.829 -10.467 -6.195 1.00 94.62 370 ALA A O 1
ATOM 2875 N N . GLU A 1 371 ? 7.882 -9.023 -7.568 1.00 92.38 371 GLU A N 1
ATOM 2876 C CA . GLU A 1 371 ? 9.213 -9.640 -7.470 1.00 92.38 371 GLU A CA 1
ATOM 2877 C C . GLU A 1 371 ? 9.716 -9.693 -6.018 1.00 92.38 371 GLU A C 1
ATOM 2879 O O . GLU A 1 371 ? 10.258 -10.705 -5.578 1.00 92.38 371 GLU A O 1
ATOM 2884 N N . ARG A 1 372 ? 9.528 -8.621 -5.241 1.00 88.88 372 ARG A N 1
ATOM 2885 C CA . ARG A 1 372 ? 10.050 -8.527 -3.868 1.00 88.88 372 ARG A CA 1
ATOM 2886 C C . ARG A 1 372 ? 9.197 -9.259 -2.838 1.00 88.88 372 ARG A C 1
ATOM 2888 O O . ARG A 1 372 ? 9.748 -9.903 -1.953 1.00 88.88 372 ARG A O 1
ATOM 2895 N N . GLN A 1 373 ? 7.878 -9.136 -2.927 1.00 90.12 373 GLN A N 1
ATOM 2896 C CA . GLN A 1 373 ? 6.954 -9.616 -1.895 1.00 90.12 373 GLN A CA 1
ATOM 2897 C C . GLN A 1 373 ? 6.563 -11.082 -2.097 1.00 90.12 373 GLN A C 1
ATOM 2899 O O . GLN A 1 373 ? 6.271 -11.773 -1.124 1.00 90.12 373 GLN A O 1
ATOM 2904 N N . MET A 1 374 ? 6.582 -11.573 -3.341 1.00 94.44 374 MET A N 1
ATOM 2905 C CA . MET A 1 374 ? 6.211 -12.954 -3.669 1.00 94.44 374 MET A CA 1
ATOM 2906 C C . MET A 1 374 ? 7.297 -13.724 -4.432 1.00 94.44 374 MET A C 1
ATOM 2908 O O . MET A 1 374 ? 7.076 -14.878 -4.801 1.00 94.44 374 MET A O 1
ATOM 2912 N N . GLY A 1 375 ? 8.493 -13.152 -4.614 1.00 93.38 375 GLY A N 1
ATOM 2913 C CA . GLY A 1 375 ? 9.612 -13.836 -5.272 1.00 93.38 375 GLY A CA 1
ATOM 2914 C C . GLY A 1 375 ? 10.013 -15.149 -4.599 1.00 93.38 375 GLY A C 1
ATOM 2915 O O . GLY A 1 375 ? 10.253 -16.150 -5.270 1.00 93.38 375 GLY A O 1
ATOM 2916 N N . SER A 1 376 ? 9.995 -15.198 -3.263 1.00 92.38 376 SER A N 1
ATOM 2917 C CA . SER A 1 376 ? 10.254 -16.428 -2.495 1.00 92.38 376 SER A CA 1
ATOM 2918 C C . SER A 1 376 ? 9.175 -17.504 -2.679 1.00 92.38 376 SER A C 1
ATOM 2920 O O . SER A 1 376 ? 9.445 -18.681 -2.450 1.00 92.38 376 SER A O 1
ATOM 2922 N N . ALA A 1 377 ? 7.978 -17.117 -3.127 1.00 93.38 377 ALA A N 1
ATOM 2923 C CA . ALA A 1 377 ? 6.875 -18.015 -3.467 1.00 93.38 377 ALA A CA 1
ATOM 2924 C C . ALA A 1 377 ? 6.894 -18.466 -4.938 1.00 93.38 377 ALA A C 1
ATOM 2926 O O . ALA A 1 377 ? 6.004 -19.196 -5.370 1.00 93.38 377 ALA A O 1
ATOM 2927 N N . GLY A 1 378 ? 7.903 -18.040 -5.704 1.00 94.56 378 GLY A N 1
ATOM 2928 C CA . GLY A 1 378 ? 8.072 -18.385 -7.113 1.00 94.56 378 GLY A CA 1
ATOM 2929 C C . GLY A 1 378 ? 7.495 -17.367 -8.093 1.00 94.56 378 GLY A C 1
ATOM 2930 O O . GLY A 1 378 ? 7.540 -17.635 -9.289 1.00 94.56 378 GLY A O 1
ATOM 2931 N N . VAL A 1 379 ? 6.979 -16.217 -7.633 1.00 96.38 379 VAL A N 1
ATOM 2932 C CA . VAL A 1 379 ? 6.581 -15.145 -8.558 1.00 96.38 379 VAL A CA 1
ATOM 2933 C C . VAL A 1 379 ? 7.826 -14.555 -9.213 1.00 96.38 379 VAL A C 1
ATOM 2935 O O . VAL A 1 379 ? 8.747 -14.112 -8.530 1.00 96.38 379 VAL A O 1
ATOM 2938 N N . TYR A 1 380 ? 7.852 -14.523 -10.537 1.00 95.31 380 TYR A N 1
ATOM 2939 C CA . TYR A 1 380 ? 9.013 -14.144 -11.317 1.00 95.31 380 TYR A CA 1
ATOM 2940 C C . TYR A 1 380 ? 8.684 -13.041 -12.321 1.00 95.31 380 TYR A C 1
ATOM 2942 O O . TYR A 1 380 ? 7.727 -13.132 -13.087 1.00 95.31 380 TYR A O 1
ATOM 2950 N N . VAL A 1 381 ? 9.517 -11.997 -12.326 1.00 94.38 381 VAL A N 1
ATOM 2951 C CA . VAL A 1 381 ? 9.487 -10.924 -13.324 1.00 94.38 381 VAL A CA 1
ATOM 2952 C C . VAL A 1 381 ? 10.677 -11.103 -14.251 1.00 94.38 381 VAL A C 1
ATOM 2954 O O . VAL A 1 381 ? 11.826 -10.953 -13.830 1.00 94.38 381 VAL A O 1
ATOM 2957 N N . ASN A 1 382 ? 10.399 -11.389 -15.519 1.00 90.56 382 ASN A N 1
ATOM 2958 C CA . ASN A 1 382 ? 11.440 -11.782 -16.454 1.00 90.56 382 ASN A CA 1
ATOM 2959 C C . ASN A 1 382 ? 12.395 -10.655 -16.864 1.00 90.56 382 ASN A C 1
ATOM 2961 O O . ASN A 1 382 ? 12.093 -9.459 -16.840 1.00 90.56 382 ASN A O 1
ATOM 2965 N N . GLN A 1 383 ? 13.592 -11.059 -17.261 1.00 89.44 383 GLN A N 1
ATOM 2966 C CA . GLN A 1 383 ? 14.671 -10.196 -17.699 1.00 89.44 383 GLN A CA 1
ATOM 2967 C C . GLN A 1 383 ? 14.328 -9.501 -19.016 1.00 89.44 383 GLN A 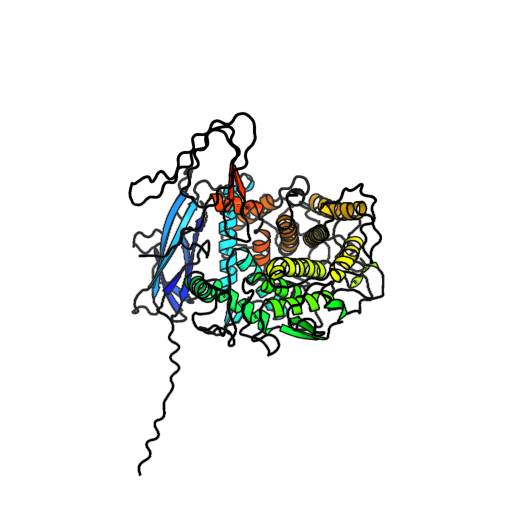C 1
ATOM 2969 O O . GLN A 1 383 ? 14.680 -8.334 -19.202 1.00 89.44 383 GLN A O 1
ATOM 2974 N N . ARG A 1 384 ? 13.567 -10.166 -19.895 1.00 86.69 384 ARG A N 1
ATOM 2975 C CA . ARG A 1 384 ? 13.098 -9.598 -21.168 1.00 86.69 384 ARG A CA 1
ATOM 2976 C C . ARG A 1 384 ? 12.324 -8.291 -20.960 1.00 86.69 384 ARG A C 1
ATOM 2978 O O . ARG A 1 384 ? 12.439 -7.384 -21.784 1.00 86.69 384 ARG A O 1
ATOM 2985 N N . LEU A 1 385 ? 11.545 -8.174 -19.883 1.00 90.44 385 LEU A N 1
ATOM 2986 C CA . LEU A 1 385 ? 10.902 -6.925 -19.471 1.00 90.44 385 LEU A CA 1
ATOM 2987 C C . LEU A 1 385 ? 11.944 -5.858 -19.107 1.00 90.44 385 LEU A C 1
ATOM 2989 O O . LEU A 1 385 ? 11.909 -4.740 -19.633 1.00 90.44 385 LEU A O 1
ATOM 2993 N N . LYS A 1 386 ? 12.862 -6.198 -18.193 1.00 90.00 386 LYS A N 1
ATOM 2994 C CA . LYS A 1 386 ? 13.872 -5.279 -17.644 1.00 90.00 386 LYS A CA 1
ATOM 2995 C C . LYS A 1 386 ? 14.799 -4.734 -18.727 1.00 90.00 386 LYS A C 1
ATOM 2997 O O . LYS A 1 386 ? 15.159 -3.565 -18.688 1.00 90.00 386 LYS A O 1
ATOM 3002 N N . GLU A 1 387 ? 15.109 -5.534 -19.740 1.00 90.06 387 GLU A N 1
ATOM 3003 C CA . GLU A 1 387 ? 15.906 -5.144 -20.908 1.00 90.06 387 GLU A CA 1
ATOM 3004 C C . GLU A 1 387 ? 15.263 -4.042 -21.761 1.00 90.06 387 GLU A C 1
ATOM 3006 O O . GLU A 1 387 ? 15.974 -3.286 -22.431 1.00 90.06 387 GLU A O 1
ATOM 3011 N N . ARG A 1 388 ? 13.929 -3.925 -21.741 1.00 90.44 388 ARG A N 1
ATOM 3012 C CA . ARG A 1 388 ? 13.178 -2.936 -22.530 1.00 90.44 388 ARG A CA 1
ATOM 3013 C C . ARG A 1 388 ? 13.030 -1.596 -21.799 1.00 90.44 388 ARG A C 1
ATOM 3015 O O . ARG A 1 388 ? 13.059 -0.549 -22.445 1.00 90.44 388 ARG A O 1
ATOM 3022 N N . ILE A 1 389 ? 12.926 -1.603 -20.465 1.00 93.12 389 ILE A N 1
ATOM 3023 C CA . ILE A 1 389 ? 12.760 -0.401 -19.617 1.00 93.12 389 ILE A CA 1
ATOM 3024 C C . ILE A 1 389 ? 13.796 0.715 -19.905 1.00 93.12 389 ILE A C 1
ATOM 3026 O O . ILE A 1 389 ? 13.377 1.871 -20.023 1.00 93.12 389 ILE A O 1
ATOM 3030 N N . PRO A 1 390 ? 15.108 0.433 -20.075 1.00 94.00 390 PRO A N 1
ATOM 3031 C CA . PRO A 1 390 ? 16.126 1.430 -20.412 1.00 94.00 390 PRO A CA 1
ATOM 3032 C C . PRO A 1 390 ? 15.729 2.373 -21.541 1.00 94.00 390 PRO A C 1
ATOM 3034 O O . PRO A 1 390 ? 15.905 3.588 -21.442 1.00 94.00 390 PRO A O 1
ATOM 3037 N N . ASN A 1 391 ? 15.160 1.813 -22.608 1.00 91.50 391 ASN A N 1
ATOM 3038 C CA . ASN A 1 391 ? 14.766 2.564 -23.785 1.00 91.50 391 ASN A CA 1
ATOM 3039 C C . ASN A 1 391 ? 13.650 3.570 -23.459 1.00 91.50 391 ASN A C 1
ATOM 3041 O O . ASN A 1 391 ? 13.728 4.734 -23.858 1.00 91.50 391 ASN A O 1
ATOM 3045 N N . MET A 1 392 ? 12.656 3.150 -22.672 1.00 91.00 392 MET A N 1
ATOM 3046 C CA . MET A 1 392 ? 11.595 4.030 -22.185 1.00 91.00 392 MET A CA 1
ATOM 3047 C C . MET A 1 392 ? 12.164 5.166 -21.333 1.00 91.00 392 MET A C 1
ATOM 3049 O O . MET A 1 392 ? 11.858 6.322 -21.604 1.00 91.00 392 MET A O 1
ATOM 3053 N N . LEU A 1 393 ? 13.008 4.868 -20.343 1.00 93.12 393 LEU A N 1
ATOM 3054 C CA . LEU A 1 393 ? 13.578 5.888 -19.452 1.00 93.12 393 LEU A CA 1
ATOM 3055 C C . LEU A 1 393 ? 14.404 6.922 -20.224 1.00 93.12 393 LEU A C 1
ATOM 3057 O O . LEU A 1 393 ? 14.219 8.126 -20.058 1.00 93.12 393 LEU A O 1
ATOM 3061 N N . TRP A 1 394 ? 15.264 6.457 -21.130 1.00 92.69 394 TRP A N 1
ATOM 3062 C CA . TRP A 1 394 ? 16.126 7.330 -21.918 1.00 92.69 394 TRP A CA 1
ATOM 3063 C C . TRP A 1 394 ? 15.335 8.264 -22.839 1.00 92.69 394 TRP A C 1
ATOM 3065 O O . TRP A 1 394 ? 15.595 9.467 -22.888 1.00 92.69 394 TRP A O 1
ATOM 3075 N N . HIS A 1 395 ? 14.348 7.731 -23.563 1.00 89.44 395 HIS A N 1
ATOM 3076 C CA . HIS A 1 395 ? 13.580 8.510 -24.536 1.00 89.44 395 HIS A CA 1
ATOM 3077 C C . HIS A 1 395 ? 12.427 9.312 -23.927 1.00 89.44 395 HIS A C 1
ATOM 3079 O O . HIS A 1 395 ? 11.989 10.299 -24.528 1.00 89.44 395 HIS A O 1
ATOM 3085 N N . ASN A 1 396 ? 11.943 8.926 -22.746 1.00 89.75 396 ASN A N 1
ATOM 3086 C CA . ASN A 1 396 ? 10.958 9.704 -22.006 1.00 89.75 396 ASN A CA 1
ATOM 3087 C C . ASN A 1 396 ? 11.578 10.923 -21.315 1.00 89.75 396 ASN A C 1
ATOM 3089 O O . ASN A 1 396 ? 10.860 11.875 -21.012 1.00 89.75 396 ASN A O 1
ATOM 3093 N N . GLN A 1 397 ? 12.892 10.935 -21.083 1.00 91.06 397 GLN A N 1
ATOM 3094 C CA . GLN A 1 397 ? 13.549 12.055 -20.425 1.00 91.06 397 GLN A CA 1
ATOM 3095 C C . GLN A 1 397 ? 13.529 13.324 -21.297 1.00 91.06 397 GLN A C 1
ATOM 3097 O O . GLN A 1 397 ? 13.952 13.360 -22.456 1.00 91.06 397 GLN A O 1
ATOM 3102 N N . HIS A 1 398 ? 13.004 14.407 -20.735 1.00 88.88 398 HIS A N 1
ATOM 3103 C CA . HIS A 1 398 ? 12.998 15.725 -21.348 1.00 88.88 398 HIS A CA 1
ATOM 3104 C C . HIS A 1 398 ? 14.381 16.395 -21.241 1.00 88.88 398 HIS A C 1
ATOM 3106 O O . HIS A 1 398 ? 15.212 16.029 -20.412 1.00 88.88 398 HIS A O 1
ATOM 3112 N N . SER A 1 399 ? 14.644 17.409 -22.071 1.00 87.75 399 SER A N 1
ATOM 3113 C CA . SER A 1 399 ? 15.951 18.086 -22.133 1.00 87.75 399 SER A CA 1
ATOM 3114 C C . SER A 1 399 ? 16.346 18.814 -20.844 1.00 87.75 399 SER A C 1
ATOM 3116 O O . SER A 1 399 ? 17.528 19.048 -20.614 1.00 87.75 399 SER A O 1
ATOM 3118 N N . ASN A 1 400 ? 15.376 19.154 -19.994 1.00 86.19 400 ASN A N 1
ATOM 3119 C CA . ASN A 1 400 ? 15.600 19.729 -18.663 1.00 86.19 400 ASN A CA 1
ATOM 3120 C C . ASN A 1 400 ? 15.728 18.665 -17.552 1.00 86.19 400 ASN A C 1
ATOM 3122 O O . ASN A 1 400 ? 15.806 19.032 -16.386 1.00 86.19 400 ASN A O 1
ATOM 3126 N N . GLY A 1 401 ? 15.723 17.373 -17.898 1.00 88.25 401 GLY A N 1
ATOM 3127 C CA . GLY A 1 401 ? 15.907 16.249 -16.977 1.00 88.25 401 GLY A CA 1
ATOM 3128 C C . GLY A 1 401 ? 14.625 15.614 -16.430 1.00 88.25 401 GLY A C 1
ATOM 3129 O O . GLY A 1 401 ? 14.704 14.510 -15.901 1.00 88.25 401 GLY A O 1
ATOM 3130 N N . GLY A 1 402 ? 13.457 16.249 -16.575 1.00 87.19 402 GLY A N 1
ATOM 3131 C CA . GLY A 1 402 ? 12.182 15.695 -16.093 1.00 87.19 402 GLY A CA 1
ATOM 3132 C C . GLY A 1 402 ? 11.577 14.649 -17.033 1.00 87.19 402 GLY A C 1
ATOM 3133 O O . GLY A 1 402 ? 12.127 14.356 -18.094 1.00 87.19 402 GLY A O 1
ATOM 3134 N N . SER A 1 403 ? 10.425 14.086 -16.666 1.00 87.19 403 SER A N 1
ATOM 3135 C CA . SER A 1 403 ? 9.732 13.080 -17.489 1.00 87.19 403 SER A CA 1
ATOM 3136 C C . SER A 1 403 ? 8.803 13.738 -18.501 1.00 87.19 403 SER A C 1
ATOM 3138 O O . SER A 1 403 ? 8.112 14.690 -18.166 1.00 87.19 403 SER A O 1
ATOM 3140 N N . ARG A 1 404 ? 8.701 13.232 -19.726 1.00 85.19 404 ARG A N 1
ATOM 3141 C CA . ARG A 1 404 ? 7.616 13.627 -20.640 1.00 85.19 404 ARG A CA 1
ATOM 3142 C C . ARG A 1 404 ? 6.345 12.849 -20.308 1.00 85.19 404 ARG A C 1
ATOM 3144 O O . ARG A 1 404 ? 6.424 11.708 -19.863 1.00 85.19 404 ARG A O 1
ATOM 3151 N N . TYR A 1 405 ? 5.173 13.395 -20.638 1.00 81.69 405 TYR A N 1
ATOM 3152 C CA . TYR A 1 405 ? 3.922 12.623 -20.577 1.00 81.69 405 TYR A CA 1
ATOM 3153 C C . TYR A 1 405 ? 4.000 11.349 -21.436 1.00 81.69 405 TYR A C 1
ATOM 3155 O O . TYR A 1 405 ? 3.672 10.252 -20.981 1.00 81.69 405 TYR A O 1
ATOM 3163 N N . ASN A 1 406 ? 4.471 11.507 -22.678 1.00 83.12 406 ASN A N 1
ATOM 3164 C CA . ASN A 1 406 ? 4.760 10.424 -23.609 1.00 83.12 406 ASN A CA 1
ATOM 3165 C C . ASN A 1 406 ? 6.043 10.691 -24.409 1.00 83.12 406 ASN A C 1
ATOM 3167 O O . ASN A 1 406 ? 6.529 11.821 -24.484 1.00 83.12 406 ASN A O 1
ATOM 3171 N N . ASN A 1 407 ? 6.592 9.656 -25.043 1.00 78.94 407 ASN A N 1
ATOM 3172 C CA . ASN A 1 407 ? 7.909 9.754 -25.688 1.00 78.94 407 ASN A CA 1
ATOM 3173 C C . ASN A 1 407 ? 7.888 10.593 -26.976 1.00 78.94 407 ASN A C 1
ATOM 3175 O O . ASN A 1 407 ? 8.911 11.165 -27.356 1.00 78.94 407 ASN A O 1
ATOM 3179 N N . ALA A 1 408 ? 6.729 10.729 -27.631 1.00 66.19 408 ALA A N 1
ATOM 3180 C CA . ALA A 1 408 ? 6.596 11.525 -28.852 1.00 66.19 408 ALA A CA 1
ATOM 3181 C C . ALA A 1 408 ? 6.676 13.044 -28.630 1.00 66.19 408 ALA A C 1
ATOM 3183 O O . ALA A 1 408 ? 6.982 13.759 -29.580 1.00 66.19 408 ALA A O 1
ATOM 3184 N N . GLY A 1 409 ? 6.384 13.562 -27.429 1.00 58.75 409 GLY A N 1
ATOM 3185 C CA . GLY A 1 409 ? 6.394 15.008 -27.153 1.00 58.75 409 GLY A CA 1
ATOM 3186 C C . GLY A 1 409 ? 5.416 15.840 -28.004 1.00 58.75 409 GLY A C 1
ATOM 3187 O O . GLY A 1 409 ? 5.456 17.065 -27.959 1.00 58.75 409 GLY A O 1
ATOM 3188 N N . THR A 1 410 ? 4.542 15.206 -28.797 1.00 55.75 410 THR A N 1
ATOM 3189 C CA . THR A 1 410 ? 3.675 15.881 -29.781 1.00 55.75 410 THR A CA 1
ATOM 3190 C C . THR A 1 410 ? 2.443 16.527 -29.164 1.00 55.75 410 THR A C 1
ATOM 3192 O O . THR A 1 410 ? 1.862 17.421 -29.772 1.00 55.75 410 THR A O 1
ATOM 3195 N N . THR A 1 411 ? 2.015 16.058 -27.991 1.00 57.38 411 THR A N 1
ATOM 3196 C CA . THR A 1 411 ? 0.782 16.533 -27.344 1.00 57.38 411 THR A CA 1
ATOM 3197 C C . THR A 1 411 ? 1.084 17.403 -26.126 1.00 57.38 411 THR A C 1
ATOM 3199 O O . THR A 1 411 ? 0.367 18.369 -25.895 1.00 57.38 411 THR A O 1
ATOM 3202 N N . TYR A 1 412 ? 2.179 17.119 -25.407 1.00 67.75 412 TYR A N 1
ATOM 3203 C CA . TYR A 1 412 ? 2.614 17.855 -24.216 1.00 67.75 412 TYR A CA 1
ATOM 3204 C C . TYR A 1 412 ? 4.142 17.966 -24.242 1.00 67.75 412 TYR A C 1
ATOM 3206 O O . TYR A 1 412 ? 4.821 16.985 -23.931 1.00 67.75 412 TYR A O 1
ATOM 3214 N N . PRO A 1 413 ? 4.688 19.103 -24.707 1.00 63.62 413 PRO A N 1
ATOM 3215 C CA . PRO A 1 413 ? 6.123 19.232 -24.946 1.00 63.62 413 PRO A CA 1
ATOM 3216 C C . PRO A 1 413 ? 6.928 19.369 -23.651 1.00 63.62 413 PRO A C 1
ATOM 3218 O O . PRO A 1 413 ? 8.129 19.125 -23.663 1.00 63.62 413 PRO A O 1
ATOM 3221 N N . ASP A 1 414 ? 6.281 19.754 -22.555 1.00 74.69 414 ASP A N 1
ATOM 3222 C CA . ASP A 1 414 ? 6.955 20.114 -21.317 1.00 74.69 414 ASP A CA 1
ATOM 3223 C C . ASP A 1 414 ? 7.275 18.884 -20.442 1.00 74.69 414 ASP A C 1
ATOM 3225 O O . ASP A 1 414 ? 6.698 17.802 -20.586 1.00 74.69 414 ASP A O 1
ATOM 3229 N N . ALA A 1 415 ? 8.190 19.066 -19.486 1.00 80.06 415 ALA A N 1
ATOM 3230 C CA . ALA A 1 415 ? 8.556 18.041 -18.512 1.00 80.06 415 ALA A CA 1
ATOM 3231 C C . ALA A 1 415 ? 7.677 18.074 -17.260 1.00 80.06 415 ALA A C 1
ATOM 3233 O O . ALA A 1 415 ? 7.460 19.138 -16.681 1.00 80.06 415 ALA A O 1
ATOM 3234 N N . MET A 1 416 ? 7.259 16.895 -16.825 1.00 80.00 416 MET A N 1
ATOM 3235 C CA . MET A 1 416 ? 6.403 16.599 -15.686 1.00 80.00 416 MET A CA 1
ATOM 3236 C C . MET A 1 416 ? 7.234 16.168 -14.482 1.00 80.00 416 MET A C 1
ATOM 3238 O O . MET A 1 416 ? 8.254 15.491 -14.644 1.00 80.00 416 MET A O 1
ATOM 3242 N N . PHE A 1 417 ? 6.767 16.521 -13.285 1.00 79.81 417 PHE A N 1
ATOM 3243 C CA . PHE A 1 417 ? 7.388 16.115 -12.025 1.00 79.81 417 PHE A CA 1
ATOM 3244 C C . PHE A 1 417 ? 6.834 14.779 -11.536 1.00 79.81 417 PHE A C 1
ATOM 3246 O O . PHE A 1 417 ? 7.566 13.925 -11.056 1.00 79.81 417 PHE A O 1
ATOM 3253 N N . GLU A 1 418 ? 5.540 14.567 -11.715 1.00 77.00 418 GLU A N 1
ATOM 3254 C CA . GLU A 1 418 ? 4.782 13.443 -11.187 1.00 77.00 418 GLU A CA 1
ATOM 3255 C C . GLU A 1 418 ? 5.377 12.065 -11.536 1.00 77.00 418 GLU A C 1
ATOM 3257 O O . GLU A 1 418 ? 5.447 11.214 -10.650 1.00 77.00 418 GLU A O 1
ATOM 3262 N N . PRO A 1 419 ? 5.841 11.802 -12.777 1.00 84.69 419 PRO A N 1
ATOM 3263 C CA . PRO A 1 419 ? 6.423 10.507 -13.120 1.00 84.69 419 PRO A CA 1
ATOM 3264 C C . PRO A 1 419 ? 7.910 10.397 -12.751 1.00 84.69 419 PRO A C 1
ATOM 3266 O O . PRO A 1 419 ? 8.481 9.316 -12.883 1.00 84.69 419 PRO A O 1
ATOM 3269 N N . VAL A 1 420 ? 8.556 11.481 -12.295 1.00 88.38 420 VAL A N 1
ATOM 3270 C CA . VAL A 1 420 ? 10.000 11.498 -11.994 1.00 88.38 420 VAL A CA 1
ATOM 3271 C C . VAL A 1 420 ? 10.330 10.532 -10.867 1.00 88.38 420 VAL A C 1
ATOM 3273 O O . VAL A 1 420 ? 11.301 9.791 -10.986 1.00 88.38 420 VAL A O 1
ATOM 3276 N N . GLY A 1 421 ? 9.506 10.458 -9.818 1.00 87.62 421 GLY A N 1
ATOM 3277 C CA . GLY A 1 421 ? 9.689 9.471 -8.753 1.00 87.62 421 GLY A CA 1
ATOM 3278 C C . GLY A 1 421 ? 9.673 8.027 -9.256 1.00 87.62 421 GLY A C 1
ATOM 3279 O O . GLY A 1 421 ? 10.503 7.222 -8.844 1.00 87.62 421 GLY A O 1
ATOM 3280 N N . TYR A 1 422 ? 8.795 7.701 -10.208 1.00 89.25 422 TYR A N 1
ATOM 3281 C CA . TYR A 1 422 ? 8.772 6.370 -10.820 1.00 89.25 422 TYR A CA 1
ATOM 3282 C C . TYR A 1 422 ? 9.942 6.124 -11.771 1.00 89.25 422 TYR A C 1
ATOM 3284 O O . TYR A 1 422 ? 10.447 5.006 -11.838 1.00 89.25 422 TYR A O 1
ATOM 3292 N N . ALA A 1 423 ? 10.396 7.150 -12.493 1.00 92.44 423 ALA A N 1
ATOM 3293 C CA . ALA A 1 423 ? 11.595 7.045 -13.314 1.00 92.44 423 ALA A CA 1
ATOM 3294 C C . ALA A 1 423 ? 12.836 6.790 -12.444 1.00 92.44 423 ALA A C 1
ATOM 3296 O O . ALA A 1 423 ? 13.635 5.916 -12.767 1.00 92.44 423 ALA A O 1
ATOM 3297 N N . LEU A 1 424 ? 12.962 7.484 -11.306 1.00 92.00 424 LEU A N 1
ATOM 3298 C CA . LEU A 1 424 ? 14.017 7.237 -10.319 1.00 92.00 424 LEU A CA 1
ATOM 3299 C C . LEU A 1 424 ? 13.949 5.803 -9.781 1.00 92.00 424 LEU A C 1
ATOM 3301 O O . LEU A 1 424 ? 14.975 5.126 -9.769 1.00 92.00 424 LEU A O 1
ATOM 3305 N N . LEU A 1 425 ? 12.759 5.317 -9.413 1.00 91.19 425 LEU A N 1
ATOM 3306 C CA . LEU A 1 425 ? 12.551 3.929 -8.991 1.00 91.19 425 LEU A CA 1
ATOM 3307 C C . LEU A 1 425 ? 13.032 2.927 -10.048 1.00 91.19 425 LEU A C 1
ATOM 3309 O O . LEU A 1 425 ? 13.799 2.021 -9.733 1.00 91.19 425 LEU A O 1
ATOM 3313 N N . ALA A 1 426 ? 12.620 3.101 -11.303 1.00 93.31 426 ALA A N 1
ATOM 3314 C CA . ALA A 1 426 ? 12.999 2.208 -12.392 1.00 93.31 426 ALA A CA 1
ATOM 3315 C C . ALA A 1 426 ? 14.506 2.254 -12.692 1.00 93.31 426 ALA A C 1
ATOM 3317 O O . ALA A 1 426 ? 15.122 1.206 -12.869 1.00 93.31 426 ALA A O 1
ATOM 3318 N N . CYS A 1 427 ? 15.123 3.441 -12.681 1.00 93.38 427 CYS A N 1
ATOM 3319 C CA . CYS A 1 427 ? 16.577 3.589 -12.790 1.00 93.38 427 CYS A CA 1
ATOM 3320 C C . CYS A 1 427 ? 17.305 2.777 -11.707 1.00 93.38 427 CYS A C 1
ATOM 3322 O O . CYS A 1 427 ? 18.284 2.099 -12.012 1.00 93.38 427 CYS A O 1
ATOM 3324 N N . ARG A 1 428 ? 16.822 2.808 -10.456 1.00 89.50 428 ARG A N 1
ATOM 3325 C CA . ARG A 1 428 ? 17.403 2.006 -9.367 1.00 89.50 428 ARG A CA 1
ATOM 3326 C C . ARG A 1 428 ? 17.148 0.519 -9.518 1.00 89.50 428 ARG A C 1
ATOM 3328 O O . ARG A 1 428 ? 18.042 -0.275 -9.258 1.00 89.50 428 ARG A O 1
ATOM 3335 N N . TRP A 1 429 ? 15.956 0.133 -9.968 1.00 90.44 429 TRP A N 1
ATOM 3336 C CA . TRP A 1 429 ? 15.644 -1.270 -10.237 1.00 90.44 429 TRP A CA 1
ATOM 3337 C C . TRP A 1 429 ? 16.598 -1.871 -11.282 1.00 90.44 429 TRP A C 1
ATOM 3339 O O . TRP A 1 429 ? 16.956 -3.042 -11.195 1.00 90.44 429 TRP A O 1
ATOM 3349 N N . LEU A 1 430 ? 17.077 -1.045 -12.219 1.00 91.81 430 LEU A N 1
ATOM 3350 C CA . LEU A 1 430 ? 18.104 -1.389 -13.206 1.00 91.81 430 LEU A CA 1
ATOM 3351 C C . LEU A 1 430 ? 19.555 -1.186 -12.718 1.00 91.81 430 LEU A C 1
ATOM 3353 O O . LEU A 1 430 ? 20.487 -1.467 -13.470 1.00 91.81 430 LEU A O 1
ATOM 3357 N N . GLY A 1 431 ? 19.764 -0.673 -11.501 1.00 91.06 431 GLY A N 1
ATOM 3358 C CA . GLY A 1 431 ? 21.082 -0.416 -10.908 1.00 91.06 431 GLY A CA 1
ATOM 3359 C C . GLY A 1 431 ? 21.823 0.818 -11.442 1.00 91.06 431 GLY A C 1
ATOM 3360 O O . GLY A 1 431 ? 23.029 0.947 -11.225 1.00 91.06 431 GLY A O 1
ATOM 3361 N N . TRP A 1 432 ? 21.150 1.742 -12.140 1.00 92.88 432 TRP A N 1
ATOM 3362 C CA . TRP A 1 432 ? 21.800 2.910 -12.766 1.00 92.88 432 TRP A CA 1
ATOM 3363 C C . TRP A 1 432 ? 22.445 3.860 -11.756 1.00 92.88 432 TRP A C 1
ATOM 3365 O O . TRP A 1 432 ? 23.413 4.549 -12.079 1.00 92.88 432 TRP A O 1
ATOM 3375 N N . ASP A 1 433 ? 21.931 3.899 -10.528 1.00 90.25 433 ASP A N 1
ATOM 3376 C CA . ASP A 1 433 ? 22.449 4.719 -9.434 1.00 90.25 433 ASP A CA 1
ATOM 3377 C C . ASP A 1 433 ? 23.761 4.181 -8.840 1.00 90.25 433 ASP A C 1
ATOM 3379 O O . ASP A 1 433 ? 24.478 4.924 -8.165 1.00 90.25 433 ASP A O 1
ATOM 3383 N N . GLN A 1 434 ? 24.106 2.921 -9.115 1.00 90.00 434 GLN A N 1
ATOM 3384 C CA . GLN A 1 434 ? 25.321 2.272 -8.612 1.00 90.00 434 GLN A CA 1
ATOM 3385 C C . GLN A 1 434 ? 26.537 2.510 -9.515 1.00 90.00 434 GLN A C 1
ATOM 3387 O O . GLN A 1 434 ? 27.681 2.316 -9.100 1.00 90.00 434 GLN A O 1
ATOM 3392 N N . TRP A 1 435 ? 26.318 2.947 -10.755 1.00 92.62 435 TRP A N 1
ATOM 3393 C CA . TRP A 1 435 ? 27.395 3.194 -11.707 1.00 92.62 435 TRP A CA 1
ATOM 3394 C C . TRP A 1 435 ? 28.038 4.567 -11.526 1.00 92.62 435 TRP A C 1
ATOM 3396 O O . TRP A 1 435 ? 27.435 5.516 -11.016 1.00 92.62 435 TRP A O 1
ATOM 3406 N N . SER A 1 436 ? 29.290 4.678 -11.972 1.00 94.44 436 SER A N 1
ATOM 3407 C CA . SER A 1 436 ? 29.994 5.957 -12.055 1.00 94.44 436 SER A CA 1
ATOM 3408 C C . SER A 1 436 ? 29.541 6.728 -13.292 1.00 94.44 436 SER A C 1
ATOM 3410 O O . SER A 1 436 ? 29.416 6.149 -14.365 1.00 94.44 436 SER A O 1
ATOM 3412 N N . THR A 1 437 ? 29.410 8.053 -13.189 1.00 95.69 437 THR A N 1
ATOM 3413 C CA . THR A 1 437 ? 29.158 8.941 -14.341 1.00 95.69 437 THR A CA 1
ATOM 3414 C C . THR A 1 437 ? 30.255 8.890 -15.408 1.00 95.69 437 THR A C 1
ATOM 3416 O O . THR A 1 437 ? 30.010 9.295 -16.544 1.00 95.69 437 THR A O 1
ATOM 3419 N N . ASN A 1 438 ? 31.445 8.390 -15.053 1.00 97.06 438 ASN A N 1
ATOM 3420 C CA . ASN A 1 438 ? 32.591 8.215 -15.946 1.00 97.06 438 ASN A CA 1
ATOM 3421 C C . ASN A 1 438 ? 32.734 6.775 -16.476 1.00 97.06 438 ASN A C 1
ATOM 3423 O O . ASN A 1 438 ? 33.722 6.478 -17.150 1.00 97.06 438 ASN A O 1
ATOM 3427 N N . ASP A 1 439 ? 31.810 5.863 -16.148 1.00 97.19 439 ASP A N 1
ATOM 3428 C CA . ASP A 1 439 ? 31.871 4.480 -16.626 1.00 97.19 439 ASP A CA 1
ATOM 3429 C C . ASP A 1 439 ? 31.571 4.424 -18.133 1.00 97.19 439 ASP A C 1
ATOM 3431 O O . ASP A 1 439 ? 30.468 4.721 -18.585 1.00 97.19 439 ASP A O 1
ATOM 3435 N N . THR A 1 440 ? 32.574 4.054 -18.927 1.00 97.12 440 THR A N 1
ATOM 3436 C CA . THR A 1 440 ? 32.470 3.982 -20.393 1.00 97.12 440 THR A CA 1
ATOM 3437 C C . THR A 1 440 ? 32.115 2.584 -20.900 1.00 97.12 440 THR A C 1
ATOM 3439 O O . THR A 1 440 ? 31.992 2.393 -22.110 1.00 97.12 440 THR A O 1
ATOM 3442 N N . ALA A 1 441 ? 31.939 1.601 -20.008 1.00 97.38 441 ALA A N 1
ATOM 3443 C CA . ALA A 1 441 ? 31.481 0.273 -20.394 1.00 97.38 441 ALA A CA 1
ATOM 3444 C C . ALA A 1 441 ? 30.044 0.335 -20.927 1.00 97.38 441 ALA A C 1
ATOM 3446 O O . ALA A 1 441 ? 29.222 1.117 -20.450 1.00 97.38 441 ALA A O 1
ATOM 3447 N N . VAL A 1 442 ? 29.729 -0.506 -21.912 1.00 95.19 442 VAL A N 1
ATOM 3448 C CA . VAL A 1 442 ? 28.372 -0.630 -22.461 1.00 95.19 442 VAL A CA 1
ATOM 3449 C C . VAL A 1 442 ? 27.454 -1.225 -21.386 1.00 95.19 442 VAL A C 1
ATOM 3451 O O . VAL A 1 442 ? 27.846 -2.154 -20.684 1.00 95.19 442 VAL A O 1
ATOM 3454 N N . ALA A 1 443 ? 26.239 -0.690 -21.235 1.00 88.81 443 ALA A N 1
ATOM 3455 C CA . ALA A 1 443 ? 25.265 -1.165 -20.243 1.00 88.81 443 ALA A CA 1
ATOM 3456 C C . ALA A 1 443 ? 24.540 -2.470 -20.652 1.00 88.81 443 ALA A C 1
ATOM 3458 O O . ALA A 1 443 ? 23.728 -2.983 -19.893 1.00 88.81 443 ALA A O 1
ATOM 3459 N N . GLU A 1 444 ? 24.870 -3.007 -21.833 1.00 89.31 444 GLU A N 1
ATOM 3460 C CA . GLU A 1 444 ? 24.402 -4.285 -22.399 1.00 89.31 444 GLU A CA 1
ATOM 3461 C C . GLU A 1 444 ? 22.873 -4.410 -22.559 1.00 89.31 444 GLU A C 1
ATOM 3463 O O . GLU A 1 444 ? 22.317 -5.499 -22.465 1.00 89.31 444 GLU A O 1
ATOM 3468 N N . TYR A 1 445 ? 22.180 -3.311 -22.879 1.00 90.25 445 TYR A N 1
ATOM 3469 C CA . TYR A 1 445 ? 20.744 -3.342 -23.178 1.00 90.25 445 TYR A CA 1
ATOM 3470 C C . TYR A 1 445 ? 20.463 -3.657 -24.658 1.00 90.25 445 TYR A C 1
ATOM 3472 O O . TYR A 1 445 ? 20.905 -2.902 -25.529 1.00 90.25 445 TYR A O 1
ATOM 3480 N N . PRO A 1 446 ? 19.677 -4.705 -24.985 1.00 87.56 446 PRO A N 1
ATOM 3481 C CA . PRO A 1 446 ? 19.403 -5.091 -26.376 1.00 87.56 446 PRO A CA 1
ATOM 3482 C C . PRO A 1 446 ? 18.700 -4.006 -27.203 1.00 87.56 446 PRO A C 1
ATOM 3484 O O . PRO A 1 446 ? 18.862 -3.947 -28.421 1.00 87.56 446 PRO A O 1
ATOM 3487 N N . TYR A 1 447 ? 17.928 -3.142 -26.538 1.00 86.31 447 TYR A N 1
ATOM 3488 C CA . TYR A 1 447 ? 17.074 -2.137 -27.177 1.00 86.31 447 TYR A CA 1
ATOM 3489 C C . TYR A 1 447 ? 17.622 -0.708 -27.072 1.00 86.31 447 TYR A C 1
ATOM 3491 O O . TYR A 1 447 ? 17.017 0.210 -27.618 1.00 86.31 447 TYR A O 1
ATOM 3499 N N . LEU A 1 448 ? 18.754 -0.502 -26.387 1.00 90.00 448 LEU A N 1
ATOM 3500 C CA . LEU A 1 448 ? 19.353 0.818 -26.194 1.00 90.00 448 LEU A CA 1
ATOM 3501 C C . LEU A 1 448 ? 20.879 0.723 -26.080 1.00 90.00 448 LEU A C 1
ATOM 3503 O O . LEU A 1 448 ? 21.415 0.156 -25.133 1.00 90.00 448 LEU A O 1
ATOM 3507 N N . VAL A 1 449 ? 21.593 1.350 -27.015 1.00 92.06 449 VAL A N 1
ATOM 3508 C CA . VAL A 1 449 ? 23.061 1.402 -26.979 1.00 92.06 449 VAL A CA 1
ATOM 3509 C C . VAL A 1 449 ? 23.508 2.645 -26.218 1.00 92.06 449 VAL A C 1
ATOM 3511 O O . VAL A 1 449 ? 23.632 3.720 -26.800 1.00 92.06 449 VAL A O 1
ATOM 3514 N N . ILE A 1 450 ? 23.751 2.477 -24.920 1.00 95.00 450 ILE A N 1
ATOM 3515 C CA . ILE A 1 450 ? 24.357 3.485 -24.045 1.00 95.00 450 ILE A CA 1
ATOM 3516 C C . ILE A 1 450 ? 25.409 2.844 -23.137 1.00 95.00 450 ILE A C 1
ATOM 3518 O O . ILE A 1 450 ? 25.432 1.631 -22.903 1.00 95.00 450 ILE A O 1
ATOM 3522 N N . THR A 1 451 ? 26.294 3.677 -22.615 1.00 97.62 451 THR A N 1
ATOM 3523 C CA . THR A 1 451 ? 27.241 3.324 -21.563 1.00 97.62 451 THR A CA 1
ATOM 3524 C C . THR A 1 451 ? 26.570 3.304 -20.187 1.00 97.62 451 THR A C 1
ATOM 3526 O O . THR A 1 451 ? 25.510 3.902 -19.957 1.00 97.62 451 THR A O 1
ATOM 3529 N N . ARG A 1 452 ? 27.208 2.635 -19.228 1.00 97.25 452 ARG A N 1
ATOM 3530 C CA . ARG A 1 452 ? 26.821 2.669 -17.811 1.00 97.25 452 ARG A CA 1
ATOM 3531 C C . ARG A 1 452 ? 26.887 4.091 -17.247 1.00 97.25 452 ARG A C 1
ATOM 3533 O O . ARG A 1 452 ? 26.000 4.500 -16.504 1.00 97.25 452 ARG A O 1
ATOM 3540 N N . GLY A 1 453 ? 27.867 4.888 -17.672 1.00 97.62 453 GLY A N 1
ATOM 3541 C CA . GLY A 1 453 ? 27.989 6.300 -17.317 1.00 97.62 453 GLY A CA 1
ATOM 3542 C C . GLY A 1 453 ? 26.857 7.158 -17.872 1.00 97.62 453 GLY A C 1
ATOM 3543 O O . GLY A 1 453 ? 26.308 7.979 -17.143 1.00 97.62 453 GLY A O 1
ATOM 3544 N N . GLU A 1 454 ? 26.432 6.936 -19.117 1.00 97.62 454 GLU A N 1
ATOM 3545 C CA . GLU A 1 454 ? 25.250 7.604 -19.686 1.00 97.62 454 GLU A CA 1
ATOM 3546 C C . GLU A 1 454 ? 23.962 7.225 -18.945 1.00 97.62 454 GLU A C 1
ATOM 3548 O O . GLU A 1 454 ? 23.130 8.093 -18.672 1.00 97.62 454 GLU A O 1
ATOM 3553 N N . SER A 1 455 ? 23.821 5.957 -18.555 1.00 96.69 455 SER A N 1
ATOM 3554 C CA . SER A 1 455 ? 22.693 5.480 -17.742 1.00 96.69 455 SER A CA 1
ATOM 3555 C C . SER A 1 455 ? 22.661 6.174 -16.375 1.00 96.69 455 SER A C 1
ATOM 3557 O O . SER A 1 455 ? 21.633 6.720 -15.966 1.00 96.69 455 SER A O 1
ATOM 3559 N N . ARG A 1 456 ? 23.819 6.271 -15.707 1.00 95.50 456 ARG A N 1
ATOM 3560 C CA . ARG A 1 456 ? 23.970 7.034 -14.464 1.00 95.50 456 ARG A CA 1
ATOM 3561 C C . ARG A 1 456 ? 23.610 8.510 -14.645 1.00 95.50 456 ARG A C 1
ATOM 3563 O O . ARG A 1 456 ? 22.875 9.069 -13.838 1.00 95.50 456 ARG A O 1
ATOM 3570 N N . GLN A 1 457 ? 24.076 9.143 -15.719 1.00 96.44 457 GLN A N 1
ATOM 3571 C CA . GLN A 1 457 ? 23.740 10.537 -16.019 1.00 96.44 457 GLN A CA 1
ATOM 3572 C C . GLN A 1 457 ? 22.239 10.733 -16.275 1.00 96.44 457 GLN A C 1
ATOM 3574 O O . GLN A 1 457 ? 21.701 11.789 -15.951 1.00 96.44 457 GLN A O 1
ATOM 3579 N N . CYS A 1 458 ? 21.547 9.743 -16.847 1.00 95.69 458 CYS A N 1
ATOM 3580 C CA . CYS A 1 458 ? 20.092 9.780 -16.986 1.00 95.69 458 CYS A CA 1
ATOM 3581 C C . CYS A 1 458 ? 19.408 9.811 -15.612 1.00 95.69 458 CYS A C 1
ATOM 3583 O O . CYS A 1 458 ? 18.577 10.690 -15.375 1.00 95.69 458 CYS A O 1
ATOM 3585 N N . TYR A 1 459 ? 19.817 8.943 -14.684 1.00 94.06 459 TYR A N 1
ATOM 3586 C CA . TYR A 1 459 ? 19.361 8.983 -13.291 1.00 94.06 459 TYR A CA 1
ATOM 3587 C C . TYR A 1 459 ? 19.649 10.342 -12.622 1.00 94.06 459 TYR A C 1
ATOM 3589 O O . TYR A 1 459 ? 18.736 10.969 -12.081 1.00 94.06 459 TYR A O 1
ATOM 3597 N N . ASP A 1 460 ? 20.880 10.852 -12.731 1.00 94.06 460 ASP A N 1
ATOM 3598 C CA . ASP A 1 460 ? 21.275 12.124 -12.110 1.00 94.06 460 ASP A CA 1
ATOM 3599 C C . ASP A 1 460 ? 20.473 13.317 -12.670 1.00 94.06 460 ASP A C 1
ATOM 3601 O O . ASP A 1 460 ? 20.144 14.240 -11.928 1.00 94.06 460 ASP A O 1
ATOM 3605 N N . ARG A 1 461 ? 20.093 13.299 -13.958 1.00 94.94 461 ARG A N 1
ATOM 3606 C CA . ARG A 1 461 ? 19.236 14.336 -14.566 1.00 94.94 461 ARG A CA 1
ATOM 3607 C C . ARG A 1 461 ? 17.810 14.328 -14.013 1.00 94.94 461 ARG A C 1
ATOM 3609 O O . ARG A 1 461 ? 17.256 15.404 -13.794 1.00 94.94 461 ARG A O 1
ATOM 3616 N N . TYR A 1 462 ? 17.231 13.155 -13.750 1.00 92.62 462 TYR A N 1
ATOM 3617 C CA . TYR A 1 462 ? 15.935 13.063 -13.066 1.00 92.62 462 TYR A CA 1
ATOM 3618 C C . TYR A 1 462 ? 16.021 13.624 -11.646 1.00 92.62 462 TYR A C 1
ATOM 3620 O O . TYR A 1 462 ? 15.173 14.421 -11.242 1.00 92.62 462 TYR A O 1
ATOM 3628 N N . LEU A 1 463 ? 17.083 13.276 -10.915 1.00 90.25 463 LEU A N 1
ATOM 3629 C CA . LEU A 1 463 ? 17.315 13.782 -9.565 1.00 90.25 463 LEU A CA 1
ATOM 3630 C C . LEU A 1 463 ? 17.525 15.306 -9.555 1.00 90.25 463 LEU A C 1
ATOM 3632 O O . LEU A 1 463 ? 16.936 16.015 -8.740 1.00 90.25 463 LEU A O 1
ATOM 3636 N N . GLN A 1 464 ? 18.303 15.829 -10.506 1.00 90.69 464 GLN A N 1
ATOM 3637 C CA . GLN A 1 464 ? 18.524 17.264 -10.674 1.00 90.69 464 GLN A CA 1
ATOM 3638 C C . GLN A 1 464 ? 17.233 18.003 -11.041 1.00 90.69 464 GLN A C 1
ATOM 3640 O O . GLN A 1 464 ? 17.009 19.122 -10.568 1.00 90.69 464 GLN A O 1
ATOM 3645 N N . TYR A 1 465 ? 16.376 17.403 -11.871 1.00 88.94 465 TYR A N 1
ATOM 3646 C CA . TYR A 1 465 ? 15.071 17.975 -12.181 1.00 88.94 465 TYR A CA 1
ATOM 3647 C C . TYR A 1 465 ? 14.194 18.032 -10.932 1.00 88.94 465 TYR A C 1
ATOM 3649 O O . TYR A 1 465 ? 13.604 19.082 -10.678 1.00 88.94 465 TYR A O 1
ATOM 3657 N N . ALA A 1 466 ? 14.153 16.959 -10.133 1.00 86.12 466 ALA A N 1
ATOM 3658 C CA . ALA A 1 466 ? 13.412 16.944 -8.876 1.00 86.12 466 ALA A CA 1
ATOM 3659 C C . ALA A 1 466 ? 13.892 18.064 -7.935 1.00 86.12 466 ALA A C 1
ATOM 3661 O O . ALA A 1 466 ? 13.084 18.855 -7.456 1.00 86.12 466 ALA A O 1
ATOM 3662 N N . GLN A 1 467 ? 15.211 18.209 -7.775 1.00 86.44 467 GLN A N 1
ATOM 3663 C CA . GLN A 1 467 ? 15.828 19.286 -6.997 1.00 86.44 467 GLN A CA 1
ATOM 3664 C C . GLN A 1 467 ? 15.447 20.680 -7.519 1.00 86.44 467 GLN A C 1
ATOM 3666 O O . GLN A 1 467 ? 15.048 21.550 -6.753 1.00 86.44 467 GLN A O 1
ATOM 3671 N N . SER A 1 468 ? 15.575 20.908 -8.828 1.00 84.69 468 SER A N 1
ATOM 3672 C CA . SER A 1 468 ? 15.389 22.238 -9.435 1.00 84.69 468 SER A CA 1
ATOM 3673 C C . SER A 1 468 ? 13.934 22.705 -9.425 1.00 84.69 468 SER A C 1
ATOM 3675 O O . SER A 1 468 ? 13.660 23.891 -9.601 1.00 84.69 468 SER A O 1
ATOM 3677 N N . ASN A 1 469 ? 13.000 21.772 -9.253 1.00 80.19 469 ASN A N 1
ATOM 3678 C CA . ASN A 1 469 ? 11.570 22.018 -9.362 1.00 80.19 469 ASN A CA 1
ATOM 3679 C C . ASN A 1 469 ? 10.809 21.808 -8.051 1.00 80.19 469 ASN A C 1
ATOM 3681 O O . ASN A 1 469 ? 9.601 22.018 -8.024 1.00 80.19 469 ASN A O 1
ATOM 3685 N N . TRP A 1 470 ? 11.507 21.464 -6.967 1.00 79.75 470 TRP A N 1
ATOM 3686 C CA . TRP A 1 470 ? 10.909 21.136 -5.675 1.00 79.75 470 TRP A CA 1
ATOM 3687 C C . TRP A 1 470 ? 10.037 22.260 -5.089 1.00 79.75 470 TRP A C 1
ATOM 3689 O O . TRP A 1 470 ? 8.929 22.023 -4.611 1.00 79.75 470 TRP A O 1
ATOM 3699 N N . THR A 1 471 ? 10.507 23.506 -5.177 1.00 74.94 471 THR A N 1
ATOM 3700 C CA . THR A 1 471 ? 9.793 24.712 -4.711 1.00 74.94 471 THR A CA 1
ATOM 3701 C C . THR A 1 471 ? 9.146 25.497 -5.849 1.00 74.94 471 THR A C 1
ATOM 3703 O O . THR A 1 471 ? 8.535 26.545 -5.630 1.00 74.94 471 THR A O 1
ATOM 3706 N N . ASN A 1 472 ? 9.280 25.023 -7.090 1.00 71.25 472 ASN A N 1
ATOM 3707 C CA . ASN A 1 472 ? 8.838 25.776 -8.248 1.00 71.25 472 ASN A CA 1
ATOM 3708 C C . ASN A 1 472 ? 7.311 25.727 -8.354 1.00 71.25 472 ASN A C 1
ATOM 3710 O O . ASN A 1 472 ? 6.716 24.682 -8.612 1.00 71.25 472 ASN A O 1
ATOM 3714 N N . SER A 1 473 ? 6.676 26.893 -8.240 1.00 56.50 473 SER A N 1
ATOM 3715 C CA . SER A 1 473 ? 5.228 27.019 -8.380 1.00 56.50 473 SER A CA 1
ATOM 3716 C C . SER A 1 473 ? 4.696 26.780 -9.793 1.00 56.50 473 SER A C 1
ATOM 3718 O O . SER A 1 473 ? 3.487 26.743 -9.989 1.00 56.50 473 SER A O 1
ATOM 3720 N N . SER A 1 474 ? 5.588 26.586 -10.767 1.00 54.84 474 SER A N 1
ATOM 3721 C CA . SER A 1 474 ? 5.287 26.386 -12.187 1.00 54.84 474 SER A CA 1
ATOM 3722 C C . SER A 1 474 ? 5.850 25.088 -12.784 1.00 54.84 474 SER A C 1
ATOM 3724 O O . SER A 1 474 ? 5.754 24.889 -13.993 1.00 54.84 474 SER A O 1
ATOM 3726 N N . ALA A 1 475 ? 6.428 24.197 -11.971 1.00 49.75 475 ALA A N 1
ATOM 3727 C CA . ALA A 1 475 ? 6.934 22.915 -12.454 1.00 49.75 475 ALA A CA 1
ATOM 3728 C C . ALA A 1 475 ? 5.858 21.822 -12.414 1.00 49.75 475 ALA A C 1
ATOM 3730 O O . ALA A 1 475 ? 5.305 21.546 -11.355 1.00 49.75 475 ALA A O 1
ATOM 3731 N N . GLY A 1 476 ? 5.569 21.209 -13.565 1.00 46.84 476 GLY A N 1
ATOM 3732 C CA . GLY A 1 476 ? 4.459 20.265 -13.763 1.00 46.84 476 GLY A CA 1
ATOM 3733 C C . GLY A 1 476 ? 3.480 20.790 -14.821 1.00 46.84 476 GLY A C 1
ATOM 3734 O O . GLY A 1 476 ? 3.061 21.947 -14.788 1.00 46.84 476 GLY A O 1
ATOM 3735 N N . THR A 1 477 ? 3.181 19.987 -15.842 1.00 47.78 477 THR A N 1
ATOM 3736 C CA . THR A 1 477 ? 2.762 20.518 -17.152 1.00 47.78 477 THR A CA 1
ATOM 3737 C C . THR A 1 477 ? 1.262 20.500 -17.394 1.00 47.78 477 THR A C 1
ATOM 3739 O O . THR A 1 477 ? 0.624 19.458 -17.270 1.00 47.78 477 THR A O 1
ATOM 3742 N N . ALA A 1 478 ? 0.769 21.637 -17.890 1.00 46.31 478 ALA A N 1
ATOM 3743 C CA . ALA A 1 478 ? 0.015 21.853 -19.138 1.00 46.31 478 ALA A CA 1
ATOM 3744 C C . ALA A 1 478 ? -1.238 21.021 -19.510 1.00 46.31 478 ALA A C 1
ATOM 3746 O O . ALA A 1 478 ? -1.986 21.488 -20.366 1.00 46.31 478 ALA A O 1
ATOM 3747 N N . MET A 1 479 ? -1.529 19.855 -18.922 1.00 42.47 479 MET A N 1
ATOM 3748 C CA . MET A 1 479 ? -2.800 19.158 -19.178 1.00 42.47 479 MET A CA 1
ATOM 3749 C C . MET A 1 479 ? -3.917 19.583 -18.231 1.00 42.47 479 MET A C 1
ATOM 3751 O O . MET A 1 479 ? -5.029 19.806 -18.702 1.00 42.47 479 MET A O 1
ATOM 3755 N N . LEU A 1 480 ? -3.658 19.633 -16.918 1.00 47.00 480 LEU A N 1
ATOM 3756 C CA . LEU A 1 480 ? -4.742 19.593 -15.921 1.00 47.00 480 LEU A CA 1
ATOM 3757 C C . LEU A 1 480 ? -4.796 20.805 -14.984 1.00 47.00 480 LEU A C 1
ATOM 3759 O O . LEU A 1 480 ? -5.880 21.130 -14.516 1.00 47.00 480 LEU A O 1
ATOM 3763 N N . ASP A 1 481 ? -3.675 21.495 -14.759 1.00 46.62 481 ASP A N 1
ATOM 3764 C CA . ASP A 1 481 ? -3.620 22.866 -14.224 1.00 46.62 481 ASP A CA 1
ATOM 3765 C C . ASP A 1 481 ? -2.148 23.336 -14.250 1.00 46.62 481 ASP A C 1
ATOM 3767 O O . ASP A 1 481 ? -1.368 22.931 -13.382 1.00 46.62 481 ASP A O 1
ATOM 3771 N N . PRO A 1 482 ? -1.684 24.096 -15.260 1.00 41.50 482 PRO A N 1
ATOM 3772 C CA . PRO A 1 482 ? -0.316 24.609 -15.257 1.00 41.50 482 PRO A CA 1
ATOM 3773 C C . PRO A 1 482 ? -0.120 25.522 -14.037 1.00 41.50 482 PRO A C 1
ATOM 3775 O O . PRO A 1 482 ? -0.702 26.602 -13.971 1.00 41.50 482 PRO A O 1
ATOM 3778 N N . GLY A 1 483 ? 0.700 25.093 -13.071 1.00 46.94 483 GLY A N 1
ATOM 3779 C CA . GLY A 1 483 ? 1.067 25.917 -11.912 1.00 46.94 483 GLY A CA 1
ATOM 3780 C C . GLY A 1 483 ? 0.628 25.424 -10.530 1.00 46.94 483 GLY A C 1
ATOM 3781 O O . GLY A 1 483 ? 0.529 26.232 -9.604 1.00 46.94 483 GLY A O 1
ATOM 3782 N N . LYS A 1 484 ? 0.361 24.125 -10.341 1.00 55.06 484 LYS A N 1
ATOM 3783 C CA . LYS A 1 484 ? 0.165 23.573 -8.989 1.00 55.06 484 LYS A CA 1
ATOM 3784 C C . LYS A 1 484 ? 1.458 22.984 -8.438 1.00 55.06 484 LYS A C 1
ATOM 3786 O O . LYS A 1 484 ? 1.756 21.806 -8.600 1.00 55.06 484 LYS A O 1
ATOM 3791 N N . ALA A 1 485 ? 2.194 23.853 -7.756 1.00 60.00 485 ALA A N 1
ATOM 3792 C CA . ALA A 1 485 ? 3.262 23.517 -6.821 1.00 60.00 485 ALA A CA 1
ATOM 3793 C C . ALA A 1 485 ? 2.850 22.397 -5.845 1.00 60.00 485 ALA A C 1
ATOM 3795 O O . ALA A 1 485 ? 1.686 22.358 -5.442 1.00 60.00 485 ALA A O 1
ATOM 3796 N N . LEU A 1 486 ? 3.787 21.580 -5.352 1.00 66.19 486 LEU A N 1
ATOM 3797 C CA . LEU A 1 486 ? 3.538 20.743 -4.165 1.00 66.19 486 LEU A CA 1
ATOM 3798 C C . LEU A 1 486 ? 3.093 21.605 -2.974 1.00 66.19 486 LEU A C 1
ATOM 3800 O O . LEU A 1 486 ? 2.112 21.307 -2.295 1.00 66.19 486 LEU A O 1
ATOM 3804 N N . TRP A 1 487 ? 3.782 22.727 -2.783 1.00 69.12 487 TRP A N 1
ATOM 3805 C CA . TRP A 1 487 ? 3.588 23.648 -1.670 1.00 69.12 487 TRP A CA 1
ATOM 3806 C C . TRP A 1 487 ? 2.778 24.867 -2.069 1.00 69.12 487 TRP A C 1
ATOM 3808 O O . TRP A 1 487 ? 3.040 25.481 -3.105 1.00 69.12 487 TRP A O 1
ATOM 3818 N N . LYS A 1 488 ? 1.855 25.319 -1.222 1.00 65.44 488 LYS A N 1
ATOM 3819 C CA . LYS A 1 488 ? 1.220 26.620 -1.442 1.00 65.44 488 LYS A CA 1
ATOM 3820 C C . LYS A 1 488 ? 2.302 27.710 -1.535 1.00 65.44 488 LYS A C 1
ATOM 3822 O O . LYS A 1 488 ? 3.138 27.852 -0.653 1.00 65.44 488 LYS A O 1
ATOM 3827 N N . SER A 1 489 ? 2.311 28.456 -2.641 1.00 66.25 489 SER A N 1
ATOM 3828 C CA . SER A 1 489 ? 3.306 29.507 -2.931 1.00 66.25 489 SER A CA 1
ATOM 3829 C C . SER A 1 489 ? 4.770 29.037 -3.059 1.00 66.25 489 SER A C 1
ATOM 3831 O O . SER A 1 489 ? 5.658 29.885 -3.076 1.00 66.25 489 SER A O 1
ATOM 3833 N N . GLY A 1 490 ? 5.034 27.727 -3.174 1.00 65.56 490 GLY A N 1
ATOM 3834 C CA . GLY A 1 490 ? 6.398 27.178 -3.235 1.00 65.56 490 GLY A CA 1
ATOM 3835 C C . GLY A 1 490 ? 7.109 27.069 -1.879 1.00 65.56 490 GLY A C 1
ATOM 3836 O O . GLY A 1 490 ? 8.314 26.835 -1.845 1.00 65.56 490 GLY A O 1
ATOM 3837 N N . ASP A 1 491 ? 6.377 27.239 -0.777 1.00 72.31 491 ASP A N 1
ATOM 3838 C CA . ASP A 1 491 ? 6.901 27.277 0.588 1.00 72.31 491 ASP A CA 1
ATOM 3839 C C . ASP A 1 491 ? 6.373 26.089 1.405 1.00 72.31 491 ASP A C 1
ATOM 3841 O O . ASP A 1 491 ? 5.176 26.012 1.686 1.00 72.31 491 ASP A O 1
ATOM 3845 N N . PHE A 1 492 ? 7.256 25.156 1.778 1.00 72.06 492 PHE A N 1
ATOM 3846 C CA . PHE A 1 492 ? 6.886 23.966 2.556 1.00 72.06 492 PHE A CA 1
ATOM 3847 C C . PHE A 1 492 ? 6.425 24.301 3.981 1.00 72.06 492 PHE A C 1
ATOM 3849 O O . PHE A 1 492 ? 5.799 23.471 4.639 1.00 72.06 492 PHE A O 1
ATOM 3856 N N . ASP A 1 493 ? 6.702 25.520 4.460 1.00 70.56 493 ASP A N 1
ATOM 3857 C CA . ASP A 1 493 ? 6.149 26.027 5.711 1.00 70.56 493 ASP A CA 1
ATOM 3858 C C . ASP A 1 493 ? 4.676 26.465 5.552 1.00 70.56 493 ASP A C 1
ATOM 3860 O O . ASP A 1 493 ? 4.010 26.862 6.509 1.00 70.56 493 ASP A O 1
ATOM 3864 N N . GLN A 1 494 ? 4.108 26.355 4.352 1.00 70.94 494 GLN A N 1
ATOM 3865 C CA . GLN A 1 494 ? 2.673 26.472 4.107 1.00 70.94 494 GLN A CA 1
ATOM 3866 C C . GLN A 1 494 ? 2.036 25.087 3.930 1.00 70.94 494 GLN A C 1
ATOM 3868 O O . GLN A 1 494 ? 2.701 24.058 3.852 1.00 70.94 494 GLN A O 1
ATOM 3873 N N . SER A 1 495 ? 0.703 25.043 3.877 1.00 65.06 495 SER A N 1
ATOM 3874 C CA . SER A 1 495 ? 0.001 23.795 3.567 1.00 65.06 495 SER A CA 1
ATOM 3875 C C . SER A 1 495 ? 0.331 23.304 2.153 1.00 65.06 495 SER A C 1
ATOM 3877 O O . SER A 1 495 ? 0.550 24.099 1.234 1.00 65.06 495 SER A O 1
ATOM 3879 N N . ILE A 1 496 ? 0.307 21.982 1.970 1.00 66.50 496 ILE A N 1
ATOM 3880 C CA . ILE A 1 496 ? 0.362 21.339 0.651 1.00 66.50 496 ILE A CA 1
ATOM 3881 C C . ILE A 1 496 ? -0.786 21.892 -0.227 1.00 66.50 496 ILE A C 1
ATOM 3883 O O . ILE A 1 496 ? -1.851 22.221 0.296 1.00 66.50 496 ILE A O 1
ATOM 3887 N N . SER A 1 497 ? -0.568 22.071 -1.534 1.00 64.44 497 SER A N 1
ATOM 3888 C CA . SER A 1 497 ? -1.550 22.676 -2.454 1.00 64.44 497 SER A CA 1
ATOM 3889 C C . SER A 1 497 ? -2.677 21.710 -2.865 1.00 64.44 497 SER A C 1
ATOM 3891 O O . SER A 1 497 ? -2.539 20.492 -2.770 1.00 64.44 497 SER A O 1
ATOM 3893 N N . SER A 1 498 ? -3.777 22.230 -3.430 1.00 55.81 498 SER A N 1
ATOM 3894 C CA . SER A 1 498 ? -4.926 21.413 -3.883 1.00 55.81 498 SER A CA 1
ATOM 3895 C C . SER A 1 498 ? -4.655 20.532 -5.094 1.00 55.81 498 SER A C 1
ATOM 3897 O O . SER A 1 498 ? -5.511 19.735 -5.465 1.00 55.81 498 SER A O 1
ATOM 3899 N N . GLY A 1 499 ? -3.484 20.657 -5.720 1.00 55.97 499 GLY A N 1
ATOM 3900 C CA . GLY A 1 499 ? -3.051 19.797 -6.825 1.00 55.97 499 GLY A CA 1
ATOM 3901 C C . GLY A 1 499 ? -2.085 18.694 -6.412 1.00 55.97 499 GLY A C 1
ATOM 3902 O O . GLY A 1 499 ? -1.627 17.943 -7.270 1.00 55.97 499 GLY A O 1
ATOM 3903 N N . ALA A 1 500 ? -1.751 18.585 -5.127 1.00 56.72 500 ALA A N 1
ATOM 3904 C CA . ALA A 1 500 ? -0.669 17.721 -4.673 1.00 56.72 500 ALA A CA 1
ATOM 3905 C C . ALA A 1 500 ? -0.928 16.216 -4.821 1.00 56.72 500 ALA A C 1
ATOM 3907 O O . ALA A 1 500 ? 0.009 15.435 -4.713 1.00 56.72 500 ALA A O 1
ATOM 3908 N N . ASN A 1 501 ? -2.153 15.788 -5.137 1.00 57.03 501 ASN A N 1
ATOM 3909 C CA . ASN A 1 501 ? -2.510 14.376 -5.344 1.00 57.03 501 ASN A CA 1
ATOM 3910 C C . ASN A 1 501 ? -1.603 13.708 -6.385 1.00 57.03 501 ASN A C 1
ATOM 3912 O O . ASN A 1 501 ? -1.265 12.533 -6.280 1.00 57.03 501 ASN A O 1
ATOM 3916 N N . LEU A 1 502 ? -1.231 14.476 -7.409 1.00 61.75 502 LEU A N 1
ATOM 3917 C CA . LEU A 1 502 ? -0.353 14.039 -8.483 1.00 61.75 502 LEU A CA 1
ATOM 3918 C C . LEU A 1 502 ? 1.119 14.011 -8.047 1.00 61.75 502 LEU A C 1
ATOM 3920 O O . LEU A 1 502 ? 1.873 13.130 -8.455 1.00 61.75 502 LEU A O 1
ATOM 3924 N N . TRP A 1 503 ? 1.510 14.917 -7.152 1.00 68.19 503 TRP A N 1
ATOM 3925 C CA . TRP A 1 503 ? 2.831 14.904 -6.536 1.00 68.19 503 TRP A CA 1
ATOM 3926 C C . TRP A 1 503 ? 3.008 13.715 -5.594 1.00 68.19 503 TRP A C 1
ATOM 3928 O O . TRP A 1 503 ? 4.083 13.125 -5.588 1.00 68.19 503 TRP A O 1
ATOM 3938 N N . SER A 1 504 ? 1.960 13.291 -4.875 1.00 68.38 504 SER A N 1
ATOM 3939 C CA . SER A 1 504 ? 1.997 12.095 -4.020 1.00 68.38 504 SER A CA 1
ATOM 3940 C C . SER A 1 504 ? 2.426 10.837 -4.783 1.00 68.38 504 SER A C 1
ATOM 3942 O O . SER A 1 504 ? 3.064 9.972 -4.196 1.00 68.38 504 SER A O 1
ATOM 3944 N N . MET A 1 505 ? 2.162 10.749 -6.094 1.00 72.38 505 MET A N 1
ATOM 3945 C CA . MET A 1 505 ? 2.668 9.656 -6.939 1.00 72.38 505 MET A CA 1
ATOM 3946 C C . MET A 1 505 ? 4.193 9.697 -7.076 1.00 72.38 505 MET A C 1
ATOM 3948 O O . MET A 1 505 ? 4.848 8.670 -6.911 1.00 72.38 505 MET A O 1
ATOM 3952 N N . SER A 1 506 ? 4.765 10.881 -7.320 1.00 76.12 506 SER A N 1
ATOM 3953 C CA . SER A 1 506 ? 6.221 11.049 -7.363 1.00 76.12 506 SER A CA 1
ATOM 3954 C C . SER A 1 506 ? 6.846 10.797 -5.997 1.00 76.12 506 SER A C 1
ATOM 3956 O O . SER A 1 506 ? 7.856 10.107 -5.916 1.00 76.12 506 SER A O 1
ATOM 3958 N N . LEU A 1 507 ? 6.249 11.321 -4.922 1.00 80.62 507 LEU A N 1
ATOM 3959 C CA . LEU A 1 507 ? 6.746 11.107 -3.559 1.00 80.62 507 LEU A CA 1
ATOM 3960 C C . LEU A 1 507 ? 6.722 9.628 -3.186 1.00 80.62 507 LEU A C 1
ATOM 3962 O O . LEU A 1 507 ? 7.685 9.134 -2.614 1.00 80.62 507 LEU A O 1
ATOM 3966 N N . TYR A 1 508 ? 5.674 8.907 -3.581 1.00 82.56 508 TYR A N 1
ATOM 3967 C CA . TYR A 1 508 ? 5.607 7.464 -3.399 1.00 82.56 508 TYR A CA 1
ATOM 3968 C C . TYR A 1 508 ? 6.651 6.714 -4.242 1.00 82.56 508 TYR A C 1
ATOM 3970 O O . TYR A 1 508 ? 7.338 5.829 -3.744 1.00 82.56 508 TYR A O 1
ATOM 3978 N N . GLY A 1 509 ? 6.852 7.093 -5.508 1.00 81.19 509 GLY A N 1
ATOM 3979 C CA . GLY A 1 509 ? 7.935 6.525 -6.318 1.00 81.19 509 GLY A CA 1
ATOM 3980 C C . GLY A 1 509 ? 9.319 6.762 -5.697 1.00 81.19 509 GLY A C 1
ATOM 3981 O O . GLY A 1 509 ? 10.145 5.853 -5.666 1.00 81.19 509 GLY A O 1
ATOM 3982 N N . MET A 1 510 ? 9.553 7.955 -5.140 1.00 81.56 510 MET A N 1
ATOM 3983 C CA . MET A 1 510 ? 10.783 8.298 -4.421 1.00 81.56 510 MET A CA 1
ATOM 3984 C C . MET A 1 510 ? 10.920 7.549 -3.090 1.00 81.56 510 MET A C 1
ATOM 3986 O O . MET A 1 510 ? 12.027 7.120 -2.772 1.00 81.56 510 MET A O 1
ATOM 3990 N N . SER A 1 511 ? 9.836 7.360 -2.328 1.00 81.81 511 SER A N 1
ATOM 3991 C CA . SER A 1 511 ? 9.862 6.596 -1.072 1.00 81.81 511 SER A CA 1
ATOM 3992 C C . SER A 1 511 ? 10.199 5.130 -1.327 1.00 81.81 511 SER A C 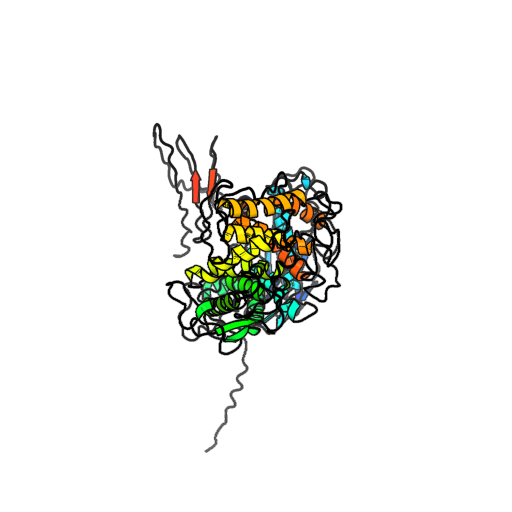1
ATOM 3994 O O . SER A 1 511 ? 11.082 4.585 -0.670 1.00 81.81 511 SER A O 1
ATOM 3996 N N . LEU A 1 512 ? 9.602 4.517 -2.351 1.00 79.69 512 LEU A N 1
ATOM 3997 C CA . LEU A 1 512 ? 9.970 3.172 -2.792 1.00 79.69 512 LEU A CA 1
ATOM 3998 C C . LEU A 1 512 ? 11.420 3.123 -3.278 1.00 79.69 512 LEU A C 1
ATOM 4000 O O . LEU A 1 512 ? 12.175 2.233 -2.899 1.00 79.69 512 LEU A O 1
ATOM 4004 N N . ALA A 1 513 ? 11.852 4.105 -4.071 1.00 79.38 513 ALA A N 1
ATOM 4005 C CA . ALA A 1 513 ? 13.231 4.162 -4.544 1.00 79.38 513 ALA A CA 1
ATOM 4006 C C . ALA A 1 513 ? 14.240 4.294 -3.388 1.00 79.38 513 ALA A C 1
ATOM 4008 O O . ALA A 1 513 ? 15.388 3.882 -3.545 1.00 79.38 513 ALA A O 1
ATOM 4009 N N . LEU A 1 514 ? 13.844 4.860 -2.244 1.00 74.94 514 LEU A N 1
ATOM 4010 C CA . LEU A 1 514 ? 14.631 4.853 -1.008 1.00 74.94 514 LEU A CA 1
ATOM 4011 C C . LEU A 1 514 ? 14.596 3.495 -0.308 1.00 74.94 514 LEU A C 1
ATOM 4013 O O . LEU A 1 514 ? 15.653 2.981 0.036 1.00 74.94 514 LEU A O 1
ATOM 4017 N N . ALA A 1 515 ? 13.411 2.906 -0.139 1.00 69.56 515 ALA A N 1
ATOM 4018 C CA . ALA A 1 515 ? 13.234 1.618 0.532 1.00 69.56 515 ALA A CA 1
ATOM 4019 C C . ALA A 1 515 ? 13.983 0.470 -0.149 1.00 69.56 515 ALA A C 1
ATOM 4021 O O . ALA A 1 515 ? 14.471 -0.441 0.512 1.00 69.56 515 ALA A O 1
ATOM 4022 N N . TYR A 1 516 ? 14.114 0.530 -1.471 1.00 67.44 516 TYR A N 1
ATOM 4023 C CA . TYR A 1 516 ? 14.797 -0.498 -2.252 1.00 67.44 516 TYR A CA 1
ATOM 4024 C C . TYR A 1 516 ? 16.294 -0.238 -2.454 1.00 67.44 516 TYR A C 1
ATOM 4026 O O . TYR A 1 516 ? 16.909 -0.848 -3.330 1.00 67.44 516 TYR A O 1
ATOM 4034 N N . ALA A 1 517 ? 16.884 0.664 -1.669 1.00 55.16 517 ALA A N 1
ATOM 4035 C CA . ALA A 1 517 ? 18.279 1.043 -1.779 1.00 55.16 517 ALA A CA 1
ATOM 4036 C C . ALA A 1 517 ? 19.123 0.529 -0.622 1.00 55.16 517 ALA A C 1
ATOM 4038 O O . ALA A 1 517 ? 18.867 0.858 0.533 1.00 55.16 517 ALA A O 1
ATOM 4039 N N . ASP A 1 518 ? 20.234 -0.118 -0.961 1.00 53.81 518 ASP A N 1
ATOM 4040 C CA . ASP A 1 518 ? 21.321 -0.420 -0.030 1.00 53.81 518 ASP A CA 1
ATOM 4041 C C . ASP A 1 518 ? 22.109 0.867 0.325 1.00 53.81 518 ASP A C 1
ATOM 4043 O O . ASP A 1 518 ? 23.294 1.011 0.021 1.00 53.81 518 ASP A O 1
ATOM 4047 N N . GLY A 1 519 ? 21.441 1.856 0.937 1.00 47.38 519 GLY A N 1
ATOM 4048 C CA . GLY A 1 519 ? 22.089 2.950 1.672 1.00 47.38 519 GLY A CA 1
ATOM 4049 C C . GLY A 1 519 ? 22.442 4.243 0.919 1.00 47.38 519 GLY A C 1
ATOM 4050 O O . GLY A 1 519 ? 23.277 5.003 1.413 1.00 47.38 519 GLY A O 1
ATOM 4051 N N . SER A 1 520 ? 21.847 4.564 -0.241 1.00 53.78 520 SER A N 1
ATOM 4052 C CA . SER A 1 520 ? 22.114 5.863 -0.903 1.00 53.78 520 SER A CA 1
ATOM 4053 C C . SER A 1 520 ? 21.130 6.974 -0.487 1.00 53.78 520 SER A C 1
ATOM 4055 O O . SER A 1 520 ? 19.929 6.913 -0.754 1.00 53.78 520 SER A O 1
ATOM 4057 N N . SER A 1 521 ? 21.675 8.029 0.134 1.00 59.97 521 SER A N 1
ATOM 4058 C CA . SER A 1 521 ? 20.954 9.187 0.688 1.00 59.97 521 SER A CA 1
ATOM 4059 C C . SER A 1 521 ? 20.488 10.215 -0.353 1.00 59.97 521 SER A C 1
ATOM 4061 O O . SER A 1 521 ? 19.709 11.112 -0.032 1.00 59.97 521 SER A O 1
ATOM 4063 N N . SER A 1 522 ? 20.925 10.112 -1.614 1.00 64.19 522 SER A N 1
ATOM 4064 C CA . SER A 1 522 ? 20.722 11.175 -2.611 1.00 64.19 522 SER A CA 1
ATOM 4065 C C . SER A 1 522 ? 19.259 11.384 -3.014 1.00 64.19 522 SER A C 1
ATOM 4067 O O . SER A 1 522 ? 18.897 12.487 -3.398 1.00 64.19 522 SER A O 1
ATOM 4069 N N . ILE A 1 523 ? 18.409 10.353 -2.927 1.00 75.75 523 ILE A N 1
ATOM 4070 C CA . ILE A 1 523 ? 16.970 10.480 -3.233 1.00 75.75 523 ILE A CA 1
ATOM 4071 C C . ILE A 1 523 ? 16.208 11.141 -2.083 1.00 75.75 523 ILE A C 1
ATOM 4073 O O . ILE A 1 523 ? 15.204 11.801 -2.329 1.00 75.75 523 ILE A O 1
ATOM 4077 N N . ARG A 1 524 ? 16.687 11.007 -0.839 1.00 77.25 524 ARG A N 1
ATOM 4078 C CA . ARG A 1 524 ? 16.110 11.679 0.334 1.00 77.25 524 ARG A CA 1
ATOM 4079 C C . ARG A 1 524 ? 16.427 13.166 0.319 1.00 77.25 524 ARG A C 1
ATOM 4081 O O . ARG A 1 524 ? 15.597 13.979 0.713 1.00 77.25 524 ARG A O 1
ATOM 4088 N N . PHE A 1 525 ? 17.608 13.497 -0.194 1.00 80.88 525 PHE A N 1
ATOM 4089 C CA . PHE A 1 525 ? 18.096 14.859 -0.307 1.00 80.88 525 PHE A CA 1
ATOM 4090 C C . PHE A 1 525 ? 18.309 15.261 -1.774 1.00 80.88 525 PHE A C 1
ATOM 4092 O O . PHE A 1 525 ? 19.462 15.358 -2.208 1.00 80.88 525 PHE A O 1
ATOM 4099 N N . PRO A 1 526 ? 17.245 15.495 -2.575 1.00 76.69 526 PRO A N 1
ATOM 4100 C CA . PRO A 1 526 ? 17.392 16.128 -3.880 1.00 76.69 526 PRO A CA 1
ATOM 4101 C C . PRO A 1 526 ? 17.932 17.556 -3.685 1.00 76.69 526 PRO A C 1
ATOM 4103 O O . PRO A 1 526 ? 17.194 18.520 -3.477 1.00 76.69 526 PRO A O 1
ATOM 4106 N N . GLY A 1 527 ? 19.259 17.690 -3.714 1.00 81.19 527 GLY A N 1
ATOM 4107 C CA . GLY A 1 527 ? 19.960 18.916 -3.348 1.00 81.19 527 GLY A CA 1
ATOM 4108 C C . GLY A 1 527 ? 19.998 19.145 -1.840 1.00 81.19 527 GLY A C 1
ATOM 4109 O O . GLY A 1 527 ? 20.531 18.335 -1.091 1.00 81.19 527 GLY A O 1
ATOM 4110 N N . THR A 1 528 ? 19.471 20.288 -1.401 1.00 82.38 528 THR A N 1
ATOM 4111 C CA . THR A 1 528 ? 19.412 20.684 0.018 1.00 82.38 528 THR A CA 1
ATOM 4112 C C . THR A 1 528 ? 18.060 20.398 0.670 1.00 82.38 528 THR A C 1
ATOM 4114 O O . THR A 1 528 ? 17.877 20.732 1.836 1.00 82.38 528 THR A O 1
ATOM 4117 N N . HIS A 1 529 ? 17.111 19.835 -0.078 1.00 83.12 529 HIS A N 1
ATOM 4118 C CA . HIS A 1 529 ? 15.754 19.570 0.391 1.00 83.12 529 HIS A CA 1
ATOM 4119 C C . HIS A 1 529 ? 15.687 18.210 1.070 1.00 83.12 529 HIS A C 1
ATOM 4121 O O . HIS A 1 529 ? 15.915 17.208 0.406 1.00 83.12 529 HIS A O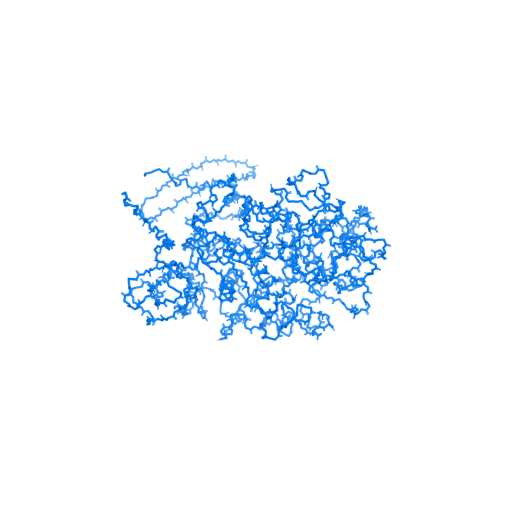 1
ATOM 4127 N N . ASP A 1 530 ? 15.344 18.151 2.357 1.00 86.06 530 ASP A N 1
ATOM 4128 C CA . ASP A 1 530 ? 14.884 16.896 2.967 1.00 86.06 530 ASP A CA 1
ATOM 4129 C C . ASP A 1 530 ? 13.409 16.748 2.614 1.00 86.06 530 ASP A C 1
ATOM 4131 O O . ASP A 1 530 ? 12.527 17.222 3.335 1.00 86.06 530 ASP A O 1
ATOM 4135 N N . TRP A 1 531 ? 13.145 16.155 1.450 1.00 82.75 531 TRP A N 1
ATOM 4136 C CA . TRP A 1 531 ? 11.798 16.138 0.895 1.00 82.75 531 TRP A CA 1
ATOM 4137 C C . TRP A 1 531 ? 10.793 15.485 1.843 1.00 82.75 531 TRP A C 1
ATOM 4139 O O . TRP A 1 531 ? 9.642 15.917 1.923 1.00 82.75 531 TRP A O 1
ATOM 4149 N N . PHE A 1 532 ? 11.236 14.458 2.572 1.00 82.12 532 PHE A N 1
ATOM 4150 C CA . PHE A 1 532 ? 10.393 13.705 3.482 1.00 82.12 532 PHE A CA 1
ATOM 4151 C C . PHE A 1 532 ? 10.039 14.552 4.700 1.00 82.12 532 PHE A C 1
ATOM 4153 O O . PHE A 1 532 ? 8.864 14.678 5.044 1.00 82.12 532 PHE A O 1
ATOM 4160 N N . ARG A 1 533 ? 11.032 15.221 5.303 1.00 85.75 533 ARG A N 1
ATOM 4161 C CA . ARG A 1 533 ? 10.790 16.188 6.380 1.00 85.75 533 ARG A CA 1
ATOM 4162 C C . ARG A 1 533 ? 9.837 17.292 5.930 1.00 85.75 533 ARG A C 1
ATOM 4164 O O . ARG A 1 533 ? 8.872 17.573 6.631 1.00 85.75 533 ARG A O 1
ATOM 4171 N N . GLU A 1 534 ? 10.102 17.913 4.784 1.00 85.25 534 GLU A N 1
ATOM 4172 C CA . GLU A 1 534 ? 9.272 18.994 4.247 1.00 85.25 534 GLU A CA 1
ATOM 4173 C C . GLU A 1 534 ? 7.826 18.517 4.007 1.00 85.25 534 GLU A C 1
ATOM 4175 O O . GLU A 1 534 ? 6.874 19.221 4.347 1.00 85.25 534 GLU A O 1
ATOM 4180 N N . PHE A 1 535 ? 7.643 17.279 3.528 1.00 81.12 535 PHE A N 1
ATOM 4181 C CA . PHE A 1 535 ? 6.329 16.642 3.366 1.00 81.12 535 PHE A CA 1
ATOM 4182 C C . PHE A 1 535 ? 5.600 16.436 4.686 1.00 81.12 535 PHE A C 1
ATOM 4184 O O . PHE A 1 535 ? 4.433 16.818 4.796 1.00 81.12 535 PHE A O 1
ATOM 4191 N N . LEU A 1 536 ? 6.287 15.932 5.711 1.00 80.38 536 LEU A N 1
ATOM 4192 C CA . LEU A 1 536 ? 5.703 15.794 7.043 1.00 80.38 536 LEU A CA 1
ATOM 4193 C C . LEU A 1 536 ? 5.335 17.147 7.662 1.00 80.38 536 LEU A C 1
ATOM 4195 O O . LEU A 1 536 ? 4.286 17.254 8.296 1.00 80.38 536 LEU A O 1
ATOM 4199 N N . VAL A 1 537 ? 6.147 18.189 7.448 1.00 81.44 537 VAL A N 1
ATOM 4200 C CA . VAL A 1 537 ? 5.841 19.549 7.916 1.00 81.44 537 VAL A CA 1
ATOM 4201 C C . VAL A 1 537 ? 4.565 20.070 7.258 1.00 81.44 537 VAL A C 1
ATOM 4203 O O . VAL A 1 537 ? 3.640 20.487 7.959 1.00 81.44 537 VAL A O 1
ATOM 4206 N N . GLY A 1 538 ? 4.477 20.002 5.927 1.00 75.56 538 GLY A N 1
ATOM 4207 C CA . GLY A 1 538 ? 3.299 20.459 5.191 1.00 75.56 538 GLY A CA 1
ATOM 4208 C C . GLY A 1 538 ? 2.025 19.697 5.573 1.00 75.56 538 GLY A C 1
ATOM 4209 O O . GLY A 1 538 ? 0.956 20.300 5.693 1.00 75.56 538 GLY A O 1
ATOM 4210 N N . LEU A 1 539 ? 2.142 18.391 5.824 1.00 73.81 539 LEU A N 1
ATOM 4211 C CA . LEU A 1 539 ? 1.052 17.524 6.270 1.00 73.81 539 LEU A CA 1
ATOM 4212 C C . LEU A 1 539 ? 0.586 17.861 7.696 1.00 73.81 539 LEU A C 1
ATOM 4214 O O . LEU A 1 539 ? -0.604 18.066 7.930 1.00 73.81 539 LEU A O 1
ATOM 4218 N N . ALA A 1 540 ? 1.504 17.989 8.652 1.00 75.38 540 ALA A N 1
ATOM 4219 C CA . ALA A 1 540 ? 1.167 18.380 10.021 1.00 75.38 540 ALA A CA 1
ATOM 4220 C C . ALA A 1 540 ? 0.537 19.785 10.077 1.00 75.38 540 ALA A C 1
ATOM 4222 O O . ALA A 1 540 ? -0.432 20.016 10.806 1.00 75.38 540 ALA A O 1
ATOM 4223 N N . LYS A 1 541 ? 0.981 20.707 9.212 1.00 73.56 541 LYS A N 1
ATOM 4224 C CA . LYS A 1 541 ? 0.320 22.006 9.013 1.00 73.56 541 LYS A CA 1
ATOM 4225 C C . LYS A 1 541 ? -1.091 21.908 8.453 1.00 73.56 541 LYS A C 1
ATOM 4227 O O . LYS A 1 541 ? -1.918 22.766 8.755 1.00 73.56 541 LYS A O 1
ATOM 4232 N N . GLN A 1 542 ? -1.405 20.874 7.682 1.00 68.31 542 GLN A N 1
ATOM 4233 C CA . GLN A 1 542 ? -2.771 20.618 7.228 1.00 68.31 542 GLN A CA 1
ATOM 4234 C C . GLN A 1 542 ? -3.651 19.999 8.308 1.00 68.31 542 GLN A C 1
ATOM 4236 O O . GLN A 1 542 ? -4.816 20.389 8.403 1.00 68.31 542 GLN A O 1
ATOM 4241 N N . GLN A 1 543 ? -3.091 19.151 9.181 1.00 64.69 543 GLN A N 1
ATOM 4242 C CA . GLN A 1 543 ? -3.808 18.668 10.367 1.00 64.69 543 GLN A CA 1
ATOM 4243 C C . GLN A 1 543 ? -4.334 19.845 11.198 1.00 64.69 543 GLN A C 1
ATOM 4245 O O . GLN A 1 543 ? -5.422 19.738 11.753 1.00 64.69 543 GLN A O 1
ATOM 4250 N N . ALA A 1 544 ? -3.606 20.981 11.218 1.00 58.31 544 ALA A N 1
ATOM 4251 C CA . ALA A 1 544 ? -4.167 22.333 11.022 1.00 58.31 544 ALA A CA 1
ATOM 4252 C C . ALA A 1 544 ? -5.676 22.513 11.206 1.00 58.31 544 ALA A C 1
ATOM 4254 O O . ALA A 1 544 ? -6.164 22.970 12.249 1.00 58.31 544 ALA A O 1
ATOM 4255 N N . GLY A 1 545 ? -6.358 22.249 10.092 1.00 55.56 545 GLY A N 1
ATOM 4256 C CA . GLY A 1 545 ? -7.697 22.708 9.779 1.00 55.56 545 GLY A CA 1
ATOM 4257 C C . GLY A 1 545 ? -8.764 22.078 10.659 1.00 55.56 545 GLY A C 1
ATOM 4258 O O . GLY A 1 545 ? -8.720 20.908 11.008 1.00 55.56 545 GLY A O 1
ATOM 4259 N N . THR A 1 546 ? -9.777 22.868 10.997 1.00 39.28 546 THR A N 1
ATOM 4260 C CA . THR A 1 546 ? -10.949 22.444 11.775 1.00 39.28 546 THR A CA 1
ATOM 4261 C C . THR A 1 546 ? -11.966 21.633 10.962 1.00 39.28 546 THR A C 1
ATOM 4263 O O . THR A 1 546 ? -13.049 21.333 11.466 1.00 39.28 546 THR A O 1
ATOM 4266 N N . ALA A 1 547 ? -11.666 21.308 9.701 1.00 41.28 547 ALA A N 1
ATOM 4267 C CA . ALA A 1 547 ? -12.585 20.589 8.833 1.00 41.28 547 ALA A CA 1
ATOM 4268 C C . ALA A 1 547 ? -12.627 19.096 9.187 1.00 41.28 547 ALA A C 1
ATOM 4270 O O . ALA A 1 547 ? -11.627 18.485 9.539 1.00 41.28 547 ALA A O 1
ATOM 4271 N N . ILE A 1 548 ? -13.816 18.512 9.041 1.00 43.38 548 ILE A N 1
ATOM 4272 C CA . ILE A 1 548 ? -14.176 17.100 9.279 1.00 43.38 548 ILE A CA 1
ATOM 4273 C C . ILE A 1 548 ? -13.382 16.120 8.376 1.00 43.38 548 ILE A C 1
ATOM 4275 O O . ILE A 1 548 ? -13.479 14.904 8.531 1.00 43.38 548 ILE A O 1
ATOM 4279 N N . ASP A 1 549 ? -12.572 16.649 7.460 1.00 47.88 549 ASP A N 1
ATOM 4280 C CA . ASP A 1 549 ? -11.651 15.931 6.591 1.00 47.88 549 ASP A CA 1
ATOM 4281 C C . ASP A 1 549 ? -10.213 16.147 7.111 1.00 47.88 549 ASP A C 1
ATOM 4283 O O . ASP A 1 549 ? -9.688 17.253 6.954 1.00 47.88 549 ASP A O 1
ATOM 4287 N N . PRO A 1 550 ? -9.574 15.145 7.747 1.00 41.28 550 PRO A N 1
ATOM 4288 C CA . PRO A 1 550 ? -8.244 15.289 8.345 1.00 41.28 550 PRO A CA 1
ATOM 4289 C C . PRO A 1 550 ? -7.136 15.624 7.330 1.00 41.28 550 PRO A C 1
ATOM 4291 O O . PRO A 1 550 ? -6.045 16.013 7.742 1.00 41.28 550 PRO A O 1
ATOM 4294 N N . LEU A 1 551 ? -7.414 15.532 6.020 1.00 46.44 551 LEU A N 1
ATOM 4295 C CA . LEU A 1 551 ? -6.520 15.990 4.951 1.00 46.44 551 LEU A CA 1
ATOM 4296 C C . LEU A 1 551 ? -7.069 17.177 4.148 1.00 46.44 551 LEU A C 1
ATOM 4298 O O . LEU A 1 551 ? -6.341 17.715 3.323 1.00 46.44 551 LEU A O 1
ATOM 4302 N N . GLY A 1 552 ? -8.303 17.626 4.399 1.00 41.16 552 GLY A N 1
ATOM 4303 C CA . GLY A 1 552 ? -8.851 18.948 4.053 1.00 41.16 552 GLY A CA 1
ATOM 4304 C C . GLY A 1 552 ? -8.786 19.436 2.596 1.00 41.16 552 GLY A C 1
ATOM 4305 O O . GLY A 1 552 ? -9.225 20.556 2.338 1.00 41.16 552 GLY A O 1
ATOM 4306 N N . TYR A 1 553 ? -8.242 18.663 1.653 1.00 43.22 553 TYR A N 1
ATOM 4307 C CA . TYR A 1 553 ? -7.793 19.200 0.365 1.00 43.22 553 TYR A CA 1
ATOM 4308 C C . TYR A 1 553 ? -8.357 18.535 -0.871 1.00 43.22 553 TYR A C 1
ATOM 4310 O O . TYR A 1 553 ? -8.335 19.133 -1.949 1.00 43.22 553 TYR A O 1
ATOM 4318 N N . TYR A 1 554 ? -8.836 17.308 -0.768 1.00 44.19 554 TYR A N 1
ATOM 4319 C CA . TYR A 1 554 ? -9.285 16.633 -1.964 1.00 44.19 554 TYR A CA 1
ATOM 4320 C C . TYR A 1 554 ? -10.693 17.123 -2.259 1.00 44.19 554 TYR A C 1
ATOM 4322 O O . TYR A 1 554 ? -11.551 16.961 -1.416 1.00 44.19 554 TYR A O 1
ATOM 4330 N N . ASP A 1 555 ? -10.940 17.791 -3.384 1.00 35.47 555 ASP A N 1
ATOM 4331 C CA . ASP A 1 555 ? -12.252 18.356 -3.733 1.00 35.47 555 ASP A CA 1
ATOM 4332 C C . ASP A 1 555 ? -13.250 17.262 -4.204 1.00 35.47 555 ASP A C 1
ATOM 4334 O O . ASP A 1 555 ? -12.841 16.151 -4.534 1.00 35.47 555 ASP A O 1
ATOM 4338 N N . GLU A 1 556 ? -14.572 17.494 -4.145 1.00 35.12 556 GLU A N 1
ATOM 4339 C CA . GLU A 1 556 ? -15.632 16.479 -4.412 1.00 35.12 556 GLU A CA 1
ATOM 4340 C C . GLU A 1 556 ? -15.775 16.137 -5.907 1.00 35.12 556 GLU A C 1
ATOM 4342 O O . GLU A 1 556 ? -16.466 15.188 -6.281 1.00 35.12 556 GLU A O 1
ATOM 4347 N N . ALA A 1 557 ? -15.119 16.891 -6.787 1.00 30.86 557 ALA A N 1
ATOM 4348 C CA . ALA A 1 557 ? -15.385 16.871 -8.218 1.00 30.86 557 ALA A CA 1
ATOM 4349 C C . ALA A 1 557 ? -14.251 16.204 -9.018 1.00 30.86 557 ALA A C 1
ATOM 4351 O O . ALA A 1 557 ? -13.407 16.875 -9.601 1.00 30.86 557 ALA A O 1
ATOM 4352 N N . GLY A 1 558 ? -14.240 14.870 -9.101 1.00 32.50 558 GLY A N 1
ATOM 4353 C CA . GLY A 1 558 ? -13.286 14.146 -9.953 1.00 32.50 558 GLY A CA 1
ATOM 4354 C C . GLY A 1 558 ? -13.857 12.844 -10.506 1.00 32.50 558 GLY A C 1
ATOM 4355 O O . GLY A 1 558 ? -13.785 11.804 -9.862 1.00 32.50 558 GLY A O 1
ATOM 4356 N N . THR A 1 559 ? -14.439 12.888 -11.705 1.00 27.70 559 THR A N 1
ATOM 4357 C CA . THR A 1 559 ? -15.122 11.750 -12.349 1.00 27.70 559 THR A CA 1
ATOM 4358 C C . THR A 1 559 ? -14.249 10.934 -13.318 1.00 27.70 559 THR A C 1
ATOM 4360 O O . THR A 1 559 ? -14.760 9.998 -13.932 1.00 27.70 559 THR A O 1
ATOM 4363 N N . SER A 1 560 ? -12.939 11.201 -13.443 1.00 29.78 560 SER A N 1
ATOM 4364 C CA . SER A 1 560 ? -12.040 10.376 -14.276 1.00 29.78 560 SER A CA 1
ATOM 4365 C C . SER A 1 560 ? -10.545 10.514 -13.950 1.00 29.78 560 SER A C 1
ATOM 4367 O O . SER A 1 560 ? -10.016 11.615 -13.823 1.00 29.78 560 SER A O 1
ATOM 4369 N N . PHE A 1 561 ? -9.856 9.366 -13.921 1.00 35.88 561 PHE A N 1
ATOM 4370 C CA . PHE A 1 561 ? -8.442 9.186 -13.542 1.00 35.88 561 PHE A CA 1
ATOM 4371 C C . PHE A 1 561 ? -7.437 9.953 -14.426 1.00 35.88 561 PHE A C 1
ATOM 4373 O O . PHE A 1 561 ? -6.378 10.352 -13.963 1.00 35.88 561 PHE A O 1
ATOM 4380 N N . ILE A 1 562 ? -7.776 10.189 -15.697 1.00 35.56 562 ILE A N 1
ATOM 4381 C CA . ILE A 1 562 ? -6.889 10.818 -16.700 1.00 35.56 562 ILE A CA 1
ATOM 4382 C C . ILE A 1 562 ? -6.959 12.342 -16.667 1.00 35.56 562 ILE A C 1
ATOM 4384 O O . ILE A 1 562 ? -6.053 13.006 -17.155 1.00 35.56 562 ILE A O 1
ATOM 4388 N N . SER A 1 563 ? -8.063 12.896 -16.158 1.00 34.06 563 SER A N 1
ATOM 4389 C CA . SER A 1 563 ? -8.287 14.340 -16.157 1.00 34.06 563 SER A CA 1
ATOM 4390 C C . SER A 1 563 ? -8.345 14.962 -14.768 1.00 34.06 563 SER A C 1
ATOM 4392 O O . SER A 1 563 ? -8.180 16.166 -14.692 1.00 34.06 563 SER A O 1
ATOM 4394 N N . ASN A 1 564 ? -8.526 14.203 -13.677 1.00 41.84 564 ASN A N 1
ATOM 4395 C CA . ASN A 1 564 ? -8.660 14.786 -12.329 1.00 41.84 564 ASN A CA 1
ATOM 4396 C C . ASN A 1 564 ? -8.097 13.917 -11.175 1.00 41.84 564 ASN A C 1
ATOM 4398 O O . ASN A 1 564 ? -8.537 14.036 -10.032 1.00 41.84 564 ASN A O 1
ATOM 4402 N N . GLY A 1 565 ? -7.104 13.059 -11.436 1.00 50.22 565 GLY A N 1
ATOM 4403 C CA . GLY A 1 565 ? -6.404 12.309 -10.386 1.00 50.22 565 GLY A CA 1
ATOM 4404 C C . GLY A 1 565 ? -7.242 11.204 -9.710 1.00 50.22 565 GLY A C 1
ATOM 4405 O O . GLY A 1 565 ? -8.358 10.902 -10.136 1.00 50.22 565 GLY A O 1
ATOM 4406 N N . PRO A 1 566 ? -6.709 10.566 -8.655 1.00 48.75 566 PRO A N 1
ATOM 4407 C CA . PRO A 1 566 ? -7.292 9.383 -8.006 1.00 48.75 566 PRO A CA 1
ATOM 4408 C C . PRO A 1 566 ? -8.538 9.674 -7.132 1.00 48.75 566 PRO A C 1
ATOM 4410 O O . PRO A 1 566 ? -8.927 8.863 -6.290 1.00 48.75 566 PRO A O 1
ATOM 4413 N N . GLY A 1 567 ? -9.189 10.827 -7.325 1.00 58.84 567 GLY A N 1
ATOM 4414 C CA . GLY A 1 567 ? -10.240 11.330 -6.437 1.00 58.84 567 GLY A CA 1
ATOM 4415 C C . GLY A 1 567 ? -9.742 11.532 -5.001 1.00 58.84 567 GLY A C 1
ATOM 4416 O O . GLY A 1 567 ? -8.547 11.427 -4.726 1.00 58.84 567 GLY A O 1
ATOM 4417 N N . ARG A 1 568 ? -10.662 11.811 -4.068 1.00 69.94 568 ARG A N 1
ATOM 4418 C CA . ARG A 1 568 ? -10.307 12.027 -2.656 1.00 69.94 568 ARG A CA 1
ATOM 4419 C C . ARG A 1 568 ? -9.656 10.804 -2.017 1.00 69.94 568 ARG A C 1
ATOM 4421 O O . ARG A 1 568 ? -8.561 10.896 -1.482 1.00 69.94 568 ARG A O 1
ATOM 4428 N N . PHE A 1 569 ? -10.286 9.643 -2.164 1.00 77.19 569 PHE A N 1
ATOM 4429 C CA . PHE A 1 569 ? -9.844 8.416 -1.503 1.00 77.19 569 PHE A CA 1
ATOM 4430 C C . PHE A 1 569 ? -8.472 7.934 -1.969 1.00 77.19 569 PHE A C 1
ATOM 4432 O O . PHE A 1 569 ? -7.625 7.602 -1.146 1.00 77.19 569 PHE A O 1
ATOM 4439 N N . GLY A 1 570 ? -8.223 7.901 -3.280 1.00 74.44 570 GLY A N 1
ATOM 4440 C CA . GLY A 1 570 ? -6.934 7.430 -3.765 1.00 74.44 570 GLY A CA 1
ATOM 4441 C C . GLY A 1 570 ? -5.811 8.444 -3.524 1.00 74.44 570 GLY A C 1
ATOM 4442 O O . GLY A 1 570 ? -4.669 8.036 -3.352 1.00 74.44 570 GLY A O 1
ATOM 4443 N N . ALA A 1 571 ? -6.116 9.742 -3.427 1.00 73.62 571 ALA A N 1
ATOM 4444 C CA . ALA A 1 571 ? -5.131 10.739 -3.019 1.00 73.62 571 ALA A CA 1
ATOM 4445 C C . ALA A 1 571 ? -4.767 10.606 -1.531 1.00 73.62 571 ALA A C 1
ATOM 4447 O O . ALA A 1 571 ? -3.582 10.606 -1.209 1.00 73.62 571 ALA A O 1
ATOM 4448 N N . THR A 1 572 ? -5.757 10.385 -0.654 1.00 77.00 572 THR A N 1
ATOM 4449 C CA . THR A 1 572 ? -5.522 10.019 0.753 1.00 77.00 572 THR A CA 1
ATOM 4450 C C . THR A 1 572 ? -4.626 8.786 0.855 1.00 77.00 572 THR A C 1
ATOM 4452 O O . THR A 1 572 ? -3.623 8.810 1.560 1.00 77.00 572 THR A O 1
ATOM 4455 N N . ALA A 1 573 ? -4.944 7.721 0.115 1.00 83.06 573 ALA A N 1
ATOM 4456 C CA . ALA A 1 573 ? -4.160 6.490 0.129 1.00 83.06 573 ALA A CA 1
ATOM 4457 C C . ALA A 1 573 ? -2.723 6.689 -0.393 1.00 83.06 573 ALA A C 1
ATOM 4459 O O . ALA A 1 573 ? -1.781 6.200 0.219 1.00 83.06 573 ALA A O 1
ATOM 4460 N N . LEU A 1 574 ? -2.523 7.452 -1.473 1.00 79.94 574 LEU A N 1
ATOM 4461 C CA . LEU A 1 574 ? -1.179 7.784 -1.966 1.00 79.94 574 LEU A CA 1
ATOM 4462 C C . LEU A 1 574 ? -0.387 8.653 -0.989 1.00 79.94 574 LEU A C 1
ATOM 4464 O O . LEU A 1 574 ? 0.824 8.490 -0.892 1.00 79.94 574 LEU A O 1
ATOM 4468 N N . ALA A 1 575 ? -1.040 9.568 -0.271 1.00 77.69 575 ALA A N 1
ATOM 4469 C CA . ALA A 1 575 ? -0.379 10.337 0.777 1.00 77.69 575 ALA A CA 1
ATOM 4470 C C . ALA A 1 575 ? 0.099 9.416 1.907 1.00 77.69 575 ALA A C 1
ATOM 4472 O O . ALA A 1 575 ? 1.239 9.546 2.343 1.00 77.69 575 ALA A O 1
ATOM 4473 N N . VAL A 1 576 ? -0.725 8.444 2.317 1.00 83.94 576 VAL A N 1
ATOM 4474 C CA . VAL A 1 576 ? -0.330 7.403 3.281 1.00 83.94 576 VAL A CA 1
ATOM 4475 C C . VAL A 1 576 ? 0.866 6.599 2.773 1.00 83.94 576 VAL A C 1
ATOM 4477 O O . VAL A 1 576 ? 1.855 6.475 3.485 1.00 83.94 576 VAL A O 1
ATOM 4480 N N . LEU A 1 577 ? 0.830 6.141 1.524 1.00 84.31 577 LEU A N 1
ATOM 4481 C CA . LEU A 1 577 ? 1.934 5.408 0.897 1.00 84.31 577 LEU A CA 1
ATOM 4482 C C . LEU A 1 577 ? 3.219 6.243 0.753 1.00 84.31 577 LEU A C 1
ATOM 4484 O O . LEU A 1 577 ? 4.326 5.735 0.891 1.00 84.31 577 LEU A O 1
ATOM 4488 N N . ALA A 1 578 ? 3.112 7.546 0.501 1.00 78.88 578 ALA A N 1
ATOM 4489 C CA . ALA A 1 578 ? 4.275 8.431 0.477 1.00 78.88 578 ALA A CA 1
ATOM 4490 C C . ALA A 1 578 ? 4.892 8.618 1.877 1.00 78.88 578 ALA A C 1
ATOM 4492 O O . ALA A 1 578 ? 6.081 8.914 1.989 1.00 78.88 578 ALA A O 1
ATOM 4493 N N . MET A 1 579 ? 4.105 8.432 2.945 1.00 80.94 579 MET A N 1
ATOM 4494 C CA . MET A 1 579 ? 4.581 8.530 4.324 1.00 80.94 579 MET A CA 1
ATOM 4495 C C . MET A 1 579 ? 5.366 7.294 4.785 1.00 80.94 579 MET A C 1
ATOM 4497 O O . MET A 1 579 ? 6.069 7.401 5.785 1.00 80.94 579 MET A O 1
ATOM 4501 N N . THR A 1 580 ? 5.314 6.143 4.110 1.00 73.19 580 THR A N 1
ATOM 4502 C CA . THR A 1 580 ? 5.951 4.874 4.547 1.00 73.19 580 THR A CA 1
ATOM 4503 C C . THR A 1 580 ? 7.456 4.816 4.237 1.00 73.19 580 THR A C 1
ATOM 4505 O O . THR A 1 580 ? 7.948 3.865 3.642 1.00 73.19 580 THR A O 1
ATOM 4508 N N . CYS A 1 581 ? 8.203 5.877 4.569 1.00 61.38 581 CYS A N 1
ATOM 4509 C CA . CYS A 1 581 ? 9.650 5.932 4.356 1.00 61.38 581 CYS A CA 1
ATOM 4510 C C . CYS A 1 581 ? 10.405 5.156 5.464 1.00 61.38 581 CYS A C 1
ATOM 4512 O O . CYS A 1 581 ? 10.264 5.531 6.632 1.00 61.38 581 CYS A O 1
ATOM 4514 N N . PRO A 1 582 ? 11.260 4.170 5.116 1.00 54.34 582 PRO A N 1
ATOM 4515 C CA . PRO A 1 582 ? 11.909 3.270 6.082 1.00 54.34 582 PRO A CA 1
ATOM 4516 C C . PRO A 1 582 ? 12.743 3.980 7.159 1.00 54.34 582 PRO A C 1
ATOM 4518 O O . PRO A 1 582 ? 12.715 3.594 8.322 1.00 54.34 582 PRO A O 1
ATOM 4521 N N . ASP A 1 583 ? 13.432 5.074 6.811 1.00 49.94 583 ASP A N 1
ATOM 4522 C CA . ASP A 1 583 ? 14.282 5.832 7.748 1.00 49.94 583 ASP A CA 1
ATOM 4523 C C . ASP A 1 583 ? 13.539 6.381 8.985 1.00 49.94 583 ASP A C 1
ATOM 4525 O O . ASP A 1 583 ? 14.173 6.773 9.965 1.00 49.94 583 ASP A O 1
ATOM 4529 N N . TYR A 1 584 ? 12.209 6.487 8.935 1.00 51.41 584 TYR A N 1
ATOM 4530 C CA . TYR A 1 584 ? 11.400 7.021 10.033 1.00 51.41 584 TYR A CA 1
ATOM 4531 C C . TYR A 1 584 ? 10.738 5.944 10.894 1.00 51.41 584 TYR A C 1
ATOM 4533 O O . TYR A 1 584 ? 10.363 6.241 12.029 1.00 51.41 584 TYR A O 1
ATOM 4541 N N . GLU A 1 585 ? 10.623 4.712 10.397 1.00 52.22 585 GLU A N 1
ATOM 4542 C CA . GLU A 1 585 ? 10.056 3.590 11.156 1.00 52.22 585 GLU A CA 1
ATOM 4543 C C . GLU A 1 585 ? 10.976 3.214 12.323 1.00 52.22 585 GLU A C 1
ATOM 4545 O O . GLU A 1 585 ? 10.510 3.153 13.458 1.00 52.22 585 GLU A O 1
ATOM 4550 N N . ALA A 1 586 ? 12.297 3.225 12.111 1.00 50.69 586 ALA A N 1
ATOM 4551 C CA . ALA A 1 586 ? 13.291 3.047 13.177 1.00 50.69 586 ALA A CA 1
ATOM 4552 C C . ALA A 1 586 ? 13.187 4.090 14.319 1.00 50.69 586 ALA A C 1
ATOM 4554 O O . ALA A 1 586 ? 13.553 3.830 15.465 1.00 50.69 586 ALA A O 1
ATOM 4555 N N . HIS A 1 587 ? 12.682 5.299 14.037 1.00 47.94 587 HIS A N 1
ATOM 4556 C CA . HIS A 1 587 ? 12.449 6.322 15.063 1.00 47.94 587 HIS A CA 1
ATOM 4557 C C . HIS A 1 587 ? 11.090 6.168 15.759 1.00 47.94 587 HIS A C 1
ATOM 4559 O O . HIS A 1 587 ? 10.966 6.556 16.922 1.00 47.94 587 HIS A O 1
ATOM 4565 N N . LEU A 1 588 ? 10.084 5.606 15.088 1.00 49.44 588 LEU A N 1
ATOM 4566 C CA . LEU A 1 588 ? 8.806 5.259 15.712 1.00 49.44 588 LEU A CA 1
ATOM 4567 C C . LEU A 1 588 ? 8.940 4.046 16.632 1.00 49.44 588 LEU A C 1
ATOM 4569 O O . LEU A 1 588 ? 8.356 4.041 17.707 1.00 49.44 588 LEU A O 1
ATOM 4573 N N . GLU A 1 589 ? 9.775 3.075 16.284 1.00 48.53 589 GLU A N 1
ATOM 4574 C CA . GLU A 1 589 ? 10.099 1.953 17.171 1.00 48.53 589 GLU A CA 1
ATOM 4575 C C . GLU A 1 589 ? 10.773 2.438 18.463 1.00 48.53 589 GLU A C 1
ATOM 4577 O O . GLU A 1 589 ? 10.467 1.949 19.545 1.00 48.53 589 GLU A O 1
ATOM 4582 N N . SER A 1 590 ? 11.573 3.512 18.400 1.00 45.06 590 SER A N 1
ATOM 4583 C CA . SER A 1 590 ? 12.138 4.145 19.604 1.00 45.06 590 SER A CA 1
ATOM 4584 C C . SER A 1 590 ? 11.112 4.850 20.513 1.00 45.06 590 SER A C 1
ATOM 4586 O O . SER A 1 590 ? 11.444 5.199 21.647 1.00 45.06 590 SER A O 1
ATOM 4588 N N . LEU A 1 591 ? 9.876 5.090 20.038 1.00 39.53 591 LEU A N 1
ATOM 4589 C CA . LEU A 1 591 ? 8.762 5.573 20.872 1.00 39.53 591 LEU A CA 1
ATOM 4590 C C . LEU A 1 591 ? 8.125 4.459 21.693 1.00 39.53 591 LEU A C 1
ATOM 4592 O O . LEU A 1 591 ? 7.495 4.771 22.706 1.00 39.53 591 LEU A O 1
ATOM 4596 N N . ILE A 1 592 ? 8.248 3.200 21.265 1.00 46.56 592 ILE A N 1
ATOM 4597 C CA . ILE A 1 592 ? 7.834 2.060 22.074 1.00 46.56 592 ILE A CA 1
ATOM 4598 C C . ILE A 1 592 ? 8.799 2.058 23.253 1.00 46.56 592 ILE A C 1
ATOM 4600 O O . ILE A 1 592 ? 10.001 1.886 23.048 1.00 46.56 592 ILE A O 1
ATOM 4604 N N . PRO A 1 593 ? 8.339 2.289 24.495 1.00 39.25 593 PRO A N 1
ATOM 4605 C CA . PRO A 1 593 ? 9.219 2.202 25.640 1.00 39.25 593 PRO A CA 1
ATOM 4606 C C . PRO A 1 593 ? 9.557 0.728 25.803 1.00 39.25 593 PRO A C 1
ATOM 4608 O O . PRO A 1 593 ? 8.884 -0.008 26.521 1.00 39.25 593 PRO A O 1
ATOM 4611 N N . THR A 1 594 ? 10.589 0.267 25.105 1.00 39.59 594 THR A N 1
ATOM 4612 C CA . THR A 1 594 ? 11.252 -0.964 25.473 1.00 39.59 594 THR A CA 1
ATOM 4613 C C . THR A 1 594 ? 11.711 -0.724 26.903 1.00 39.59 594 THR A C 1
ATOM 4615 O O . THR A 1 594 ? 12.409 0.258 27.170 1.00 39.59 594 THR A O 1
ATOM 4618 N N . ASN A 1 595 ? 11.344 -1.595 27.842 1.00 35.75 595 ASN A N 1
ATOM 4619 C CA . ASN A 1 595 ? 11.871 -1.582 29.215 1.00 35.75 595 ASN A CA 1
ATOM 4620 C C . ASN A 1 595 ? 13.389 -1.903 29.259 1.00 35.75 595 ASN A C 1
ATOM 4622 O O . ASN A 1 595 ? 13.918 -2.412 30.247 1.00 35.75 595 ASN A O 1
ATOM 4626 N N . LEU A 1 596 ? 14.102 -1.621 28.169 1.00 35.19 596 LEU A N 1
ATOM 4627 C CA . LEU A 1 596 ? 15.503 -1.862 27.926 1.00 35.19 596 LEU A CA 1
ATOM 4628 C C . LEU A 1 596 ? 16.274 -0.560 28.189 1.00 35.19 596 LEU A C 1
ATOM 4630 O O . LEU A 1 596 ? 16.579 0.221 27.291 1.00 35.19 596 LEU A O 1
ATOM 4634 N N . ASN A 1 597 ? 16.603 -0.312 29.455 1.00 34.31 597 ASN A N 1
ATOM 4635 C CA . ASN A 1 597 ? 17.585 0.712 29.804 1.00 34.31 597 ASN A CA 1
ATOM 4636 C C . ASN A 1 597 ? 18.992 0.189 29.478 1.00 34.31 597 ASN A C 1
ATOM 4638 O O . ASN A 1 597 ? 19.658 -0.402 30.330 1.00 34.31 597 ASN A O 1
ATOM 4642 N N . ILE A 1 598 ? 19.480 0.427 28.259 1.00 37.47 598 ILE A N 1
ATOM 4643 C CA . ILE A 1 598 ? 20.906 0.249 27.958 1.00 37.47 598 ILE A CA 1
ATOM 4644 C C . ILE A 1 598 ? 21.655 1.477 28.490 1.00 37.47 598 ILE A C 1
ATOM 4646 O O . ILE A 1 598 ? 21.772 2.505 27.824 1.00 37.47 598 ILE A O 1
ATOM 4650 N N . VAL A 1 599 ? 22.178 1.389 29.715 1.00 35.31 599 VAL A N 1
ATOM 4651 C CA . VAL A 1 599 ? 23.064 2.421 30.273 1.00 35.31 599 VAL A CA 1
ATOM 4652 C C . VAL A 1 599 ? 24.465 2.235 29.686 1.00 35.31 599 VAL A C 1
ATOM 4654 O O . VAL A 1 599 ? 25.317 1.571 30.271 1.00 35.31 599 VAL A O 1
ATOM 4657 N N . ALA A 1 600 ? 24.715 2.830 28.520 1.00 38.34 600 ALA A N 1
ATOM 4658 C CA . ALA A 1 600 ? 26.053 2.931 27.945 1.00 38.34 600 ALA A CA 1
ATOM 4659 C C . ALA A 1 600 ? 26.577 4.366 28.099 1.00 38.34 600 ALA A C 1
ATOM 4661 O O . ALA A 1 600 ? 26.118 5.294 27.435 1.00 38.34 600 ALA A O 1
ATOM 4662 N N . SER A 1 601 ? 27.563 4.577 28.971 1.00 33.28 601 SER A N 1
ATOM 4663 C CA . SER A 1 601 ? 28.300 5.840 29.006 1.00 33.28 601 SER A CA 1
ATOM 4664 C C . SER A 1 601 ? 29.247 5.908 27.796 1.00 33.28 601 SER A C 1
ATOM 4666 O O . SER A 1 601 ? 30.149 5.088 27.673 1.00 33.28 601 SER A O 1
ATOM 4668 N N . ASN A 1 602 ? 29.045 6.886 26.902 1.00 34.16 602 ASN A N 1
ATOM 4669 C CA . ASN A 1 602 ? 29.925 7.263 25.774 1.00 34.16 602 ASN A CA 1
ATOM 4670 C C . ASN A 1 602 ? 30.075 6.287 24.578 1.00 34.16 602 ASN A C 1
ATOM 4672 O O . ASN A 1 602 ? 31.202 6.060 24.139 1.00 34.16 602 ASN A O 1
ATOM 4676 N N . HIS A 1 603 ? 28.991 5.763 23.988 1.00 48.25 603 HIS A N 1
ATOM 4677 C CA . HIS A 1 603 ? 29.083 4.898 22.790 1.00 48.25 603 HIS A CA 1
ATOM 4678 C C . HIS A 1 603 ? 27.958 5.149 21.765 1.00 48.25 603 HIS A C 1
ATOM 4680 O O . HIS A 1 603 ? 26.915 5.698 22.115 1.00 48.25 603 HIS A O 1
ATOM 4686 N N . SER A 1 604 ? 28.174 4.752 20.502 1.00 39.47 604 SER A N 1
ATOM 4687 C CA . SER A 1 604 ? 27.165 4.745 19.430 1.00 39.47 604 SER A CA 1
ATOM 4688 C C . SER A 1 604 ? 26.500 3.372 19.319 1.00 39.47 604 SER A C 1
ATOM 4690 O O . SER A 1 604 ? 27.193 2.360 19.220 1.00 39.47 604 SER A O 1
ATOM 4692 N N . ILE A 1 605 ? 25.167 3.343 19.307 1.00 42.91 605 ILE A N 1
ATOM 4693 C CA . ILE A 1 605 ? 24.358 2.139 19.079 1.00 42.91 605 ILE A CA 1
ATOM 4694 C C . ILE A 1 605 ? 23.737 2.259 17.685 1.00 42.91 605 ILE A C 1
ATOM 4696 O O . ILE A 1 605 ? 23.186 3.311 17.357 1.00 42.91 605 ILE A O 1
ATOM 4700 N N . GLN A 1 606 ? 23.833 1.204 16.878 1.00 37.28 606 GLN A N 1
ATOM 4701 C CA . GLN A 1 606 ? 23.083 1.070 15.628 1.00 37.28 606 GLN A CA 1
ATOM 4702 C C . GLN A 1 606 ? 22.101 -0.095 15.773 1.00 37.28 606 GLN A C 1
ATOM 4704 O O . GLN A 1 606 ? 22.478 -1.184 16.212 1.00 37.28 606 GLN A O 1
ATOM 4709 N N . VAL A 1 607 ? 20.835 0.167 15.454 1.00 35.66 607 VAL A N 1
ATOM 4710 C CA . VAL A 1 607 ? 19.746 -0.815 15.487 1.00 35.66 607 VAL A CA 1
ATOM 4711 C C . VAL A 1 607 ? 19.466 -1.234 14.051 1.00 35.66 607 VAL A C 1
ATOM 4713 O O . VAL A 1 607 ? 19.333 -0.372 13.182 1.00 35.66 607 VAL A O 1
ATOM 4716 N N . PHE A 1 608 ? 19.406 -2.541 13.810 1.00 33.25 608 PHE A N 1
ATOM 4717 C CA . PHE A 1 608 ? 19.023 -3.104 12.521 1.00 33.25 608 PHE A CA 1
ATOM 4718 C C . PHE A 1 608 ? 17.796 -3.986 12.718 1.00 33.25 608 PHE A C 1
ATOM 4720 O O . PHE A 1 608 ? 17.790 -4.858 13.592 1.00 33.25 608 PHE A O 1
ATOM 4727 N N . TRP A 1 609 ? 16.784 -3.756 11.887 1.00 29.08 609 TRP A N 1
ATOM 4728 C CA . TRP A 1 609 ? 15.602 -4.599 11.798 1.00 29.08 609 TRP A CA 1
ATOM 4729 C C . TRP A 1 609 ? 15.686 -5.413 10.508 1.00 29.08 609 TRP A C 1
ATOM 4731 O O . TRP A 1 609 ? 15.857 -4.840 9.428 1.00 29.08 609 TRP A O 1
ATOM 4741 N N . ASP A 1 610 ? 15.624 -6.739 10.616 1.00 28.53 610 ASP A N 1
ATOM 4742 C CA . ASP A 1 610 ? 15.529 -7.610 9.448 1.00 28.53 610 ASP A CA 1
ATOM 4743 C C . ASP A 1 610 ? 14.046 -7.871 9.154 1.00 28.53 610 ASP A C 1
ATOM 4745 O O . ASP A 1 610 ? 13.327 -8.502 9.929 1.00 28.53 610 ASP A O 1
ATOM 4749 N N . MET A 1 611 ? 13.573 -7.341 8.021 1.00 25.94 611 MET A N 1
ATOM 4750 C CA . MET A 1 611 ? 12.164 -7.411 7.622 1.00 25.94 611 MET A CA 1
ATOM 4751 C C . MET A 1 611 ? 11.666 -8.832 7.313 1.00 25.94 611 MET A C 1
ATOM 4753 O O . MET A 1 611 ? 10.481 -9.004 7.026 1.00 25.94 611 MET A O 1
ATOM 4757 N N . LEU A 1 612 ? 12.535 -9.847 7.327 1.00 28.45 612 LEU A N 1
ATOM 4758 C CA . LEU A 1 612 ? 12.181 -11.208 6.921 1.00 28.45 612 LEU A CA 1
ATOM 4759 C C . LEU A 1 612 ? 11.904 -12.175 8.079 1.00 28.45 612 LEU A C 1
ATOM 4761 O O . LEU A 1 612 ? 11.209 -13.166 7.852 1.00 28.45 612 LEU A O 1
ATOM 4765 N N . ASP A 1 613 ? 12.401 -11.922 9.292 1.00 30.02 613 ASP A N 1
ATOM 4766 C CA . ASP A 1 613 ? 12.319 -12.887 10.401 1.00 30.02 613 ASP A CA 1
ATOM 4767 C C . ASP A 1 613 ? 11.810 -12.313 11.737 1.00 30.02 613 ASP A C 1
ATOM 4769 O O . ASP A 1 613 ? 11.567 -13.082 12.671 1.00 30.02 613 ASP A O 1
ATOM 4773 N N . GLY A 1 614 ? 11.577 -10.999 11.827 1.00 30.08 614 GLY A N 1
ATOM 4774 C CA . GLY A 1 614 ? 11.053 -10.355 13.036 1.00 30.08 614 GLY A CA 1
ATOM 4775 C C . GLY A 1 614 ? 12.032 -10.385 14.215 1.00 30.08 614 GLY A C 1
ATOM 4776 O O . GLY A 1 614 ? 11.604 -10.301 15.368 1.00 30.08 614 GLY A O 1
ATOM 4777 N N . VAL A 1 615 ? 13.336 -10.541 13.950 1.00 31.58 615 VAL A N 1
ATOM 4778 C CA . VAL A 1 615 ? 14.383 -10.551 14.977 1.00 31.58 615 VAL A CA 1
ATOM 4779 C C . VAL A 1 615 ? 15.048 -9.176 15.067 1.00 31.58 615 VAL A C 1
ATOM 4781 O O . VAL A 1 615 ? 15.728 -8.725 14.146 1.00 31.58 615 VAL A O 1
ATOM 4784 N N . GLU A 1 616 ? 14.927 -8.520 16.224 1.00 38.47 616 GLU A N 1
ATOM 4785 C CA . GLU A 1 616 ? 15.719 -7.323 16.525 1.00 38.47 616 GLU A CA 1
ATOM 4786 C C . GLU A 1 616 ? 17.194 -7.685 16.730 1.00 38.47 616 GLU A C 1
ATOM 4788 O O . GLU A 1 616 ? 17.542 -8.495 17.598 1.00 38.47 616 GLU A O 1
ATOM 4793 N N . THR A 1 617 ? 18.077 -7.031 15.972 1.00 37.69 617 THR A N 1
ATOM 4794 C CA . THR A 1 617 ? 19.525 -7.176 16.130 1.00 37.69 617 THR A CA 1
ATOM 4795 C C . THR A 1 617 ? 20.148 -5.864 16.601 1.00 37.69 617 THR A C 1
ATOM 4797 O O . THR A 1 617 ? 20.120 -4.842 15.914 1.00 37.69 617 THR A O 1
ATOM 4800 N N . TYR A 1 618 ? 20.782 -5.906 17.772 1.00 43.59 618 TYR A N 1
ATOM 4801 C CA . TYR A 1 618 ? 21.497 -4.764 18.345 1.00 43.59 618 TYR A CA 1
ATOM 4802 C C . TYR A 1 618 ? 22.987 -4.859 18.029 1.00 43.59 618 TYR A C 1
ATOM 4804 O O . TYR A 1 618 ? 23.640 -5.823 18.440 1.00 43.59 618 TYR A O 1
ATOM 4812 N N . GLN A 1 619 ? 23.543 -3.846 17.358 1.00 42.78 619 GLN A N 1
ATOM 4813 C CA . GLN A 1 619 ? 24.982 -3.742 17.134 1.00 42.78 619 GLN A CA 1
ATOM 4814 C C . GLN A 1 619 ? 25.576 -2.667 18.053 1.00 42.78 619 GLN A C 1
ATOM 4816 O O . GLN A 1 619 ? 25.248 -1.481 17.963 1.00 42.78 619 GLN A O 1
ATOM 4821 N N . VAL A 1 620 ? 26.461 -3.089 18.962 1.00 46.06 620 VAL A N 1
ATOM 4822 C CA . VAL A 1 620 ? 27.123 -2.196 19.925 1.00 46.06 620 VAL A CA 1
ATOM 4823 C C . VAL A 1 620 ? 28.626 -2.186 19.668 1.00 46.06 620 VAL A C 1
ATOM 4825 O O . VAL A 1 620 ? 29.288 -3.215 19.807 1.00 46.06 620 VAL A O 1
ATOM 4828 N N . GLU A 1 621 ? 29.187 -1.023 19.334 1.00 46.28 621 GLU A N 1
ATOM 4829 C CA . GLU A 1 621 ? 30.640 -0.838 19.295 1.00 46.28 621 GLU A CA 1
ATOM 4830 C C . GLU A 1 621 ? 31.154 -0.488 20.697 1.00 46.28 621 GLU A C 1
ATOM 4832 O O . GLU A 1 621 ? 30.838 0.570 21.241 1.00 46.28 621 GLU A O 1
ATOM 4837 N N . SER A 1 622 ? 31.972 -1.363 21.293 1.00 42.25 622 SER A N 1
ATOM 4838 C CA . SER A 1 622 ? 32.603 -1.091 22.590 1.00 42.25 622 SER A CA 1
ATOM 4839 C C . SER A 1 622 ? 34.077 -1.494 22.629 1.00 42.25 622 SER A C 1
ATOM 4841 O O . SER A 1 622 ? 34.485 -2.510 22.065 1.00 42.25 622 SER A O 1
ATOM 4843 N N . THR A 1 623 ? 34.877 -0.702 23.350 1.00 40.19 623 THR A N 1
ATOM 4844 C CA . THR A 1 623 ? 36.286 -0.999 23.672 1.00 40.19 623 THR A CA 1
ATOM 4845 C C . THR A 1 623 ? 36.492 -1.511 25.106 1.00 40.19 623 THR A C 1
ATOM 4847 O O . THR A 1 623 ? 37.612 -1.873 25.463 1.00 40.19 623 THR A O 1
ATOM 4850 N N . THR A 1 624 ? 35.435 -1.582 25.931 1.00 43.66 624 THR A N 1
ATOM 4851 C CA . THR A 1 624 ? 35.468 -2.095 27.322 1.00 43.66 624 THR A CA 1
ATOM 4852 C C . THR A 1 624 ? 34.155 -2.806 27.721 1.00 43.66 624 THR A C 1
ATOM 4854 O O . THR A 1 624 ? 33.243 -2.917 26.909 1.00 43.66 624 THR A O 1
ATOM 4857 N N . ASN A 1 625 ? 34.075 -3.365 28.937 1.00 41.44 625 ASN A N 1
ATOM 4858 C CA . ASN A 1 625 ? 32.977 -4.236 29.397 1.00 41.44 625 ASN A CA 1
ATOM 4859 C C . ASN A 1 625 ? 31.568 -3.682 29.086 1.00 41.44 625 ASN A C 1
ATOM 4861 O O . ASN A 1 625 ? 31.264 -2.539 29.423 1.00 41.44 625 ASN A O 1
ATOM 4865 N N . LEU A 1 626 ? 30.702 -4.522 28.509 1.00 40.53 626 LEU A N 1
ATOM 4866 C CA . LEU A 1 626 ? 29.281 -4.243 28.288 1.00 40.53 626 LEU A CA 1
ATOM 4867 C C . LEU A 1 626 ? 28.471 -4.794 29.474 1.00 40.53 626 LEU A C 1
ATOM 4869 O O . LEU A 1 626 ? 28.565 -5.983 29.778 1.00 40.53 626 LEU A O 1
ATOM 4873 N N . LEU A 1 627 ? 27.677 -3.950 30.136 1.00 38.81 627 LEU A N 1
ATOM 4874 C CA . LEU A 1 627 ? 26.666 -4.395 31.097 1.00 38.81 627 LEU A CA 1
ATOM 4875 C C . LEU A 1 627 ? 25.293 -4.275 30.428 1.00 38.81 627 LEU A C 1
ATOM 4877 O O . LEU A 1 627 ? 24.859 -3.167 30.122 1.00 38.81 627 LEU A O 1
ATOM 4881 N N . VAL A 1 628 ? 24.622 -5.403 30.200 1.00 41.06 628 VAL A N 1
ATOM 4882 C CA . VAL A 1 628 ? 23.228 -5.439 29.738 1.00 41.06 628 VAL A CA 1
ATOM 4883 C C . VAL A 1 628 ? 22.382 -5.875 30.927 1.00 41.06 628 VAL A C 1
ATOM 4885 O O . VAL A 1 628 ? 22.513 -7.002 31.394 1.00 41.06 628 VAL A O 1
ATOM 4888 N N . ALA A 1 629 ? 21.569 -4.968 31.463 1.00 36.41 629 ALA A N 1
ATOM 4889 C CA . ALA A 1 629 ? 20.634 -5.274 32.538 1.00 36.41 629 ALA A CA 1
ATOM 4890 C C . ALA A 1 629 ? 19.212 -5.292 31.974 1.00 36.41 629 ALA A C 1
ATOM 4892 O O . ALA A 1 629 ? 18.802 -4.353 31.295 1.00 36.41 629 ALA A O 1
ATOM 4893 N N . PHE A 1 630 ? 18.461 -6.348 32.277 1.00 36.34 630 PHE A N 1
ATOM 4894 C CA . PHE A 1 630 ? 17.039 -6.444 31.964 1.00 36.34 630 PHE A CA 1
ATOM 4895 C C . PHE A 1 630 ? 16.246 -6.103 33.227 1.00 36.34 630 PHE A C 1
ATOM 4897 O O . PHE A 1 630 ? 16.527 -6.646 34.297 1.00 36.34 630 PHE A O 1
ATOM 4904 N N . GLN A 1 631 ? 15.259 -5.214 33.123 1.00 29.83 631 GLN A N 1
ATOM 4905 C CA . GLN A 1 631 ? 14.322 -4.949 34.211 1.00 29.83 631 GLN A CA 1
ATOM 4906 C C . GLN A 1 631 ? 12.913 -5.302 33.739 1.00 29.83 631 GLN A C 1
ATOM 4908 O O . GLN A 1 631 ? 12.349 -4.627 32.884 1.00 29.83 631 GLN A O 1
ATOM 4913 N N . SER A 1 632 ? 12.339 -6.364 34.299 1.00 30.53 632 SER A N 1
ATOM 4914 C CA . SER A 1 632 ? 10.907 -6.643 34.187 1.00 30.53 632 SER A CA 1
ATOM 4915 C C . SER A 1 632 ? 10.254 -6.389 35.538 1.00 30.53 632 SER A C 1
ATOM 4917 O O . SER A 1 632 ? 10.686 -6.975 36.530 1.00 30.53 632 SER A O 1
ATOM 4919 N N . GLU A 1 633 ? 9.189 -5.593 35.595 1.00 34.22 633 GLU A N 1
ATOM 4920 C CA . GLU A 1 633 ? 8.270 -5.624 36.736 1.00 34.22 633 GLU A CA 1
ATOM 4921 C C . GLU A 1 633 ? 6.819 -5.664 36.265 1.00 34.22 633 GLU A C 1
ATOM 4923 O O . GLU A 1 633 ? 6.465 -5.000 35.290 1.00 34.22 633 GLU A O 1
ATOM 4928 N N . PRO A 1 634 ? 5.998 -6.492 36.939 1.00 31.36 634 PRO A N 1
ATOM 4929 C CA . PRO A 1 634 ? 5.198 -5.948 38.048 1.00 31.36 634 PRO A CA 1
ATOM 4930 C C . PRO A 1 634 ? 5.530 -6.458 39.471 1.00 31.36 634 PRO A C 1
ATOM 4932 O O . PRO A 1 634 ? 4.702 -6.283 40.364 1.00 31.36 634 PRO A O 1
ATOM 4935 N N . SER A 1 635 ? 6.672 -7.115 39.729 1.00 40.72 635 SER A N 1
ATOM 4936 C CA . SER A 1 635 ? 6.892 -7.827 41.011 1.00 40.72 635 SER A CA 1
ATOM 4937 C C . SER A 1 635 ? 8.197 -7.548 41.777 1.00 40.72 635 SER A C 1
ATOM 4939 O O . SER A 1 635 ? 8.556 -8.346 42.643 1.00 40.72 635 SER A O 1
ATOM 4941 N N . GLY A 1 636 ? 8.916 -6.448 41.537 1.00 34.19 636 GLY A N 1
ATOM 4942 C CA . GLY A 1 636 ? 10.006 -6.029 42.436 1.00 34.19 636 GLY A CA 1
ATOM 4943 C C . GLY A 1 636 ? 11.259 -6.917 42.501 1.00 34.19 636 GLY A C 1
ATOM 4944 O O . GLY A 1 636 ? 12.078 -6.721 43.399 1.00 34.19 636 GLY A O 1
ATOM 4945 N N . GLN A 1 637 ? 11.428 -7.914 41.623 1.00 33.47 637 GLN A N 1
ATOM 4946 C CA . GLN A 1 637 ? 12.618 -8.779 41.609 1.00 33.47 637 GLN A CA 1
ATOM 4947 C C . GLN A 1 637 ? 13.457 -8.550 40.351 1.00 33.47 637 GLN A C 1
ATOM 4949 O O . GLN A 1 637 ? 13.026 -8.847 39.241 1.00 33.47 637 GLN A O 1
ATOM 4954 N N . SER A 1 638 ? 14.692 -8.075 40.534 1.00 35.03 638 SER A N 1
ATOM 4955 C CA . SER A 1 638 ? 15.695 -8.015 39.472 1.00 35.03 638 SER A CA 1
ATOM 4956 C C . SER A 1 638 ? 16.268 -9.409 39.206 1.00 35.03 638 SER A C 1
ATOM 4958 O O . SER A 1 638 ? 16.866 -10.008 40.104 1.00 35.03 638 SER A O 1
ATOM 4960 N N . ILE A 1 639 ? 16.135 -9.910 37.978 1.00 35.25 639 ILE A N 1
ATOM 4961 C CA . ILE A 1 639 ? 16.848 -11.106 37.515 1.00 35.25 639 ILE A CA 1
ATOM 4962 C C . ILE A 1 639 ? 18.086 -10.632 36.749 1.00 35.25 639 ILE A C 1
ATOM 4964 O O . ILE A 1 639 ? 17.984 -10.049 35.675 1.00 35.25 639 ILE A O 1
ATOM 4968 N N . GLU A 1 640 ? 19.269 -10.871 37.309 1.00 37.69 640 GLU A N 1
ATOM 4969 C CA . GLU A 1 640 ? 20.545 -10.590 36.647 1.00 37.69 640 GLU A CA 1
ATOM 4970 C C . GLU A 1 640 ? 20.878 -11.753 35.695 1.00 37.69 640 GLU A C 1
ATOM 4972 O O . GLU A 1 640 ? 21.445 -12.767 36.102 1.00 37.69 640 GLU A O 1
ATOM 4977 N N . THR A 1 641 ? 20.502 -11.655 34.418 1.00 38.38 641 THR A N 1
ATOM 4978 C CA . THR A 1 641 ? 20.868 -12.659 33.404 1.00 38.38 641 THR A CA 1
ATOM 4979 C C . THR A 1 641 ? 22.168 -12.272 32.701 1.00 38.38 641 THR A C 1
ATOM 4981 O O . THR A 1 641 ? 22.177 -11.891 31.534 1.00 38.38 641 THR A O 1
ATOM 4984 N N . GLY A 1 642 ? 23.282 -12.403 33.425 1.00 36.47 642 GLY A N 1
ATOM 4985 C CA . GLY A 1 642 ? 24.624 -12.464 32.842 1.00 36.47 642 GLY A CA 1
ATOM 4986 C C . GLY A 1 642 ? 25.506 -11.237 33.080 1.00 36.47 642 GLY A C 1
ATOM 4987 O O . GLY A 1 642 ? 25.202 -10.122 32.674 1.00 36.47 642 GLY A O 1
ATOM 4988 N N . ARG A 1 643 ? 26.674 -11.487 33.679 1.00 36.59 643 ARG A N 1
ATOM 4989 C CA . ARG A 1 643 ? 27.786 -10.541 33.807 1.00 36.59 643 ARG A CA 1
ATOM 4990 C C . ARG A 1 643 ? 28.944 -11.064 32.968 1.00 36.59 643 ARG A C 1
ATOM 4992 O O . ARG A 1 643 ? 29.421 -12.169 33.225 1.00 36.59 643 ARG A O 1
ATOM 4999 N N . TRP A 1 644 ? 29.405 -10.296 31.984 1.00 38.34 644 TRP A N 1
ATOM 5000 C CA . TRP A 1 644 ? 30.611 -10.641 31.232 1.00 38.34 644 TRP A CA 1
ATOM 5001 C C . TRP A 1 644 ? 31.748 -9.683 31.594 1.00 38.34 644 TRP A C 1
ATOM 5003 O O . TRP A 1 644 ? 31.664 -8.479 31.363 1.00 38.34 644 TRP A O 1
ATOM 5013 N N . GLU A 1 645 ? 32.808 -10.221 32.198 1.00 35.59 645 GLU A N 1
ATOM 5014 C CA . GLU A 1 645 ? 34.054 -9.504 32.471 1.00 35.59 645 GLU A CA 1
ATOM 5015 C C . GLU A 1 645 ? 35.128 -10.030 31.515 1.00 35.59 645 GLU A C 1
ATOM 5017 O O . GLU A 1 645 ? 35.586 -11.165 31.651 1.00 35.59 645 GLU A O 1
ATOM 5022 N N . GLY A 1 646 ? 35.538 -9.219 30.542 1.00 36.38 646 GLY A N 1
ATOM 5023 C CA . GLY A 1 646 ? 36.583 -9.596 29.597 1.00 36.38 646 GLY A CA 1
ATOM 5024 C C . GLY A 1 646 ? 37.436 -8.400 29.206 1.00 36.38 646 GLY A C 1
ATOM 5025 O O . GLY A 1 646 ? 36.965 -7.445 28.598 1.00 36.38 646 GLY A O 1
ATOM 5026 N N . THR A 1 647 ? 38.726 -8.452 29.532 1.00 34.38 647 THR A N 1
ATOM 5027 C CA . THR A 1 647 ? 39.719 -7.490 29.051 1.00 34.38 647 THR A CA 1
ATOM 5028 C C . THR A 1 647 ? 40.261 -7.950 27.702 1.00 34.38 647 THR A C 1
ATOM 5030 O O . THR A 1 647 ? 40.920 -8.983 27.601 1.00 34.38 647 THR A O 1
ATOM 5033 N N . SER A 1 648 ? 40.019 -7.172 26.648 1.00 36.28 648 SER A N 1
ATOM 5034 C CA . SER A 1 648 ? 40.655 -7.381 25.346 1.00 36.28 648 SER A CA 1
ATOM 5035 C C . SER A 1 648 ? 41.292 -6.079 24.873 1.00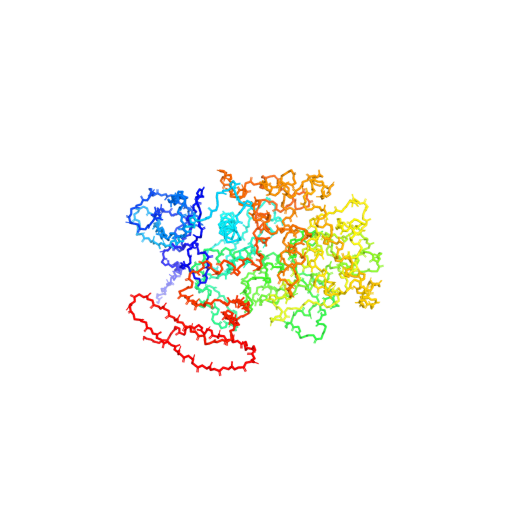 36.28 648 SER A C 1
ATOM 5037 O O . SER A 1 648 ? 40.634 -5.052 24.728 1.00 36.28 648 SER A O 1
ATOM 5039 N N . THR A 1 649 ? 42.600 -6.123 24.647 1.00 41.16 649 THR A N 1
ATOM 5040 C CA . THR A 1 649 ? 43.369 -5.055 24.018 1.00 41.16 649 THR A CA 1
ATOM 5041 C C . THR A 1 649 ? 43.338 -5.230 22.493 1.00 41.16 649 THR A C 1
ATOM 5043 O O . THR A 1 649 ? 43.829 -6.220 21.957 1.00 41.16 649 THR A O 1
ATOM 5046 N N . ASN A 1 650 ? 42.821 -4.210 21.798 1.00 36.81 650 ASN A N 1
ATOM 5047 C CA . ASN A 1 650 ? 43.083 -3.872 20.387 1.00 36.81 650 ASN A CA 1
ATOM 5048 C C . ASN A 1 650 ? 42.406 -4.658 19.241 1.00 36.81 650 ASN A C 1
ATOM 5050 O O . ASN A 1 650 ? 43.047 -4.854 18.207 1.00 36.81 650 ASN A O 1
ATOM 5054 N N . LYS A 1 651 ? 41.108 -4.990 19.311 1.00 37.09 651 LYS A N 1
ATOM 5055 C CA . LYS A 1 651 ? 40.288 -5.200 18.093 1.00 37.09 651 LYS A CA 1
ATOM 5056 C C . LYS A 1 651 ? 38.860 -4.678 18.277 1.00 37.09 651 LYS A C 1
ATOM 5058 O O . LYS A 1 651 ? 38.258 -4.955 19.307 1.00 37.09 651 LYS A O 1
ATOM 5063 N N . GLN A 1 652 ? 38.329 -3.966 17.275 1.00 36.19 652 GLN A N 1
ATOM 5064 C CA . GLN A 1 652 ? 36.882 -3.776 17.119 1.00 36.19 652 GLN A CA 1
ATOM 5065 C C . GLN A 1 652 ? 36.233 -5.165 17.077 1.00 36.19 652 GLN A C 1
ATOM 5067 O O . GLN A 1 652 ? 36.650 -6.017 16.289 1.00 36.19 652 GLN A O 1
ATOM 5072 N N . GLN A 1 653 ? 35.270 -5.410 17.958 1.00 37.66 653 GLN A N 1
ATOM 5073 C CA . GLN A 1 653 ? 34.438 -6.606 17.928 1.00 37.66 653 GLN A CA 1
ATOM 5074 C C . GLN A 1 653 ? 33.003 -6.165 17.668 1.00 37.66 653 GLN A C 1
ATOM 5076 O O . GLN A 1 653 ? 32.510 -5.250 18.322 1.00 37.66 653 GLN A O 1
ATOM 5081 N N . PHE A 1 654 ? 32.366 -6.809 16.695 1.00 35.72 654 PHE A N 1
ATOM 5082 C CA . PHE A 1 654 ? 30.938 -6.687 16.444 1.00 35.72 654 PHE A CA 1
ATOM 5083 C C . PHE A 1 654 ? 30.232 -7.749 17.282 1.00 35.72 654 PHE A C 1
ATOM 5085 O O . PHE A 1 654 ? 30.609 -8.922 17.226 1.00 35.72 654 PHE A O 1
ATOM 5092 N N . TYR A 1 655 ? 29.235 -7.342 18.059 1.00 41.09 655 TYR A N 1
ATOM 5093 C CA . TYR A 1 655 ? 28.423 -8.259 18.852 1.00 41.09 655 TYR A CA 1
ATOM 5094 C C . TYR A 1 655 ? 27.034 -8.350 18.232 1.00 41.09 655 TYR A C 1
ATOM 5096 O O . TYR A 1 655 ? 26.432 -7.324 17.929 1.00 41.09 655 TYR A O 1
ATOM 5104 N N . GLN A 1 656 ? 26.553 -9.577 18.044 1.00 36.38 656 GLN A N 1
ATOM 5105 C CA . GLN A 1 656 ? 25.182 -9.871 17.649 1.00 36.38 656 GLN A CA 1
ATOM 5106 C C . GLN A 1 656 ? 24.453 -10.386 18.891 1.00 36.38 656 GLN A C 1
ATOM 5108 O O . GLN A 1 656 ? 24.808 -11.438 19.428 1.00 36.38 656 GLN A O 1
ATOM 5113 N N . ILE A 1 657 ? 23.479 -9.624 19.383 1.00 40.38 657 ILE A N 1
ATOM 5114 C CA . ILE A 1 657 ? 22.594 -10.059 20.466 1.00 40.38 657 ILE A CA 1
ATOM 5115 C C . ILE A 1 657 ? 21.307 -10.544 19.810 1.00 40.38 657 ILE A C 1
ATOM 5117 O O . ILE A 1 657 ? 20.523 -9.733 19.332 1.00 40.38 657 ILE A O 1
ATOM 5121 N N . ASN A 1 658 ? 21.109 -11.862 19.782 1.00 33.69 658 ASN A N 1
ATOM 5122 C CA . ASN A 1 658 ? 19.859 -12.458 19.321 1.00 33.69 658 ASN A CA 1
ATOM 5123 C C . ASN A 1 658 ? 18.883 -12.501 20.496 1.00 33.69 658 ASN A C 1
ATOM 5125 O O . ASN A 1 658 ? 19.035 -13.334 21.395 1.00 33.69 658 ASN A O 1
ATOM 5129 N N . VAL A 1 659 ? 17.890 -11.617 20.497 1.00 36.41 659 VAL A N 1
ATOM 5130 C CA . VAL A 1 659 ? 16.763 -11.721 21.426 1.00 36.41 659 VAL A CA 1
ATOM 5131 C C . VAL A 1 659 ? 15.775 -12.707 20.811 1.00 36.41 659 VAL A C 1
ATOM 5133 O O . VAL A 1 659 ? 15.106 -12.409 19.830 1.00 36.41 659 VAL A O 1
ATOM 5136 N N . GLN A 1 660 ? 15.741 -13.932 21.333 1.00 27.75 660 GLN A N 1
ATOM 5137 C CA . GLN A 1 660 ? 14.734 -14.906 20.915 1.00 27.75 660 GLN A CA 1
ATOM 5138 C C . GLN A 1 660 ? 13.371 -14.495 21.496 1.00 27.75 660 GLN A C 1
ATOM 5140 O O . GLN A 1 660 ? 13.315 -14.172 22.689 1.00 27.75 660 GLN A O 1
ATOM 5145 N N . PRO A 1 661 ? 12.277 -14.550 20.715 1.00 27.92 661 PRO A N 1
ATOM 5146 C CA . PRO A 1 661 ? 10.932 -14.434 21.256 1.00 27.92 661 PRO A CA 1
ATOM 5147 C C . PRO A 1 661 ? 10.741 -15.473 22.360 1.00 27.92 661 PRO A C 1
ATOM 5149 O O . PRO A 1 661 ? 11.087 -16.646 22.199 1.00 27.92 661 PRO A O 1
ATOM 5152 N N . PHE A 1 662 ? 10.214 -15.039 23.500 1.00 27.34 662 PHE A N 1
ATOM 5153 C CA . PHE A 1 662 ? 9.887 -15.934 24.603 1.00 27.34 662 PHE A CA 1
ATOM 5154 C C . PHE A 1 662 ? 8.887 -16.995 24.101 1.00 27.34 662 PHE A C 1
ATOM 5156 O O . PHE A 1 662 ? 7.827 -16.615 23.595 1.00 27.34 662 PHE A O 1
ATOM 5163 N N . PRO A 1 663 ? 9.165 -18.307 24.220 1.00 28.58 663 PRO A N 1
ATOM 5164 C CA . PRO A 1 663 ? 8.170 -19.318 23.904 1.00 28.58 663 PRO A CA 1
ATOM 5165 C C . PRO A 1 663 ? 7.074 -19.259 24.971 1.00 28.58 663 PRO A C 1
ATOM 5167 O O . PRO A 1 663 ? 7.257 -19.709 26.102 1.00 28.58 663 PRO A O 1
ATOM 5170 N N . TRP A 1 664 ? 5.924 -18.687 24.620 1.00 28.23 664 TRP A N 1
ATOM 5171 C CA . TRP A 1 664 ? 4.713 -18.825 25.421 1.00 28.23 664 TRP A CA 1
ATOM 5172 C C . TRP A 1 664 ? 4.184 -20.250 25.246 1.00 28.23 664 TRP A C 1
ATOM 5174 O O . TRP A 1 664 ? 3.552 -20.568 24.242 1.00 28.23 664 TRP A O 1
ATOM 5184 N N . GLY A 1 665 ? 4.473 -21.125 26.214 1.00 28.22 665 GLY A N 1
ATOM 5185 C CA . GLY A 1 665 ? 3.871 -22.457 26.255 1.00 28.22 665 GLY A CA 1
ATOM 5186 C C . GLY A 1 665 ? 4.558 -23.480 27.157 1.00 28.22 665 GLY A C 1
ATOM 5187 O O . GLY A 1 665 ? 5.227 -24.372 26.649 1.00 28.22 665 GLY A O 1
ATOM 5188 N N . SER A 1 666 ? 4.320 -23.404 28.470 1.00 25.78 666 SER A N 1
ATOM 5189 C CA . SER A 1 666 ? 3.896 -24.550 29.300 1.00 25.78 666 SER A CA 1
ATOM 5190 C C . SER A 1 666 ? 3.610 -24.080 30.734 1.00 25.78 666 SER A C 1
ATOM 5192 O O . SER A 1 666 ? 4.539 -23.609 31.382 1.00 25.78 666 SER A O 1
ATOM 5194 N N . GLU A 1 667 ? 2.344 -24.234 31.147 1.00 29.70 667 GLU A N 1
ATOM 5195 C CA . GLU A 1 667 ? 1.733 -24.120 32.497 1.00 29.70 667 GLU A CA 1
ATOM 5196 C C . GLU A 1 667 ? 2.242 -23.062 33.492 1.00 29.70 667 GLU A C 1
ATOM 5198 O O . GLU A 1 667 ? 3.356 -23.201 34.045 1.00 29.70 667 GLU A O 1
#

Radius of gyration: 26.56 Å; chains: 1; bounding box: 92×78×77 Å

Foldseek 3Di:
DDDDDDPPPPPPPLPQDPKAKFWAALALVDSQDAQEDEAPFWDKTWIAIGSADQKKWKFKDWQPPPDTPDDTDIDGRLTDIDTHGDDEDPPDADKDKGKMKMWMDRDPPGDIHIDIHIHIYGYPQDDLLCLLVGDLLSLLSLLSSLLVQLLSVQSVQKDWDDDQALLTAIWGPDDDPLLRLLLLLLSLVLCLLSPQAAAHRQPRADLVPDDAPPCPNVVRNSSVRHHSCNPVSSNSLSHLQQQKDKDFADLVLLDQVPADADPPLSPRMAIFGDDQQFFLLSGLSSLLSLLSRVQARGARCHHDPVRHRDGSLSNSLSNLSQLSQQFDDEDEDLQQWLAHAGHRQRRNDHDQQGRFLSRSLSNLNSNVSNCPSCVVVRRGRDPSNLLRNLSNLVQQQAPQLAGHRTSVCPPWVDHALLSLLSSLLSLVVLPLCVDALPFQDFSPRPSDTDGSNVSVVSNVSSLLSCLVCQLPQQHGDDQADRGQHQADNSDLLEAGALQCLSVLNSLLSLLSSQVPDPDDCSSCCSDPDNPLSSLSSNLSSQCVDPDPRSNPRFDQDDDDCVHRHSGPSSSSSSSSSSNSRPVSVVSVVVVPPPQWPQPDDDWDKDWDADPPPRWTWIWTWDQAFGQGFHDDDPPPDGDRPDGDHDHDPDDTDTDTDTDDPDPPDDD

Secondary structure (DSSP, 8-state):
-------------------EEEEPPSBTTBTTSPEEE-TT--EEEEEEEESS-SEEEEEEESSSSS--SS--EEEETTBEEEEE-----TT--SEEEEEEEEEEESSTTSPPEEEEEEEEEETTPPPGGGGGG--HHHHHHHHHHHHHHHHHHHHHTEEEE--SSTT-EEEE--SSHHHHHHHHHHHHHHHHTTT----PPTT----TTSPPPTTHHHHHHHHHHH-HHHHHHHHHHHHHHHTEEEEE--GGGG--TTSPPPTT--SSEEEEES-TT--SSHHHHHHHHHHTSS-TTPBP-SSSTTTTTSBHHHHHHHHHHHHHHTS--SSS-GGGTT-B-SS--TT----TTS-BHHHHHHHHHHHHHHHHHHGGGT----HHHHHHHHHHHHHHB-TTSSEESBTT-SS--SEESTTHHHHHHHHHHTTGGGS-TT--SB--BTTB--BHHHHHHHHHHHHHHHHHHTT-TT-S-TTS-TT--SBGGG-TTSPBPTTTHHHHHHHHHHHHHHHTSSS-GGGT-STT--HHHHHHHHHHHHHT--SSSTT----S----HHHHTTHHHHHHHHHHHHH--HHHHHHHHTTS--S-----TT--EEEEE-TTT--EEEEE--SS---------SSS-------------S-----EEE-PPP-----

Sequence (667 aa):
MKVRIICLLMIAVSSFGEPRVVPVPWDWTDPSIPHPVYPGRKARIKAIARDCASTVYYRVDVDGDYVWDTDWLTGNRYNIEHLHFYPSSPGQTGYTRYTAIIECKETPTSESFYGSYPVMMCHDVSTVENTHEATLHQLAVMRALAVDEALWYLHKNLVRTDEGVATISGYINAPAPLVRLACSALCTMAMQSNHHMAAFPPGTYNDFSQSVPEGFLSLNDWRYENDPYAEDLLRLHNYLLSNIKHIDIPVDDEANDGTLPISGTDDGKGFYTESYDTEYNRRSLVVHALAGSGLTGVRCQVANTNVNGRLMEFVVQQMVDFGIAAQIDGNSPTNAIGGWGASPYMGTGTSAAQANAYISGGWYVALLAAERQMGSAGVYVNQRLKERIPNMLWHNQHSNGGSRYNNAGTTYPDAMFEPVGYALLACRWLGWDQWSTNDTAVAEYPYLVITRGESRQCYDRYLQYAQSNWTNSSAGTAMLDPGKALWKSGDFDQSISSGANLWSMSLYGMSLALAYADGSSSIRFPGTHDWFREFLVGLAKQQAGTAIDPLGYYDEAGTSFISNGPGRFGATALAVLAMTCPDYEAHLESLIPTNLNIVASNHSIQVFWDMLDGVETYQVESTTNLLVAFQSEPSGQSIETGRWEGTSTNKQQFYQINVQPFPWGSE

pLDDT: mean 77.16, std 21.79, range [25.78, 98.12]

Organism: NCBI:txid2750658